Protein AF-0000000080691823 (afdb_homodimer)

Sequence (580 aa):
GSRQSGYSFFDASMNSNARNQLQMSQDLHRAIKHRQFCIYYQPKFDAVTGLPVGAEALLRWNHPEQGVLGPDLFISMAEKTGLIIQIGEWVLDEACRQMREWYTQGYSHWRIAVNLSALQFCHSGLVTAVADTLARHQLPANCLTLEITETTAMHDADASLAVLRRLSEMGVDLSIDDFGTGYSSLMYLKRLPANEIKIDRGFVRDLEHDTDDAAIVSAIVAVGQALNLRIVAEGVETAVQQRFLTHLGCHSLQGFLLGYPLPAQQFLEEIRAAEAKAAVDASDTGQAAFGSRQSGYSFFDASMNSNARNQLQMSQDLHRAIKHRQFCIYYQPKFDAVTGLPVGAEALLRWNHPEQGVLGPDLFISMAEKTGLIIQIGEWVLDEACRQMREWYTQGYSHWRIAVNLSALQFCHSGLVTAVADTLARHQLPANCLTLEITETTAMHDADASLAVLRRLSEMGVDLSIDDFGTGYSSLMYLKRLPANEIKIDRGFVRDLEHDTDDAAIVSAIVAVGQALNLRIVAEGVETAVQQRFLTHLGCHSLQGFLLGYPLPAQQFLEEIRAAEAKAAVDASDTGQAAF

Nearest PDB structures (foldseek):
  5m1t-assembly1_A  TM=9.867E-01  e=1.958E-35  Pseudomonas aeruginosa PAO1
  8arv-assembly1_B  TM=9.698E-01  e=2.337E-31  Pseudomonas aeruginosa PAO1
  4rnh-assembly1_A-2  TM=9.658E-01  e=1.082E-29  Pseudomonas aeruginosa PAO1
  5m3c-assembly1_A  TM=9.452E-01  e=6.025E-29  Pseudomonas aeruginosa
  4rnf-assembly1_A  TM=9.623E-01  e=6.298E-28  Pseudomonas aeruginosa PAO1

InterPro domains:
  IPR001633 EAL domain [PF00563] (26-259)
  IPR001633 EAL domain [PS50883] (21-275)
  IPR001633 EAL domain [SM00052] (20-266)
  IPR001633 EAL domain [cd01948] (26-266)
  IPR035919 EAL domain superfamily [G3DSA:3.20.20.450] (20-284)
  IPR035919 EAL domain superfamily [SSF141868] (26-271)

Foldseek 3Di:
DVVVVVVVVVVVVVVVVVVVLVVLLVQLVVCLVVVQKDWWWFWKAFLPPRATAATETFIWGQRPPPGIHGCVVRVVSCVVVVVNQVVQLVSLLVQLLLLLVVCVVPNVRHAYEYEDDLSLLLDPCNLVSNVVSCVVSVRQQCSYEYEYEQCSCQPPLVSSQVSQVSSVVSVHAYEHECPPPDDDDLVSVLSGPHAAYEHDLVLLVCCPPDPVSVVSLLVVLVSCVVSVHAYEYEADDDPVSSVSNSVSPHGMYTHVNSHDTGHSVVVVVVSVVVVVVVVVVVVVVVVVVD/DVVVVVVVVVCVVVVVVVVVLVVLLVQVVVCLVVVQKDWWWFWKAFLPPRATAATETFIWGQRPPPGIHGCVVRVVSCVVVVVNQVVQLVSLLVQLLLLLVVCVVPNVRHAYEYEDDLSLLLDPCNLVSNVVSCVVSVRQQCSYEYEYEQCSCQPPLVSSQVSQVSSVVSVHAYEHECPPPDDDDLVSVLSGPHQAYEHDLVLLVCCPPDPVSVVSLLVVLVSCVVSVHAYEYEADDDPVSSVSNSVSPHGMYTHVNSHDTGHSVVVVVVSVVVVVVVVVVVVVVVVVVD

Organism: NCBI:txid629263

Secondary structure (DSSP, 8-state):
--SHHHHHHHHHHHHHHHHHHHHHHHHHHHHHHTT-EEEEEEEEEETTT--EEEEEEEEEEEETTTEEE-GGGTHHHHHHHTTHHHHHHHHHHHHHHHHHHHHHTT-TT-EEEEE--HHHHT-TTHHHHHHHHHHHTT--GGGEEEEEEHHHHHTTHHHHHHHHHHHHHTT-EEEEEEETSS-B-HHHHHHS---EEEE-HHHHTTTTT-HHHHHHHHHHHHHHHHTT-EEEE----SHHHHHHHHHHT-SEE-STTT---B-HHHHHHHHHHHHHHHHHHHHHHHHTT-/--SHHHHHHHHHHHHHHHHHHHHHHHHHHHHHHTT-EEEEEEEEEETTT--EEEEEEEEEEEETTTEEE-GGGTHHHHHHHTTHHHHHHHHHHHHHHHHHHHHHTT-TT-EEEEE--HHHHH-TTHHHHHHHHHHHTT--GGGEEEEEEHHHHHTTHHHHHHHHHHHHHTT-EEEEEEETSS-B-HHHHHHS---EEEE-HHHHTTTTT-HHHHHHHHHHHHHHHHTT-EEEE----SHHHHHHHHHHT-SEE-STTT---B-HHHHHHHHHHHHHHHHHHHHHHHHTT-

Radius of gyration: 30.07 Å; Cα contacts (8 Å, |Δi|>4): 956; chains: 2; bounding box: 79×88×89 Å

Solvent-accessible surface area (backbone atoms only — not comparable to full-atom values): 29657 Å² total; per-residue (Å²): 129,73,73,65,60,59,60,52,51,55,49,47,53,54,44,48,52,49,51,52,48,53,50,49,53,54,49,51,56,48,31,65,74,64,62,29,62,47,59,26,33,26,48,28,25,31,40,84,82,62,44,76,44,31,30,37,50,37,64,31,36,53,38,93,86,78,39,78,37,58,47,90,76,45,50,66,57,26,53,74,70,51,49,39,47,62,52,48,50,49,50,52,43,53,50,46,49,51,47,38,53,42,33,77,71,71,44,66,83,32,31,41,30,41,76,48,52,63,69,43,68,71,35,87,57,43,65,58,51,52,52,50,44,33,58,74,47,70,40,67,38,62,35,37,28,43,31,34,40,34,54,50,56,53,43,59,51,67,64,36,47,56,54,45,44,57,41,34,73,64,39,32,35,29,29,33,26,47,43,57,76,40,56,43,32,57,61,54,57,69,68,44,72,56,47,27,39,25,38,34,36,84,45,40,67,43,40,90,80,29,69,66,31,40,26,50,51,47,19,52,48,34,33,29,56,40,67,71,31,44,32,32,39,32,46,33,64,46,69,65,52,48,51,50,44,35,72,71,60,36,49,26,38,27,22,66,62,80,34,61,67,24,46,67,68,61,38,53,52,51,52,51,52,53,52,51,51,50,52,52,55,55,53,52,58,58,52,66,73,99,130,73,73,65,60,58,60,52,51,56,50,45,54,52,45,50,51,49,52,51,49,53,48,48,53,53,49,51,56,47,31,65,75,65,62,28,61,47,60,28,33,26,48,28,24,30,41,84,82,60,45,76,45,31,29,37,52,38,63,32,36,53,38,92,86,79,40,78,37,58,46,91,77,44,48,67,58,27,52,74,71,52,51,40,47,62,52,48,51,50,51,53,43,53,48,45,47,51,46,37,54,42,33,76,72,72,45,66,82,33,31,41,29,39,75,49,54,63,69,42,67,70,36,87,57,42,66,58,52,51,52,50,42,34,58,75,47,71,40,68,38,62,35,35,28,44,31,32,40,34,53,52,55,52,42,61,52,69,64,36,46,56,55,45,44,57,43,33,73,64,40,34,34,30,28,32,26,47,42,57,76,40,54,44,33,57,59,54,57,69,68,44,69,57,47,28,39,25,36,34,35,82,44,42,68,43,38,89,80,29,68,66,30,41,26,50,51,46,19,51,49,34,32,29,56,40,66,71,30,44,32,32,40,33,47,32,65,45,71,66,52,48,53,50,43,35,71,72,61,36,49,26,38,27,22,66,62,80,34,60,68,25,47,67,68,60,38,53,51,52,51,52,53,51,53,51,52,51,53,52,53,55,53,52,57,58,52,65,73,98

pLDDT: mean 90.68, std 12.91, range [31.2, 98.88]

Structure (mmCIF, N/CA/C/O backbone):
data_AF-0000000080691823-model_v1
#
loop_
_entity.id
_entity.type
_entity.pdbx_description
1 polymer 'cyclic-guanylate-specific phosphodiesterase'
#
loop_
_atom_site.group_PDB
_atom_site.id
_atom_site.type_symbol
_atom_site.label_atom_id
_atom_site.label_alt_id
_atom_site.label_comp_id
_atom_site.label_asym_id
_atom_site.label_entity_id
_atom_site.label_seq_id
_atom_site.pdbx_PDB_ins_code
_atom_site.Cartn_x
_atom_site.Cartn_y
_atom_site.Cartn_z
_atom_site.occupancy
_atom_site.B_iso_or_equiv
_atom_site.auth_seq_id
_atom_site.auth_comp_id
_atom_site.auth_asym_id
_atom_site.auth_atom_id
_atom_site.pdbx_PDB_model_num
ATOM 1 N N . GLY A 1 1 ? 39.625 12.914 -37.938 1 33.09 1 GLY A N 1
ATOM 2 C CA . GLY A 1 1 ? 39.5 11.578 -38.5 1 33.09 1 GLY A CA 1
ATOM 3 C C . GLY A 1 1 ? 38.875 10.578 -37.531 1 33.09 1 GLY A C 1
ATOM 4 O O . GLY A 1 1 ? 38.625 9.43 -37.906 1 33.09 1 GLY A O 1
ATOM 5 N N . SER A 1 2 ? 39.062 10.719 -36.25 1 41 2 SER A N 1
ATOM 6 C CA . SER A 1 2 ? 38.688 9.82 -35.156 1 41 2 SER A CA 1
ATOM 7 C C . SER A 1 2 ? 37.188 9.891 -34.875 1 41 2 SER A C 1
ATOM 9 O O . SER A 1 2 ? 36.688 9.188 -34 1 41 2 SER A O 1
ATOM 11 N N . ARG A 1 3 ? 36.469 10.977 -35.312 1 45.66 3 ARG A N 1
ATOM 12 C CA . ARG A 1 3 ? 35.062 11.102 -34.969 1 45.66 3 ARG A CA 1
ATOM 13 C C . ARG A 1 3 ? 34.219 10.062 -35.719 1 45.66 3 ARG A C 1
ATOM 15 O O . ARG A 1 3 ? 33 9.945 -35.469 1 45.66 3 ARG A O 1
ATOM 22 N N . GLN A 1 4 ? 34.719 9.57 -36.906 1 44.53 4 GLN A N 1
ATOM 23 C CA . GLN A 1 4 ? 33.875 8.641 -37.688 1 44.53 4 GLN A CA 1
ATOM 24 C C . GLN A 1 4 ? 33.75 7.293 -36.969 1 44.53 4 GLN A C 1
ATOM 26 O O . GLN A 1 4 ? 32.875 6.504 -37.281 1 44.53 4 GLN A O 1
ATOM 31 N N . SER A 1 5 ? 34.75 6.973 -36.062 1 49.12 5 SER A N 1
ATOM 32 C CA . SER A 1 5 ? 34.75 5.617 -35.5 1 49.12 5 SER A CA 1
ATOM 33 C C . SER A 1 5 ? 33.656 5.445 -34.469 1 49.12 5 SER A C 1
ATOM 35 O O . SER A 1 5 ? 33.281 4.32 -34.125 1 49.12 5 SER A O 1
ATOM 37 N N . GLY A 1 6 ? 33.219 6.555 -33.875 1 51.84 6 GLY A N 1
ATOM 38 C CA . GLY A 1 6 ? 32.219 6.434 -32.812 1 51.84 6 GLY A CA 1
ATOM 39 C C . GLY A 1 6 ? 30.828 6.09 -33.344 1 51.84 6 GLY A C 1
ATOM 40 O O . GLY A 1 6 ? 30.031 5.461 -32.625 1 51.84 6 GLY A O 1
ATOM 41 N N . TYR A 1 7 ? 30.531 6.645 -34.5 1 51.62 7 TYR A N 1
ATOM 42 C CA . TYR A 1 7 ? 29.203 6.402 -35.062 1 51.62 7 TYR A CA 1
ATOM 43 C C . TYR A 1 7 ? 29.062 4.957 -35.531 1 51.62 7 TYR A C 1
ATOM 45 O O . TYR A 1 7 ? 27.969 4.383 -35.469 1 51.62 7 TYR A O 1
ATOM 53 N N . SER A 1 8 ? 30.172 4.324 -35.844 1 51.72 8 SER A N 1
ATOM 54 C CA . SER A 1 8 ? 30.094 2.969 -36.375 1 51.72 8 SER A CA 1
ATOM 55 C C . SER A 1 8 ? 29.844 1.952 -35.25 1 51.72 8 SER A C 1
ATOM 57 O O . SER A 1 8 ? 29.172 0.947 -35.469 1 51.72 8 SER A O 1
ATOM 59 N N . PHE A 1 9 ? 30.344 2.26 -34.031 1 50.22 9 PHE A N 1
ATOM 60 C CA . PHE A 1 9 ? 30.172 1.303 -32.938 1 50.22 9 PHE A CA 1
ATOM 61 C C . PHE A 1 9 ? 28.734 1.324 -32.438 1 50.22 9 PHE A C 1
ATOM 63 O O . PHE A 1 9 ? 28.188 0.282 -32.062 1 50.22 9 PHE A O 1
ATOM 70 N N . PHE A 1 10 ? 28.203 2.508 -32.344 1 51.81 10 PHE A N 1
ATOM 71 C CA . PHE A 1 10 ? 26.812 2.582 -31.922 1 51.81 10 PHE A CA 1
ATOM 72 C C . PHE A 1 10 ? 25.891 1.885 -32.938 1 51.81 10 PHE A C 1
ATOM 74 O O . PHE A 1 10 ? 24.953 1.189 -32.531 1 51.81 10 PHE A O 1
ATOM 81 N N . ASP A 1 11 ? 26.203 1.972 -34.125 1 51.59 11 ASP A N 1
ATOM 82 C CA . ASP A 1 11 ? 25.406 1.329 -35.188 1 51.59 11 ASP A CA 1
ATOM 83 C C . ASP A 1 11 ? 25.547 -0.189 -35.125 1 51.59 11 ASP A C 1
ATOM 85 O O . ASP A 1 11 ? 24.578 -0.921 -35.312 1 51.59 11 ASP A O 1
ATOM 89 N N . ALA A 1 12 ? 26.719 -0.631 -34.75 1 52.66 12 ALA A N 1
ATOM 90 C CA . ALA A 1 12 ? 26.969 -2.07 -34.719 1 52.66 12 ALA A CA 1
ATOM 91 C C . ALA A 1 12 ? 26.281 -2.727 -33.531 1 52.66 12 ALA A C 1
ATOM 93 O O . ALA A 1 12 ? 25.719 -3.816 -33.656 1 52.66 12 ALA A O 1
ATOM 94 N N . SER A 1 13 ? 26.375 -2.027 -32.344 1 54.84 13 SER A N 1
ATOM 95 C CA . SER A 1 13 ? 25.719 -2.549 -31.156 1 54.84 13 SER A CA 1
ATOM 96 C C . SER A 1 13 ? 24.188 -2.531 -31.312 1 54.84 13 SER A C 1
ATOM 98 O O . SER A 1 13 ? 23.516 -3.482 -30.938 1 54.84 13 SER A O 1
ATOM 100 N N . MET A 1 14 ? 23.766 -1.46 -31.859 1 55.88 14 MET A N 1
ATOM 101 C CA . MET A 1 14 ? 22.344 -1.407 -32.156 1 55.88 14 MET A CA 1
ATOM 102 C C . MET A 1 14 ? 21.969 -2.453 -33.219 1 55.88 14 MET A C 1
ATOM 104 O O . MET A 1 14 ? 20.922 -3.086 -33.125 1 55.88 14 MET A O 1
ATOM 108 N N . ASN A 1 15 ? 22.938 -2.633 -34.156 1 58.72 15 ASN A N 1
ATOM 109 C CA . ASN A 1 15 ? 22.703 -3.619 -35.219 1 58.72 15 ASN A CA 1
ATOM 110 C C . ASN A 1 15 ? 22.766 -5.043 -34.688 1 58.72 15 ASN A C 1
ATOM 112 O O . ASN A 1 15 ? 21.969 -5.898 -35.062 1 58.72 15 ASN A O 1
ATOM 116 N N . SER A 1 16 ? 23.656 -5.199 -33.75 1 65.06 16 SER A N 1
ATOM 117 C CA . SER A 1 16 ? 23.781 -6.516 -33.125 1 65.06 16 SER A CA 1
ATOM 118 C C . SER A 1 16 ? 22.562 -6.836 -32.25 1 65.06 16 SER A C 1
ATOM 120 O O . SER A 1 16 ? 22.062 -7.957 -32.281 1 65.06 16 SER A O 1
ATOM 122 N N . ASN A 1 17 ? 22.109 -5.824 -31.625 1 72.19 17 ASN A N 1
ATOM 123 C CA . ASN A 1 17 ? 20.922 -6.02 -30.812 1 72.19 17 ASN A CA 1
ATOM 124 C C . ASN A 1 17 ? 19.688 -6.301 -31.656 1 72.19 17 ASN A C 1
ATOM 126 O O . ASN A 1 17 ? 18.891 -7.176 -31.328 1 72.19 17 ASN A O 1
ATOM 130 N N . ALA A 1 18 ? 19.688 -5.609 -32.781 1 71.06 18 ALA A N 1
ATOM 131 C CA . ALA A 1 18 ? 18.547 -5.809 -33.688 1 71.06 18 ALA A CA 1
ATOM 132 C C . ALA A 1 18 ? 18.594 -7.195 -34.312 1 71.06 18 ALA A C 1
ATOM 134 O O . ALA A 1 18 ? 17.562 -7.859 -34.438 1 71.06 18 ALA A O 1
ATOM 135 N N . ARG A 1 19 ? 19.703 -7.645 -34.75 1 72.81 19 ARG A N 1
ATOM 136 C CA . ARG A 1 19 ? 19.859 -8.977 -35.312 1 72.81 19 ARG A CA 1
ATOM 137 C C . ARG A 1 19 ? 19.547 -10.062 -34.312 1 72.81 19 ARG A C 1
ATOM 139 O O . ARG A 1 19 ? 18.906 -11.062 -34.625 1 72.81 19 ARG A O 1
ATOM 146 N N . ASN A 1 20 ? 19.984 -9.836 -33.125 1 78.38 20 ASN A N 1
ATOM 147 C CA . ASN A 1 20 ? 19.719 -10.789 -32.062 1 78.38 20 ASN A CA 1
ATOM 148 C C . ASN A 1 20 ? 18.219 -10.883 -31.75 1 78.38 20 ASN A C 1
ATOM 150 O O . ASN A 1 20 ? 17.703 -11.977 -31.531 1 78.38 20 ASN A O 1
ATOM 154 N N . GLN A 1 21 ? 17.625 -9.812 -31.891 1 80.62 21 GLN A N 1
ATOM 155 C CA . GLN A 1 21 ? 16.188 -9.797 -31.641 1 80.62 21 GLN A CA 1
ATOM 156 C C . GLN A 1 21 ? 15.43 -10.508 -32.75 1 80.62 21 GLN A C 1
ATOM 158 O O . GLN A 1 21 ? 14.477 -11.242 -32.469 1 80.62 21 GLN A O 1
ATOM 163 N N . LEU A 1 22 ? 15.859 -10.25 -33.969 1 81 22 LEU A N 1
ATOM 164 C CA . LEU A 1 22 ? 15.219 -10.914 -35.094 1 81 22 LEU A CA 1
ATOM 165 C C . LEU A 1 22 ? 15.422 -12.422 -35.031 1 81 22 LEU A C 1
ATOM 167 O O . LEU A 1 22 ? 14.492 -13.188 -35.281 1 81 22 LEU A O 1
ATOM 171 N N . GLN A 1 23 ? 16.578 -12.812 -34.719 1 84.56 23 GLN A N 1
ATOM 172 C CA . GLN A 1 23 ? 16.875 -14.234 -34.594 1 84.56 23 GLN A CA 1
ATOM 173 C C . GLN A 1 23 ? 16.047 -14.875 -33.5 1 84.56 23 GLN A C 1
ATOM 175 O O . GLN A 1 23 ? 15.516 -15.969 -33.656 1 84.56 23 GLN A O 1
ATOM 180 N N . MET A 1 24 ? 15.969 -14.227 -32.438 1 85.38 24 MET A N 1
ATOM 181 C CA . MET A 1 24 ? 15.188 -14.742 -31.328 1 85.38 24 MET A CA 1
ATOM 182 C C . MET A 1 24 ? 13.719 -14.891 -31.703 1 85.38 24 MET A C 1
ATOM 184 O O . MET A 1 24 ? 13.07 -15.867 -31.344 1 85.38 24 MET A O 1
ATOM 188 N N . SER A 1 25 ? 13.273 -13.945 -32.406 1 86.69 25 SER A N 1
ATOM 189 C CA . SER A 1 25 ? 11.883 -14 -32.844 1 86.69 25 SER A CA 1
ATOM 190 C C . SER A 1 25 ? 11.633 -15.211 -33.719 1 86.69 25 SER A C 1
ATOM 192 O O . SER A 1 25 ? 10.633 -15.914 -33.562 1 86.69 25 SER A O 1
ATOM 194 N N . GLN A 1 26 ? 12.477 -15.461 -34.594 1 87.25 26 GLN A N 1
ATOM 195 C CA . GLN A 1 26 ? 12.359 -16.609 -35.469 1 87.25 26 GLN A CA 1
ATOM 196 C C . GLN A 1 26 ? 12.5 -17.922 -34.688 1 87.25 26 GLN A C 1
ATOM 198 O O . GLN A 1 26 ? 11.742 -18.875 -34.938 1 87.25 26 GLN A O 1
ATOM 203 N N . ASP A 1 27 ? 13.383 -17.875 -33.844 1 89.06 27 ASP A N 1
ATOM 204 C CA . ASP A 1 27 ? 13.609 -19.078 -33.031 1 89.06 27 ASP A CA 1
ATOM 205 C C . ASP A 1 27 ? 12.391 -19.391 -32.188 1 89.06 27 ASP A C 1
ATOM 207 O O . ASP A 1 27 ? 12.055 -20.562 -31.969 1 89.06 27 ASP A O 1
ATOM 211 N N . LEU A 1 28 ? 11.773 -18.438 -31.734 1 89.88 28 LEU A N 1
ATOM 212 C CA . LEU A 1 28 ? 10.602 -18.625 -30.891 1 89.88 28 LEU A CA 1
ATOM 213 C C . LEU A 1 28 ? 9.453 -19.234 -31.672 1 89.88 28 LEU A C 1
ATOM 215 O O . LEU A 1 28 ? 8.734 -20.094 -31.172 1 89.88 28 LEU A O 1
ATOM 219 N N . HIS A 1 29 ? 9.336 -18.797 -32.875 1 89.88 29 HIS A N 1
ATOM 220 C CA . HIS A 1 29 ? 8.328 -19.391 -33.75 1 89.88 29 HIS A CA 1
ATOM 221 C C . HIS A 1 29 ? 8.594 -20.891 -33.969 1 89.88 29 HIS A C 1
ATOM 223 O O . HIS A 1 29 ? 7.672 -21.703 -33.906 1 89.88 29 HIS A O 1
ATOM 229 N N . ARG A 1 30 ? 9.758 -21.156 -34.156 1 90.38 30 ARG A N 1
ATOM 230 C CA . ARG A 1 30 ? 10.156 -22.531 -34.344 1 90.38 30 ARG A CA 1
ATOM 231 C C . ARG A 1 30 ? 9.969 -23.359 -33.062 1 90.38 30 ARG A C 1
ATOM 233 O O . ARG A 1 30 ? 9.617 -24.531 -33.125 1 90.38 30 ARG A O 1
ATOM 240 N N . ALA A 1 31 ? 10.25 -22.734 -32 1 92.12 31 ALA A N 1
ATOM 241 C CA . ALA A 1 31 ? 10.148 -23.406 -30.719 1 92.12 31 ALA A CA 1
ATOM 242 C C . ALA A 1 31 ? 8.719 -23.906 -30.469 1 92.12 31 ALA A C 1
ATOM 244 O O . ALA A 1 31 ? 8.516 -25 -29.938 1 92.12 31 ALA A O 1
ATOM 245 N N . ILE A 1 32 ? 7.766 -23.156 -30.844 1 89.19 32 ILE A N 1
ATOM 246 C CA . ILE A 1 32 ? 6.367 -23.531 -30.688 1 89.19 32 ILE A CA 1
ATOM 247 C C . ILE A 1 32 ? 6.047 -24.719 -31.594 1 89.19 32 ILE A C 1
ATOM 249 O O . ILE A 1 32 ? 5.465 -25.703 -31.156 1 89.19 32 ILE A O 1
ATOM 253 N N . LYS A 1 33 ? 6.531 -24.594 -32.812 1 89.25 33 LYS A N 1
ATOM 254 C CA . LYS A 1 33 ? 6.27 -25.625 -33.812 1 89.25 33 LYS A CA 1
ATOM 255 C C . LYS A 1 33 ? 6.949 -26.938 -33.438 1 89.25 33 LYS A C 1
ATOM 257 O O . LYS A 1 33 ? 6.395 -28.016 -33.656 1 89.25 33 LYS A O 1
ATOM 262 N N . HIS A 1 34 ? 8.047 -26.844 -32.875 1 92.5 34 HIS A N 1
ATOM 263 C CA . HIS A 1 34 ? 8.859 -28.031 -32.625 1 92.5 34 HIS A CA 1
ATOM 264 C C . HIS A 1 34 ? 8.75 -28.453 -31.156 1 92.5 34 HIS A C 1
ATOM 266 O O . HIS A 1 34 ? 9.57 -29.234 -30.672 1 92.5 34 HIS A O 1
ATOM 272 N N . ARG A 1 35 ? 7.91 -27.891 -30.422 1 92.44 35 ARG A N 1
ATOM 273 C CA . ARG A 1 35 ? 7.609 -28.266 -29.047 1 92.44 35 ARG A CA 1
ATOM 274 C C . ARG A 1 35 ? 8.867 -28.25 -28.188 1 92.44 35 ARG A C 1
ATOM 276 O O . ARG A 1 35 ? 9.164 -29.219 -27.484 1 92.44 35 ARG A O 1
ATOM 283 N N . GLN A 1 36 ? 9.539 -27.172 -28.188 1 94.25 36 GLN A N 1
ATOM 284 C CA . GLN A 1 36 ? 10.82 -27.047 -27.516 1 94.25 36 GLN A CA 1
ATOM 285 C C . GLN A 1 36 ? 10.648 -26.484 -26.109 1 94.25 36 GLN A C 1
ATOM 287 O O . GLN A 1 36 ? 11.625 -26.297 -25.375 1 94.25 36 GLN A O 1
ATOM 292 N N . PHE A 1 37 ? 9.438 -26.234 -25.75 1 95.94 37 PHE A N 1
ATOM 293 C CA . PHE A 1 37 ? 9.195 -25.672 -24.422 1 95.94 37 PHE A CA 1
ATOM 294 C C . PHE A 1 37 ? 8.969 -26.781 -23.406 1 95.94 37 PHE A C 1
ATOM 296 O O . PHE A 1 37 ? 8.5 -27.859 -23.75 1 95.94 37 PHE A O 1
ATOM 303 N N . CYS A 1 38 ? 9.391 -26.516 -22.172 1 96.62 38 CYS A N 1
ATOM 304 C CA . CYS A 1 38 ? 9.109 -27.406 -21.047 1 96.62 38 CYS A CA 1
ATOM 305 C C . CYS A 1 38 ? 8.844 -26.609 -19.781 1 96.62 38 CYS A C 1
ATOM 307 O O . CYS A 1 38 ? 8.969 -25.391 -19.766 1 96.62 38 CYS A O 1
ATOM 309 N N . ILE A 1 39 ? 8.32 -27.297 -18.781 1 98.12 39 ILE A N 1
ATOM 310 C CA . ILE A 1 39 ? 7.996 -26.641 -17.516 1 98.12 39 ILE A CA 1
ATOM 311 C C . ILE A 1 39 ? 8.836 -27.234 -16.391 1 98.12 39 ILE A C 1
ATOM 313 O O . ILE A 1 39 ? 8.984 -28.453 -16.297 1 98.12 39 ILE A O 1
ATOM 317 N N . TYR A 1 40 ? 9.5 -26.406 -15.656 1 98.25 40 TYR A N 1
ATOM 318 C CA . TYR A 1 40 ? 10.078 -26.75 -14.359 1 98.25 40 TYR A CA 1
ATOM 319 C C . TYR A 1 40 ? 9.148 -26.344 -13.227 1 98.25 40 TYR A C 1
ATOM 321 O O . TYR A 1 40 ? 8.359 -25.422 -13.367 1 98.25 40 TYR A O 1
ATOM 329 N N . TYR A 1 41 ? 9.219 -27.109 -12.156 1 98.62 41 TYR A N 1
ATOM 330 C CA . TYR A 1 41 ? 8.328 -26.875 -11.016 1 98.62 41 TYR A CA 1
ATOM 331 C C . TYR A 1 41 ? 9.133 -26.516 -9.773 1 98.62 41 TYR A C 1
ATOM 333 O O . TYR A 1 41 ? 10.039 -27.25 -9.375 1 98.62 41 TYR A O 1
ATOM 341 N N . GLN A 1 42 ? 8.797 -25.375 -9.211 1 98.25 42 GLN A N 1
ATOM 342 C CA . GLN A 1 42 ? 9.406 -24.969 -7.945 1 98.25 42 GLN A CA 1
ATOM 343 C C . GLN A 1 42 ? 8.445 -25.188 -6.781 1 98.25 42 GLN A C 1
ATOM 345 O O . GLN A 1 42 ? 7.32 -24.672 -6.801 1 98.25 42 GLN A O 1
ATOM 350 N N . PRO A 1 43 ? 8.891 -25.922 -5.793 1 98.19 43 PRO A N 1
ATOM 351 C CA . PRO A 1 43 ? 7.98 -26.234 -4.691 1 98.19 43 PRO A CA 1
ATOM 352 C C . PRO A 1 43 ? 7.723 -25.047 -3.775 1 98.19 43 PRO A C 1
ATOM 354 O O . PRO A 1 43 ? 8.594 -24.188 -3.613 1 98.19 43 PRO A O 1
ATOM 357 N N . LYS A 1 44 ? 6.57 -24.938 -3.264 1 97.94 44 LYS A N 1
ATOM 358 C CA . LYS A 1 44 ? 6.164 -24.031 -2.191 1 97.94 44 LYS A CA 1
ATOM 359 C C . LYS A 1 44 ? 5.91 -24.797 -0.896 1 97.94 44 LYS A C 1
ATOM 361 O O . LYS A 1 44 ? 5.332 -25.891 -0.914 1 97.94 44 LYS A O 1
ATOM 366 N N . PHE A 1 45 ? 6.301 -24.234 0.198 1 97.81 45 PHE A N 1
ATOM 367 C CA . PHE A 1 45 ? 6.176 -24.938 1.472 1 97.81 45 PHE A CA 1
ATOM 368 C C . PHE A 1 45 ? 5.395 -24.094 2.475 1 97.81 45 PHE A C 1
ATOM 370 O O . PHE A 1 45 ? 5.539 -22.875 2.518 1 97.81 45 PHE A O 1
ATOM 377 N N . ASP A 1 46 ? 4.633 -24.75 3.242 1 98.06 46 ASP A N 1
ATOM 378 C CA . ASP A 1 46 ? 3.994 -24.109 4.383 1 98.06 46 ASP A CA 1
ATOM 379 C C . ASP A 1 46 ? 5.035 -23.578 5.367 1 98.06 46 ASP A C 1
ATOM 381 O O . ASP A 1 46 ? 5.973 -24.297 5.73 1 98.06 46 ASP A O 1
ATOM 385 N N . ALA A 1 47 ? 4.824 -22.359 5.758 1 97.94 47 ALA A N 1
ATOM 386 C CA . ALA A 1 47 ? 5.848 -21.719 6.574 1 97.94 47 ALA A CA 1
ATOM 387 C C . ALA A 1 47 ? 5.93 -22.359 7.961 1 97.94 47 ALA A C 1
ATOM 389 O O . ALA A 1 47 ? 7.008 -22.453 8.547 1 97.94 47 ALA A O 1
ATOM 390 N N . VAL A 1 48 ? 4.898 -22.859 8.492 1 95.94 48 VAL A N 1
ATOM 391 C CA . VAL A 1 48 ? 4.832 -23.344 9.867 1 95.94 48 VAL A CA 1
ATOM 392 C C . VAL A 1 48 ? 5.164 -24.828 9.914 1 95.94 48 VAL A C 1
ATOM 394 O O . VAL A 1 48 ? 6.078 -25.25 10.633 1 95.94 48 VAL A O 1
ATOM 397 N N . THR A 1 49 ? 4.5 -25.641 9.031 1 94.38 49 THR A N 1
ATOM 398 C CA . THR A 1 49 ? 4.648 -27.078 9.094 1 94.38 49 THR A CA 1
ATOM 399 C C . THR A 1 49 ? 5.879 -27.531 8.305 1 94.38 49 THR A C 1
ATOM 401 O O . THR A 1 49 ? 6.406 -28.625 8.539 1 94.38 49 THR A O 1
ATOM 404 N N . GLY A 1 50 ? 6.219 -26.75 7.312 1 93.88 50 GLY A N 1
ATOM 405 C CA . GLY A 1 50 ? 7.332 -27.125 6.457 1 93.88 50 GLY A CA 1
ATOM 406 C C . GLY A 1 50 ? 6.945 -28.125 5.387 1 93.88 50 GLY A C 1
ATOM 407 O O . GLY A 1 50 ? 7.805 -28.625 4.66 1 93.88 50 GLY A O 1
ATOM 408 N N . LEU A 1 51 ? 5.727 -28.406 5.27 1 94.5 51 LEU A N 1
ATOM 409 C CA . LEU A 1 51 ? 5.254 -29.375 4.281 1 94.5 51 LEU A CA 1
ATOM 410 C C . LEU A 1 51 ? 5.016 -28.688 2.936 1 94.5 51 LEU A C 1
ATOM 412 O O . LEU A 1 51 ? 4.648 -27.516 2.885 1 94.5 51 LEU A O 1
ATOM 416 N N . PRO A 1 52 ? 5.199 -29.438 1.893 1 96 52 PRO A N 1
ATOM 417 C CA . PRO A 1 52 ? 4.91 -28.859 0.575 1 96 52 PRO A CA 1
ATOM 418 C C . PRO A 1 52 ? 3.42 -28.594 0.363 1 96 52 PRO A C 1
ATOM 420 O O . PRO A 1 52 ? 2.58 -29.391 0.807 1 96 52 PRO A O 1
ATOM 423 N N . VAL A 1 53 ? 3.113 -27.469 -0.263 1 97.06 53 VAL A N 1
ATOM 424 C CA . VAL A 1 53 ? 1.707 -27.125 -0.453 1 97.06 53 VAL A CA 1
ATOM 425 C C . VAL A 1 53 ? 1.406 -26.984 -1.943 1 97.06 53 VAL A C 1
ATOM 427 O O . VAL A 1 53 ? 0.262 -26.734 -2.33 1 97.06 53 VAL A O 1
ATOM 430 N N . GLY A 1 54 ? 2.379 -27.141 -2.762 1 97.44 54 GLY A N 1
ATOM 431 C CA . GLY A 1 54 ? 2.201 -27.016 -4.199 1 97.44 54 GLY A CA 1
ATOM 432 C C . GLY A 1 54 ? 3.469 -26.594 -4.922 1 97.44 54 GLY A C 1
ATOM 433 O O . GLY A 1 54 ? 4.574 -26.844 -4.441 1 97.44 54 GLY A O 1
ATOM 434 N N . ALA A 1 55 ? 3.258 -26.094 -6.156 1 98.5 55 ALA A N 1
ATOM 435 C CA . ALA A 1 55 ? 4.406 -25.719 -6.98 1 98.5 55 ALA A CA 1
ATOM 436 C C . ALA A 1 55 ? 4.051 -24.578 -7.934 1 98.5 55 ALA A C 1
ATOM 438 O O . ALA A 1 55 ? 2.873 -24.359 -8.234 1 98.5 55 ALA A O 1
ATOM 439 N N . GLU A 1 56 ? 5 -23.875 -8.266 1 98.75 56 GLU A N 1
ATOM 440 C CA . GLU A 1 56 ? 4.895 -22.922 -9.359 1 98.75 56 GLU A CA 1
ATOM 441 C C . GLU A 1 56 ? 5.453 -23.5 -10.656 1 98.75 56 GLU A C 1
ATOM 443 O O . GLU A 1 56 ? 6.566 -24.031 -10.672 1 98.75 56 GLU A O 1
ATOM 448 N N . ALA A 1 57 ? 4.633 -23.422 -11.711 1 98.69 57 ALA A N 1
ATOM 449 C CA . ALA A 1 57 ? 5.082 -23.828 -13.039 1 98.69 57 ALA A CA 1
ATOM 450 C C . ALA A 1 57 ? 5.93 -22.734 -13.688 1 98.69 57 ALA A C 1
ATOM 452 O O . ALA A 1 57 ? 5.465 -21.609 -13.883 1 98.69 57 ALA A O 1
ATOM 453 N N . LEU A 1 58 ? 7.145 -23.109 -14.023 1 98.19 58 LEU A N 1
ATOM 454 C CA . LEU A 1 58 ? 8.078 -22.156 -14.609 1 98.19 58 LEU A CA 1
ATOM 455 C C . LEU A 1 58 ? 8.484 -22.578 -16.016 1 98.19 58 LEU A C 1
ATOM 457 O O . LEU A 1 58 ? 9.102 -23.625 -16.188 1 98.19 58 LEU A O 1
ATOM 461 N N . LEU A 1 59 ? 8.203 -21.688 -16.969 1 97.5 59 LEU A N 1
ATOM 462 C CA . LEU A 1 59 ? 8.477 -21.969 -18.375 1 97.5 59 LEU A CA 1
ATOM 463 C C . LEU A 1 59 ? 9.984 -22 -18.625 1 97.5 59 LEU A C 1
ATOM 465 O O . LEU A 1 59 ? 10.727 -21.156 -18.109 1 97.5 59 LEU A O 1
ATOM 469 N N . ARG A 1 60 ? 10.375 -23 -19.391 1 97.06 60 ARG A N 1
ATOM 470 C CA . ARG A 1 60 ? 11.734 -23.109 -19.906 1 97.06 60 ARG A CA 1
ATOM 471 C C . ARG A 1 60 ? 11.719 -23.391 -21.406 1 97.06 60 ARG A C 1
ATOM 473 O O . ARG A 1 60 ? 10.734 -23.922 -21.938 1 97.06 60 ARG A O 1
ATOM 480 N N . TRP A 1 61 ? 12.781 -22.984 -22.062 1 95.25 61 TRP A N 1
ATOM 481 C CA . TRP A 1 61 ? 12.961 -23.25 -23.5 1 95.25 61 TRP A CA 1
ATOM 482 C C . TRP A 1 61 ? 14.195 -24.109 -23.734 1 95.25 61 TRP A C 1
ATOM 484 O O . TRP A 1 61 ? 15.328 -23.656 -23.562 1 95.25 61 TRP A O 1
ATOM 494 N N . ASN A 1 62 ? 13.938 -25.328 -24.094 1 94.38 62 ASN A N 1
ATOM 495 C CA . ASN A 1 62 ? 15.039 -26.188 -24.516 1 94.38 62 ASN A CA 1
ATOM 496 C C . ASN A 1 62 ? 15.562 -25.812 -25.906 1 94.38 62 ASN A C 1
ATOM 498 O O . ASN A 1 62 ? 15.266 -26.484 -26.891 1 94.38 62 ASN A O 1
ATOM 502 N N . HIS A 1 63 ? 16.453 -24.891 -25.891 1 90.88 63 HIS A N 1
ATOM 503 C CA . HIS A 1 63 ? 16.984 -24.406 -27.156 1 90.88 63 HIS A CA 1
ATOM 504 C C . HIS A 1 63 ? 18 -25.391 -27.734 1 90.88 63 HIS A C 1
ATOM 506 O O . HIS A 1 63 ? 18.891 -25.859 -27.016 1 90.88 63 HIS A O 1
ATOM 512 N N . PRO A 1 64 ? 17.875 -25.688 -28.969 1 89.25 64 PRO A N 1
ATOM 513 C CA . PRO A 1 64 ? 18.734 -26.719 -29.547 1 89.25 64 PRO A CA 1
ATOM 514 C C . PRO A 1 64 ? 20.219 -26.344 -29.484 1 89.25 64 PRO A C 1
ATOM 516 O O . PRO A 1 64 ? 21.062 -27.234 -29.328 1 89.25 64 PRO A O 1
ATOM 519 N N . GLU A 1 65 ? 20.578 -25.078 -29.516 1 89.25 65 GLU A N 1
ATOM 520 C CA . GLU A 1 65 ? 21.984 -24.672 -29.562 1 89.25 65 GLU A CA 1
ATOM 521 C C . GLU A 1 65 ? 22.438 -24.078 -28.219 1 89.25 65 GLU A C 1
ATOM 523 O O . GLU A 1 65 ? 23.594 -24.203 -27.844 1 89.25 65 GLU A O 1
ATOM 528 N N . GLN A 1 66 ? 21.547 -23.453 -27.516 1 89.25 66 GLN A N 1
ATOM 529 C CA . GLN A 1 66 ? 21.938 -22.672 -26.359 1 89.25 66 GLN A CA 1
ATOM 530 C C . GLN A 1 66 ? 21.578 -23.406 -25.062 1 89.25 66 GLN A C 1
ATOM 532 O O . GLN A 1 66 ? 21.828 -22.891 -23.969 1 89.25 66 GLN A O 1
ATOM 537 N N . GLY A 1 67 ? 20.938 -24.625 -25.172 1 91.5 67 GLY A N 1
ATOM 538 C CA . GLY A 1 67 ? 20.547 -25.344 -23.969 1 91.5 67 GLY A CA 1
ATOM 539 C C . GLY A 1 67 ? 19.234 -24.844 -23.375 1 91.5 67 GLY A C 1
ATOM 540 O O . GLY A 1 67 ? 18.391 -24.312 -24.094 1 91.5 67 GLY A O 1
ATOM 541 N N . VAL A 1 68 ? 19.125 -25.047 -22.047 1 92.5 68 VAL A N 1
ATOM 542 C CA . VAL A 1 68 ? 17.875 -24.672 -21.375 1 92.5 68 VAL A CA 1
ATOM 543 C C . VAL A 1 68 ? 17.891 -23.188 -21.016 1 92.5 68 VAL A C 1
ATOM 545 O O . VAL A 1 68 ? 18.734 -22.75 -20.234 1 92.5 68 VAL A O 1
ATOM 548 N N . LEU A 1 69 ? 16.938 -22.484 -21.578 1 92.5 69 LEU A N 1
ATOM 549 C CA . LEU A 1 69 ? 16.844 -21.047 -21.359 1 92.5 69 LEU A CA 1
ATOM 550 C C . LEU A 1 69 ? 15.703 -20.703 -20.422 1 92.5 69 LEU A C 1
ATOM 552 O O . LEU A 1 69 ? 14.625 -21.297 -20.5 1 92.5 69 LEU A O 1
ATOM 556 N N . GLY A 1 70 ? 15.961 -19.75 -19.547 1 93 70 GLY A N 1
ATOM 557 C CA . GLY A 1 70 ? 14.93 -19.234 -18.656 1 93 70 GLY A CA 1
ATOM 558 C C . GLY A 1 70 ? 14.031 -18.203 -19.312 1 93 70 GLY A C 1
ATOM 559 O O . GLY A 1 70 ? 14.383 -17.641 -20.359 1 93 70 GLY A O 1
ATOM 560 N N . PRO A 1 71 ? 12.891 -17.938 -18.688 1 91.56 71 PRO A N 1
ATOM 561 C CA . PRO A 1 71 ? 11.906 -17.047 -19.312 1 91.56 71 PRO A CA 1
ATOM 562 C C . PRO A 1 71 ? 12.438 -15.617 -19.484 1 91.56 71 PRO A C 1
ATOM 564 O O . PRO A 1 71 ? 12.07 -14.938 -20.438 1 91.56 71 PRO A O 1
ATOM 567 N N . ASP A 1 72 ? 13.281 -15.156 -18.641 1 88.81 72 ASP A N 1
ATOM 568 C CA . ASP A 1 72 ? 13.797 -13.789 -18.688 1 88.81 72 ASP A CA 1
ATOM 569 C C . ASP A 1 72 ? 14.461 -13.508 -20.031 1 88.81 72 ASP A C 1
ATOM 571 O O . ASP A 1 72 ? 14.594 -12.352 -20.438 1 88.81 72 ASP A O 1
ATOM 575 N N . LEU A 1 73 ? 14.766 -14.484 -20.688 1 87.81 73 LEU A N 1
ATOM 576 C CA . LEU A 1 73 ? 15.547 -14.328 -21.906 1 87.81 73 LEU A CA 1
ATOM 577 C C . LEU A 1 73 ? 14.633 -14.211 -23.125 1 87.81 73 LEU A C 1
ATOM 579 O O . LEU A 1 73 ? 15.055 -13.711 -24.172 1 87.81 73 LEU A O 1
ATOM 583 N N . PHE A 1 74 ? 13.445 -14.688 -22.984 1 91.19 74 PHE A N 1
ATOM 584 C CA . PHE A 1 74 ? 12.695 -14.727 -24.234 1 91.19 74 PHE A CA 1
ATOM 585 C C . PHE A 1 74 ? 11.258 -14.273 -24.016 1 91.19 74 PHE A C 1
ATOM 587 O O . PHE A 1 74 ? 10.516 -14.047 -24.969 1 91.19 74 PHE A O 1
ATOM 594 N N . ILE A 1 75 ? 10.758 -14.062 -22.828 1 92.06 75 ILE A N 1
ATOM 595 C CA . ILE A 1 75 ? 9.367 -13.734 -22.562 1 92.06 75 ILE A CA 1
ATOM 596 C C . ILE A 1 75 ? 9.023 -12.383 -23.188 1 92.06 75 ILE A C 1
ATOM 598 O O . ILE A 1 75 ? 7.922 -12.203 -23.719 1 92.06 75 ILE A O 1
ATOM 602 N N . SER A 1 76 ? 9.922 -11.414 -23.047 1 91.38 76 SER A N 1
ATOM 603 C CA . SER A 1 76 ? 9.695 -10.094 -23.625 1 91.38 76 SER A CA 1
ATOM 604 C C . SER A 1 76 ? 9.43 -10.188 -25.125 1 91.38 76 SER A C 1
ATOM 606 O O . SER A 1 76 ? 8.531 -9.523 -25.641 1 91.38 76 SER A O 1
ATOM 608 N N . MET A 1 77 ? 10.219 -10.984 -25.766 1 90.62 77 MET A N 1
ATOM 609 C CA . MET A 1 77 ? 10.039 -11.18 -27.203 1 90.62 77 MET A CA 1
ATOM 610 C C . MET A 1 77 ? 8.719 -11.883 -27.5 1 90.62 77 MET A C 1
ATOM 612 O O . MET A 1 77 ? 8.039 -11.539 -28.469 1 90.62 77 MET A O 1
ATOM 616 N N . ALA A 1 78 ? 8.414 -12.828 -26.719 1 93.12 78 ALA A N 1
ATOM 617 C CA . ALA A 1 78 ? 7.137 -13.523 -26.875 1 93.12 78 ALA A CA 1
ATOM 618 C C . ALA A 1 78 ? 5.965 -12.562 -26.75 1 93.12 78 ALA A C 1
ATOM 620 O O . ALA A 1 78 ? 4.98 -12.672 -27.5 1 93.12 78 ALA A O 1
ATOM 621 N N . GLU A 1 79 ? 6.074 -11.586 -25.859 1 92.19 79 GLU A N 1
ATOM 622 C CA . GLU A 1 79 ? 5.031 -10.578 -25.672 1 92.19 79 GLU A CA 1
ATOM 623 C C . GLU A 1 79 ? 4.965 -9.617 -26.844 1 92.19 79 GLU A C 1
ATOM 625 O O . GLU A 1 79 ? 3.879 -9.344 -27.375 1 92.19 79 GLU A O 1
ATOM 630 N N . LYS A 1 80 ? 6.07 -9.195 -27.266 1 90.5 80 LYS A N 1
ATOM 631 C CA . LYS A 1 80 ? 6.137 -8.234 -28.359 1 90.5 80 LYS A CA 1
ATOM 632 C C . LYS A 1 80 ? 5.547 -8.82 -29.641 1 90.5 80 LYS A C 1
ATOM 634 O O . LYS A 1 80 ? 4.926 -8.102 -30.422 1 90.5 80 LYS A O 1
ATOM 639 N N . THR A 1 81 ? 5.73 -10.094 -29.828 1 91 81 THR A N 1
ATOM 640 C CA . THR A 1 81 ? 5.309 -10.742 -31.062 1 91 81 THR A CA 1
ATOM 641 C C . THR A 1 81 ? 3.902 -11.312 -30.922 1 91 81 THR A C 1
ATOM 643 O O . THR A 1 81 ? 3.328 -11.812 -31.891 1 91 81 THR A O 1
ATOM 646 N N . GLY A 1 82 ? 3.461 -11.328 -29.719 1 92 82 GLY A N 1
ATOM 647 C CA . GLY A 1 82 ? 2.145 -11.883 -29.453 1 92 82 GLY A CA 1
ATOM 648 C C . GLY A 1 82 ? 2.162 -13.391 -29.25 1 92 82 GLY A C 1
ATOM 649 O O . GLY A 1 82 ? 1.145 -13.984 -28.891 1 92 82 GLY A O 1
ATOM 650 N N . LEU A 1 83 ? 3.287 -14.031 -29.438 1 93.62 83 LEU A N 1
ATOM 651 C CA . LEU A 1 83 ? 3.428 -15.477 -29.312 1 93.62 83 LEU A CA 1
ATOM 652 C C . LEU A 1 83 ? 3.184 -15.93 -27.875 1 93.62 83 LEU A C 1
ATOM 654 O O . LEU A 1 83 ? 2.963 -17.109 -27.609 1 93.62 83 LEU A O 1
ATOM 658 N N . ILE A 1 84 ? 3.193 -14.961 -26.938 1 94.94 84 ILE A N 1
ATOM 659 C CA . ILE A 1 84 ? 3.016 -15.25 -25.516 1 94.94 84 ILE A CA 1
ATOM 660 C C . ILE A 1 84 ? 1.635 -15.859 -25.281 1 94.94 84 ILE A C 1
ATOM 662 O O . ILE A 1 84 ? 1.431 -16.609 -24.312 1 94.94 84 ILE A O 1
ATOM 666 N N . ILE A 1 85 ? 0.67 -15.57 -26.109 1 95 85 ILE A N 1
ATOM 667 C CA . ILE A 1 85 ? -0.686 -16.078 -25.953 1 95 85 ILE A CA 1
ATOM 668 C C . ILE A 1 85 ? -0.686 -17.594 -26.156 1 95 85 ILE A C 1
ATOM 670 O O . ILE A 1 85 ? -1.164 -18.344 -25.297 1 95 85 ILE A O 1
ATOM 674 N N . GLN A 1 86 ? -0.084 -18.062 -27.25 1 94.44 86 GLN A N 1
ATOM 675 C CA . GLN A 1 86 ? -0.007 -19.484 -27.547 1 94.44 86 GLN A CA 1
ATOM 676 C C . GLN A 1 86 ? 0.852 -20.219 -26.531 1 94.44 86 GLN A C 1
ATOM 678 O O . GLN A 1 86 ? 0.501 -21.312 -26.078 1 94.44 86 GLN A O 1
ATOM 683 N N . ILE A 1 87 ? 1.949 -19.609 -26.188 1 95.31 87 ILE A N 1
ATOM 684 C CA . ILE A 1 87 ? 2.852 -20.203 -25.203 1 95.31 87 ILE A CA 1
ATOM 685 C C . ILE A 1 87 ? 2.137 -20.328 -23.859 1 95.31 87 ILE A C 1
ATOM 687 O O . ILE A 1 87 ? 2.213 -21.375 -23.219 1 95.31 87 ILE A O 1
ATOM 691 N N . GLY A 1 88 ? 1.416 -19.266 -23.516 1 96.38 88 GLY A N 1
ATOM 692 C CA . GLY A 1 88 ? 0.685 -19.266 -22.25 1 96.38 88 GLY A CA 1
ATOM 693 C C . GLY A 1 88 ? -0.396 -20.328 -22.188 1 96.38 88 GLY A C 1
ATOM 694 O O . GLY A 1 88 ? -0.61 -20.938 -21.141 1 96.38 88 GLY A O 1
ATOM 695 N N . GLU A 1 89 ? -1.052 -20.516 -23.234 1 96 89 GLU A N 1
ATOM 696 C CA . GLU A 1 89 ? -2.059 -21.578 -23.312 1 96 89 GLU A CA 1
ATOM 697 C C . GLU A 1 89 ? -1.43 -22.953 -23.109 1 96 89 GLU A C 1
ATOM 699 O O . GLU A 1 89 ? -1.994 -23.812 -22.438 1 96 89 GLU A O 1
ATOM 704 N N . TRP A 1 90 ? -0.302 -23.141 -23.75 1 96.62 90 TRP A N 1
ATOM 705 C CA . TRP A 1 90 ? 0.408 -24.406 -23.594 1 96.62 90 TRP A CA 1
ATOM 706 C C . TRP A 1 90 ? 0.843 -24.609 -22.156 1 96.62 90 TRP A C 1
ATOM 708 O O . TRP A 1 90 ? 0.698 -25.703 -21.609 1 96.62 90 TRP A O 1
ATOM 718 N N . VAL A 1 91 ? 1.396 -23.578 -21.531 1 98.06 91 VAL A N 1
ATOM 719 C CA . VAL A 1 91 ? 1.849 -23.656 -20.156 1 98.06 91 VAL A CA 1
ATOM 720 C C . VAL A 1 91 ? 0.676 -24.031 -19.25 1 98.06 91 VAL A C 1
ATOM 722 O O . VAL A 1 91 ? 0.8 -24.906 -18.391 1 98.06 91 VAL A O 1
ATOM 725 N N . LEU A 1 92 ? -0.448 -23.359 -19.453 1 98.5 92 LEU A N 1
ATOM 726 C CA . LEU A 1 92 ? -1.653 -23.609 -18.672 1 98.5 92 LEU A CA 1
ATOM 727 C C . LEU A 1 92 ? -2.084 -25.078 -18.812 1 98.5 92 LEU A C 1
ATOM 729 O O . LEU A 1 92 ? -2.34 -25.75 -17.812 1 98.5 92 LEU A O 1
ATOM 733 N N . ASP A 1 93 ? -2.1 -25.5 -20 1 98.38 93 ASP A N 1
ATOM 734 C CA . ASP A 1 93 ? -2.527 -26.875 -20.297 1 98.38 93 ASP A CA 1
ATOM 735 C C . ASP A 1 93 ? -1.59 -27.891 -19.656 1 98.38 93 ASP A C 1
ATOM 737 O O . ASP A 1 93 ? -2.039 -28.797 -18.953 1 98.38 93 ASP A O 1
ATOM 741 N N . GLU A 1 94 ? -0.284 -27.719 -19.875 1 98.12 94 GLU A N 1
ATOM 742 C CA . GLU A 1 94 ? 0.72 -28.656 -19.359 1 98.12 94 GLU A CA 1
ATOM 743 C C . GLU A 1 94 ? 0.763 -28.641 -17.828 1 98.12 94 GLU A C 1
ATOM 745 O O . GLU A 1 94 ? 0.912 -29.688 -17.203 1 98.12 94 GLU A O 1
ATOM 750 N N . ALA A 1 95 ? 0.639 -27.516 -17.234 1 98.75 95 ALA A N 1
ATOM 751 C CA . ALA A 1 95 ? 0.643 -27.406 -15.773 1 98.75 95 ALA A CA 1
ATOM 752 C C . ALA A 1 95 ? -0.557 -28.125 -15.172 1 98.75 95 ALA A C 1
ATOM 754 O O . ALA A 1 95 ? -0.418 -28.844 -14.18 1 98.75 95 ALA A O 1
ATOM 755 N N . CYS A 1 96 ? -1.721 -27.938 -15.766 1 98.81 96 CYS A N 1
ATOM 756 C CA . CYS A 1 96 ? -2.926 -28.594 -15.266 1 98.81 96 CYS A CA 1
ATOM 757 C C . CYS A 1 96 ? -2.855 -30.109 -15.469 1 98.81 96 CYS A C 1
ATOM 759 O O . CYS A 1 96 ? -3.295 -30.875 -14.609 1 98.81 96 CYS A O 1
ATOM 761 N N . ARG A 1 97 ? -2.342 -30.469 -16.641 1 98.56 97 ARG A N 1
ATOM 762 C CA . ARG A 1 97 ? -2.133 -31.906 -16.859 1 98.56 97 ARG A CA 1
ATOM 763 C C . ARG A 1 97 ? -1.273 -32.5 -15.758 1 98.56 97 ARG A C 1
ATOM 765 O O . ARG A 1 97 ? -1.626 -33.531 -15.195 1 98.56 97 ARG A O 1
ATOM 772 N N . GLN A 1 98 ? -0.167 -31.875 -15.484 1 98.56 98 GLN A N 1
ATOM 773 C CA . GLN A 1 98 ? 0.748 -32.375 -14.453 1 98.56 98 GLN A CA 1
ATOM 774 C C . GLN A 1 98 ? 0.084 -32.344 -13.078 1 98.56 98 GLN A C 1
ATOM 776 O O . GLN A 1 98 ? 0.249 -33.281 -12.297 1 98.56 98 GLN A O 1
ATOM 781 N N . MET A 1 99 ? -0.687 -31.312 -12.734 1 98.62 99 MET A N 1
ATOM 782 C CA . MET A 1 99 ? -1.378 -31.234 -11.445 1 98.62 99 MET A CA 1
ATOM 783 C C . MET A 1 99 ? -2.371 -32.375 -11.289 1 98.62 99 MET A C 1
ATOM 785 O O . MET A 1 99 ? -2.539 -32.906 -10.188 1 98.62 99 MET A O 1
ATOM 789 N N . ARG A 1 100 ? -3.035 -32.719 -12.406 1 98.5 100 ARG A N 1
ATOM 790 C CA . ARG A 1 100 ? -3.959 -33.844 -12.359 1 98.5 100 ARG A CA 1
ATOM 791 C C . ARG A 1 100 ? -3.232 -35.125 -12 1 98.5 100 ARG A C 1
ATOM 793 O O . ARG A 1 100 ? -3.75 -35.938 -11.234 1 98.5 100 ARG A O 1
ATOM 800 N N . GLU A 1 101 ? -2.068 -35.281 -12.578 1 98.06 101 GLU A N 1
ATOM 801 C CA . GLU A 1 101 ? -1.262 -36.438 -12.242 1 98.06 101 GLU A CA 1
ATOM 802 C C . GLU A 1 101 ? -0.933 -36.469 -10.75 1 98.06 101 GLU A C 1
ATOM 804 O O . GLU A 1 101 ? -1.095 -37.5 -10.094 1 98.06 101 GLU A O 1
ATOM 809 N N . TRP A 1 102 ? -0.472 -35.375 -10.172 1 98 102 TRP A N 1
ATOM 810 C CA . TRP A 1 102 ? -0.162 -35.281 -8.75 1 98 102 TRP A CA 1
ATOM 811 C C . TRP A 1 102 ? -1.421 -35.469 -7.906 1 98 102 TRP A C 1
ATOM 813 O O . TRP A 1 102 ? -1.392 -36.156 -6.871 1 98 102 TRP A O 1
ATOM 823 N N . TYR A 1 103 ? -2.508 -34.906 -8.414 1 97.56 103 TYR A N 1
ATOM 824 C CA . TYR A 1 103 ? -3.801 -35 -7.746 1 97.56 103 TYR A CA 1
ATOM 825 C C . TYR A 1 103 ? -4.191 -36.469 -7.543 1 97.56 103 TYR A C 1
ATOM 827 O O . TYR A 1 103 ? -4.598 -36.875 -6.449 1 97.56 103 TYR A O 1
ATOM 835 N N . THR A 1 104 ? -4.031 -37.312 -8.5 1 97.12 104 THR A N 1
ATOM 836 C CA . THR A 1 104 ? -4.426 -38.719 -8.461 1 97.12 104 THR A CA 1
ATOM 837 C C . THR A 1 104 ? -3.414 -39.531 -7.664 1 97.12 104 THR A C 1
ATOM 839 O O . THR A 1 104 ? -3.711 -40.656 -7.242 1 97.12 104 THR A O 1
ATOM 842 N N . GLN A 1 105 ? -2.238 -38.969 -7.441 1 96.19 105 GLN A N 1
ATOM 843 C CA . GLN A 1 105 ? -1.193 -39.688 -6.699 1 96.19 105 GLN A CA 1
ATOM 844 C C . GLN A 1 105 ? -1.262 -39.344 -5.211 1 96.19 105 GLN A C 1
ATOM 846 O O . GLN A 1 105 ? -0.343 -39.656 -4.453 1 96.19 105 GLN A O 1
ATOM 851 N N . GLY A 1 106 ? -2.273 -38.531 -4.766 1 95.56 106 GLY A N 1
ATOM 852 C CA . GLY A 1 106 ? -2.51 -38.312 -3.348 1 95.56 106 GLY A CA 1
ATOM 853 C C . GLY A 1 106 ? -2.203 -36.906 -2.904 1 95.56 106 GLY A C 1
ATOM 854 O O . GLY A 1 106 ? -2.311 -36.594 -1.719 1 95.56 106 GLY A O 1
ATOM 855 N N . TYR A 1 107 ? -1.842 -36.031 -3.797 1 97 107 TYR A N 1
ATOM 856 C CA . TYR A 1 107 ? -1.544 -34.625 -3.461 1 97 107 TYR A CA 1
ATOM 857 C C . TYR A 1 107 ? -2.693 -33.719 -3.861 1 97 107 TYR A C 1
ATOM 859 O O . TYR A 1 107 ? -2.482 -32.688 -4.52 1 97 107 TYR A O 1
ATOM 867 N N . SER A 1 108 ? -3.885 -34.062 -3.422 1 96.69 108 SER A N 1
ATOM 868 C CA . SER A 1 108 ? -5.105 -33.375 -3.828 1 96.69 108 SER A CA 1
ATOM 869 C C . SER A 1 108 ? -5.203 -31.984 -3.178 1 96.69 108 SER A C 1
ATOM 871 O O . SER A 1 108 ? -5.965 -31.141 -3.633 1 96.69 108 SER A O 1
ATOM 873 N N . HIS A 1 109 ? -4.418 -31.734 -2.162 1 96.19 109 HIS A N 1
ATOM 874 C CA . HIS A 1 109 ? -4.457 -30.453 -1.457 1 96.19 109 HIS A CA 1
ATOM 875 C C . HIS A 1 109 ? -3.48 -29.453 -2.07 1 96.19 109 HIS A C 1
ATOM 877 O O . HIS A 1 109 ? -3.459 -28.281 -1.686 1 96.19 109 HIS A O 1
ATOM 883 N N . TRP A 1 110 ? -2.633 -29.922 -3.062 1 97.75 110 TRP A N 1
ATOM 884 C CA . TRP A 1 110 ? -1.645 -29.062 -3.705 1 97.75 110 TRP A CA 1
ATOM 885 C C . TRP A 1 110 ? -2.316 -28.078 -4.66 1 97.75 110 TRP A C 1
ATOM 887 O O . TRP A 1 110 ? -3.422 -28.328 -5.145 1 97.75 110 TRP A O 1
ATOM 897 N N . ARG A 1 111 ? -1.649 -27 -4.848 1 97.81 111 ARG A N 1
ATOM 898 C CA . ARG A 1 111 ? -2.018 -26.031 -5.871 1 97.81 111 ARG A CA 1
ATOM 899 C C . ARG A 1 111 ? -0.869 -25.797 -6.848 1 97.81 111 ARG A C 1
ATOM 901 O O . ARG A 1 111 ? 0.295 -25.75 -6.449 1 97.81 111 ARG A O 1
ATOM 908 N N . ILE A 1 112 ? -1.211 -25.703 -8.094 1 98.81 112 ILE A N 1
ATOM 909 C CA . ILE A 1 112 ? -0.206 -25.375 -9.094 1 98.81 112 ILE A CA 1
ATOM 910 C C . ILE A 1 112 ? -0.383 -23.922 -9.547 1 98.81 112 ILE A C 1
ATOM 912 O O . ILE A 1 112 ? -1.498 -23.484 -9.844 1 98.81 112 ILE A O 1
ATOM 916 N N . ALA A 1 113 ? 0.67 -23.156 -9.469 1 98.88 113 ALA A N 1
ATOM 917 C CA . ALA A 1 113 ? 0.64 -21.734 -9.844 1 98.88 113 ALA A CA 1
ATOM 918 C C . ALA A 1 113 ? 1.18 -21.547 -11.258 1 98.88 113 ALA A C 1
ATOM 920 O O . ALA A 1 113 ? 2.191 -22.141 -11.633 1 98.88 113 ALA A O 1
ATOM 921 N N . VAL A 1 114 ? 0.488 -20.719 -12 1 98.75 114 VAL A N 1
ATOM 922 C CA . VAL A 1 114 ? 0.885 -20.391 -13.367 1 98.75 114 VAL A CA 1
ATOM 923 C C . VAL A 1 114 ? 0.96 -18.875 -13.523 1 98.75 114 VAL A C 1
ATOM 925 O O . VAL A 1 114 ? 0.03 -18.156 -13.141 1 98.75 114 VAL A O 1
ATOM 928 N N . ASN A 1 115 ? 2.098 -18.391 -14.062 1 97.75 115 ASN A N 1
ATOM 929 C CA . ASN A 1 115 ? 2.262 -16.969 -14.328 1 97.75 115 ASN A CA 1
ATOM 930 C C . ASN A 1 115 ? 1.439 -16.516 -15.531 1 97.75 115 ASN A C 1
ATOM 932 O O . ASN A 1 115 ? 1.41 -17.203 -16.562 1 97.75 115 ASN A O 1
ATOM 936 N N . LEU A 1 116 ? 0.792 -15.445 -15.391 1 96.62 116 LEU A N 1
ATOM 937 C CA . LEU A 1 116 ? 0.033 -14.836 -16.484 1 96.62 116 LEU A CA 1
ATOM 938 C C . LEU A 1 116 ? 0.646 -13.5 -16.891 1 96.62 116 LEU A C 1
ATOM 940 O O . LEU A 1 116 ? 0.783 -12.594 -16.062 1 96.62 116 LEU A O 1
ATOM 944 N N . SER A 1 117 ? 1.011 -13.328 -18.188 1 94.44 117 SER A N 1
ATOM 945 C CA . SER A 1 117 ? 1.518 -12.047 -18.672 1 94.44 117 SER A CA 1
ATOM 946 C C . SER A 1 117 ? 0.394 -11.023 -18.812 1 94.44 117 SER A C 1
ATOM 948 O O . SER A 1 117 ? -0.784 -11.391 -18.828 1 94.44 117 SER A O 1
ATOM 950 N N . ALA A 1 118 ? 0.778 -9.758 -18.891 1 93.31 118 ALA A N 1
ATOM 951 C CA . ALA A 1 118 ? -0.205 -8.688 -19.062 1 93.31 118 ALA A CA 1
ATOM 952 C C . ALA A 1 118 ? -1.005 -8.891 -20.359 1 93.31 118 ALA A C 1
ATOM 954 O O . ALA A 1 118 ? -2.221 -8.688 -20.375 1 93.31 118 ALA A O 1
ATOM 955 N N . LEU A 1 119 ? -0.331 -9.305 -21.406 1 93.81 119 LEU A N 1
ATOM 956 C CA . LEU A 1 119 ? -0.989 -9.516 -22.688 1 93.81 119 LEU A CA 1
ATOM 957 C C . LEU A 1 119 ? -2.01 -10.648 -22.594 1 93.81 119 LEU A C 1
ATOM 959 O O . LEU A 1 119 ? -3.123 -10.523 -23.109 1 93.81 119 LEU A O 1
ATOM 963 N N . GLN A 1 120 ? -1.657 -11.695 -21.953 1 95.12 120 GLN A N 1
ATOM 964 C CA . GLN A 1 120 ? -2.582 -12.805 -21.75 1 95.12 120 GLN A CA 1
ATOM 965 C C . GLN A 1 120 ? -3.777 -12.375 -20.906 1 95.12 120 GLN A C 1
ATOM 967 O O . GLN A 1 120 ? -4.918 -12.719 -21.219 1 95.12 120 GLN A O 1
ATOM 972 N N . PHE A 1 121 ? -3.463 -11.633 -19.953 1 95.38 121 PHE A N 1
ATOM 973 C CA . PHE A 1 121 ? -4.48 -11.18 -19 1 95.38 121 PHE A CA 1
ATOM 974 C C . PHE A 1 121 ? -5.551 -10.367 -19.719 1 95.38 121 PHE A C 1
ATOM 976 O O . PHE A 1 121 ? -6.738 -10.477 -19.406 1 95.38 121 PHE A O 1
ATOM 983 N N . CYS A 1 122 ? -5.148 -9.609 -20.641 1 93.06 122 CYS A N 1
ATOM 984 C CA . CYS A 1 122 ? -6.055 -8.719 -21.359 1 93.06 122 CYS A CA 1
ATOM 985 C C . CYS A 1 122 ? -6.695 -9.43 -22.547 1 93.06 122 CYS A C 1
ATOM 987 O O . CYS A 1 122 ? -7.551 -8.859 -23.219 1 93.06 122 CYS A O 1
ATOM 989 N N . HIS A 1 123 ? -6.297 -10.602 -22.797 1 92.94 123 HIS A N 1
ATOM 990 C CA . HIS A 1 123 ? -6.828 -11.352 -23.938 1 92.94 123 HIS A CA 1
ATOM 991 C C . HIS A 1 123 ? -8.258 -11.812 -23.672 1 92.94 123 HIS A C 1
ATOM 993 O O . HIS A 1 123 ? -8.531 -12.414 -22.625 1 92.94 123 HIS A O 1
ATOM 999 N N . SER A 1 124 ? -9.117 -11.602 -24.594 1 92.88 124 SER A N 1
ATOM 1000 C CA . SER A 1 124 ? -10.539 -11.867 -24.422 1 92.88 124 SER A CA 1
ATOM 1001 C C . SER A 1 124 ? -10.805 -13.359 -24.219 1 92.88 124 SER A C 1
ATOM 1003 O O . SER A 1 124 ? -11.812 -13.75 -23.641 1 92.88 124 SER A O 1
ATOM 1005 N N . GLY A 1 125 ? -9.914 -14.211 -24.672 1 95.88 125 GLY A N 1
ATOM 1006 C CA . GLY A 1 125 ? -10.109 -15.648 -24.609 1 95.88 125 GLY A CA 1
ATOM 1007 C C . GLY A 1 125 ? -9.57 -16.266 -23.328 1 95.88 125 GLY A C 1
ATOM 1008 O O . GLY A 1 125 ? -9.68 -17.484 -23.125 1 95.88 125 GLY A O 1
ATOM 1009 N N . LEU A 1 126 ? -9.078 -15.492 -22.422 1 97.19 126 LEU A N 1
ATOM 1010 C CA . LEU A 1 126 ? -8.383 -16.016 -21.25 1 97.19 126 LEU A CA 1
ATOM 1011 C C . LEU A 1 126 ? -9.32 -16.844 -20.391 1 97.19 126 LEU A C 1
ATOM 1013 O O . LEU A 1 126 ? -9.016 -18 -20.062 1 97.19 126 LEU A O 1
ATOM 1017 N N . VAL A 1 127 ? -10.477 -16.328 -20.047 1 98.06 127 VAL A N 1
ATOM 1018 C CA . VAL A 1 127 ? -11.414 -16.969 -19.125 1 98.06 127 VAL A CA 1
ATOM 1019 C C . VAL A 1 127 ? -11.875 -18.297 -19.719 1 98.06 127 VAL A C 1
ATOM 1021 O O . VAL A 1 127 ? -11.891 -19.328 -19.031 1 98.06 127 VAL A O 1
ATOM 1024 N N . THR A 1 128 ? -12.172 -18.234 -20.969 1 98 128 THR A N 1
ATOM 1025 C CA . THR A 1 128 ? -12.602 -19.438 -21.672 1 98 128 THR A CA 1
ATOM 1026 C C . THR A 1 128 ? -11.469 -20.469 -21.703 1 98 128 THR A C 1
ATOM 1028 O O . THR A 1 128 ? -11.703 -21.656 -21.484 1 98 128 THR A O 1
ATOM 1031 N N . ALA A 1 129 ? -10.289 -20.016 -22 1 98 129 ALA A N 1
ATOM 1032 C CA . ALA A 1 129 ? -9.141 -20.906 -22.062 1 98 129 ALA A CA 1
ATOM 1033 C C . ALA A 1 129 ? -8.922 -21.609 -20.734 1 98 129 ALA A C 1
ATOM 1035 O O . ALA A 1 129 ? -8.641 -22.812 -20.688 1 98 129 ALA A O 1
ATOM 1036 N N . VAL A 1 130 ? -9.078 -20.891 -19.625 1 98.69 130 VAL A N 1
ATOM 1037 C CA . VAL A 1 130 ? -8.891 -21.453 -18.281 1 98.69 130 VAL A CA 1
ATOM 1038 C C . VAL A 1 130 ? -9.984 -22.469 -18 1 98.69 130 VAL A C 1
ATOM 1040 O O . VAL A 1 130 ? -9.703 -23.594 -17.562 1 98.69 130 VAL A O 1
ATOM 1043 N N . ALA A 1 131 ? -11.195 -22.109 -18.281 1 98.56 131 ALA A N 1
ATOM 1044 C CA . ALA A 1 131 ? -12.328 -23 -18.031 1 98.56 131 ALA A CA 1
ATOM 1045 C C . ALA A 1 131 ? -12.18 -24.297 -18.828 1 98.56 131 ALA A C 1
ATOM 1047 O O . ALA A 1 131 ? -12.359 -25.391 -18.281 1 98.56 131 ALA A O 1
ATOM 1048 N N . ASP A 1 132 ? -11.875 -24.125 -20.078 1 98.56 132 ASP A N 1
ATOM 1049 C CA . ASP A 1 132 ? -11.734 -25.281 -20.953 1 98.56 132 ASP A CA 1
ATOM 1050 C C . ASP A 1 132 ? -10.609 -26.203 -20.484 1 98.56 132 ASP A C 1
ATOM 1052 O O . ASP A 1 132 ? -10.742 -27.422 -20.531 1 98.56 132 ASP A O 1
ATOM 1056 N N . THR A 1 133 ? -9.508 -25.609 -20.094 1 98.69 133 THR A N 1
ATOM 1057 C CA . THR A 1 133 ? -8.359 -26.391 -19.641 1 98.69 133 THR A CA 1
ATOM 1058 C C . THR A 1 133 ? -8.703 -27.172 -18.375 1 98.69 133 THR A C 1
ATOM 1060 O O . THR A 1 133 ? -8.398 -28.375 -18.281 1 98.69 133 THR A O 1
ATOM 1063 N N . LEU A 1 134 ? -9.344 -26.547 -17.422 1 98.62 134 LEU A N 1
ATOM 1064 C CA . LEU A 1 134 ? -9.742 -27.219 -16.172 1 98.62 134 LEU A CA 1
ATOM 1065 C C . LEU A 1 134 ? -10.695 -28.359 -16.469 1 98.62 134 LEU A C 1
ATOM 1067 O O . LEU A 1 134 ? -10.57 -29.438 -15.875 1 98.62 134 LEU A O 1
ATOM 1071 N N . ALA A 1 135 ? -11.602 -28.141 -17.359 1 98.5 135 ALA A N 1
ATOM 1072 C CA . ALA A 1 135 ? -12.555 -29.172 -17.75 1 98.5 135 ALA A CA 1
ATOM 1073 C C . ALA A 1 135 ? -11.852 -30.344 -18.438 1 98.5 135 ALA A C 1
ATOM 1075 O O . ALA A 1 135 ? -12.117 -31.5 -18.125 1 98.5 135 ALA A O 1
ATOM 1076 N N . ARG A 1 136 ? -10.961 -30.031 -19.328 1 98.38 136 ARG A N 1
ATOM 1077 C CA . ARG A 1 136 ? -10.227 -31.031 -20.094 1 98.38 136 ARG A CA 1
ATOM 1078 C C . ARG A 1 136 ? -9.469 -31.984 -19.188 1 98.38 136 ARG A C 1
ATOM 1080 O O . ARG A 1 136 ? -9.445 -33.188 -19.406 1 98.38 136 ARG A O 1
ATOM 1087 N N . HIS A 1 137 ? -8.906 -31.438 -18.125 1 98.44 137 HIS A N 1
ATOM 1088 C CA . HIS A 1 137 ? -8.07 -32.25 -17.25 1 98.44 137 HIS A CA 1
ATOM 1089 C C . HIS A 1 137 ? -8.82 -32.656 -15.984 1 98.44 137 HIS A C 1
ATOM 1091 O O . HIS A 1 137 ? -8.234 -33.25 -15.078 1 98.44 137 HIS A O 1
ATOM 1097 N N . GLN A 1 138 ? -10.117 -32.281 -15.875 1 98.06 138 GLN A N 1
ATOM 1098 C CA . GLN A 1 138 ? -10.953 -32.625 -14.734 1 98.06 138 GLN A CA 1
ATOM 1099 C C . GLN A 1 138 ? -10.281 -32.219 -13.422 1 98.06 138 GLN A C 1
ATOM 1101 O O . GLN A 1 138 ? -10.18 -33.031 -12.492 1 98.06 138 GLN A O 1
ATOM 1106 N N . LEU A 1 139 ? -9.844 -31.109 -13.406 1 98.12 139 LEU A N 1
ATOM 1107 C CA . LEU A 1 139 ? -9.148 -30.562 -12.242 1 98.12 139 LEU A CA 1
ATOM 1108 C C . LEU A 1 139 ? -10.031 -29.562 -11.508 1 98.12 139 LEU A C 1
ATOM 1110 O O . LEU A 1 139 ? -10.602 -28.656 -12.125 1 98.12 139 LEU A O 1
ATOM 1114 N N . PRO A 1 140 ? -10.25 -29.781 -10.148 1 98 140 PRO A N 1
ATOM 1115 C CA . PRO A 1 140 ? -10.938 -28.719 -9.406 1 98 140 PRO A CA 1
ATOM 1116 C C . PRO A 1 140 ? -10.266 -27.359 -9.586 1 98 140 PRO A C 1
ATOM 1118 O O . PRO A 1 140 ? -9.039 -27.266 -9.602 1 98 140 PRO A O 1
ATOM 1121 N N . ALA A 1 141 ? -11.031 -26.312 -9.703 1 98.19 141 ALA A N 1
ATOM 1122 C CA . ALA A 1 141 ? -10.523 -24.984 -10.055 1 98.19 141 ALA A CA 1
ATOM 1123 C C . ALA A 1 141 ? -9.555 -24.469 -9 1 98.19 141 ALA A C 1
ATOM 1125 O O . ALA A 1 141 ? -8.578 -23.781 -9.32 1 98.19 141 ALA A O 1
ATOM 1126 N N . ASN A 1 142 ? -9.773 -24.828 -7.758 1 96.88 142 ASN A N 1
ATOM 1127 C CA . ASN A 1 142 ? -8.961 -24.297 -6.672 1 96.88 142 ASN A CA 1
ATOM 1128 C C . ASN A 1 142 ? -7.57 -24.906 -6.652 1 96.88 142 ASN A C 1
ATOM 1130 O O . ASN A 1 142 ? -6.707 -24.5 -5.875 1 96.88 142 ASN A O 1
ATOM 1134 N N . CYS A 1 143 ? -7.312 -25.922 -7.516 1 98.12 143 CYS A N 1
ATOM 1135 C CA . CYS A 1 143 ? -5.98 -26.5 -7.672 1 98.12 143 CYS A CA 1
ATOM 1136 C C . CYS A 1 143 ? -5.094 -25.594 -8.516 1 98.12 143 CYS A C 1
ATOM 1138 O O . CYS A 1 143 ? -3.873 -25.766 -8.547 1 98.12 143 CYS A O 1
ATOM 1140 N N . LEU A 1 144 ? -5.742 -24.688 -9.172 1 98.69 144 LEU A N 1
ATOM 1141 C CA . LEU A 1 144 ? -5.02 -23.781 -10.047 1 98.69 144 LEU A CA 1
ATOM 1142 C C . LEU A 1 144 ? -4.93 -22.375 -9.43 1 98.69 144 LEU A C 1
ATOM 1144 O O . LEU A 1 144 ? -5.941 -21.828 -9 1 98.69 144 LEU A O 1
ATOM 1148 N N . THR A 1 145 ? -3.748 -21.859 -9.336 1 98.81 145 THR A N 1
ATOM 1149 C CA . THR A 1 145 ? -3.51 -20.469 -8.945 1 98.81 145 THR A CA 1
ATOM 1150 C C . THR A 1 145 ? -2.936 -19.672 -10.117 1 98.81 145 THR A C 1
ATOM 1152 O O . THR A 1 145 ? -1.922 -20.062 -10.695 1 98.81 145 THR A O 1
ATOM 1155 N N . LEU A 1 146 ? -3.596 -18.625 -10.5 1 98.69 146 LEU A N 1
ATOM 1156 C CA . LEU A 1 146 ? -3.059 -17.719 -11.508 1 98.69 146 LEU A CA 1
ATOM 1157 C C . LEU A 1 146 ? -2.334 -16.547 -10.852 1 98.69 146 LEU A C 1
ATOM 1159 O O . LEU A 1 146 ? -2.896 -15.867 -9.984 1 98.69 146 LEU A O 1
ATOM 1163 N N . GLU A 1 147 ? -1.081 -16.391 -11.203 1 98.56 147 GLU A N 1
ATOM 1164 C CA . GLU A 1 147 ? -0.268 -15.305 -10.656 1 98.56 147 GLU A CA 1
ATOM 1165 C C . GLU A 1 147 ? -0.208 -14.117 -11.609 1 98.56 147 GLU A C 1
ATOM 1167 O O . GLU A 1 147 ? 0.258 -14.258 -12.742 1 98.56 147 GLU A O 1
ATOM 1172 N N . ILE A 1 148 ? -0.657 -13.062 -11.141 1 96.81 148 ILE A N 1
ATOM 1173 C CA . ILE A 1 148 ? -0.669 -11.812 -11.891 1 96.81 148 ILE A CA 1
ATOM 1174 C C . ILE A 1 148 ? 0.154 -10.758 -11.148 1 96.81 148 ILE A C 1
ATOM 1176 O O . ILE A 1 148 ? 0.026 -10.602 -9.938 1 96.81 148 ILE A O 1
ATOM 1180 N N . THR A 1 149 ? 1.004 -10 -11.898 1 95.69 149 THR A N 1
ATOM 1181 C CA . THR A 1 149 ? 1.841 -9.016 -11.227 1 95.69 149 THR A CA 1
ATOM 1182 C C . THR A 1 149 ? 0.99 -7.879 -10.664 1 95.69 149 THR A C 1
ATOM 1184 O O . THR A 1 149 ? -0.099 -7.602 -11.172 1 95.69 149 THR A O 1
ATOM 1187 N N . GLU A 1 150 ? 1.538 -7.23 -9.719 1 94.38 150 GLU A N 1
ATOM 1188 C CA . GLU A 1 150 ? 0.91 -6.059 -9.117 1 94.38 150 GLU A CA 1
ATOM 1189 C C . GLU A 1 150 ? 0.605 -4.996 -10.172 1 94.38 150 GLU A C 1
ATOM 1191 O O . GLU A 1 150 ? -0.508 -4.469 -10.219 1 94.38 150 GLU A O 1
ATOM 1196 N N . THR A 1 151 ? 1.473 -4.75 -11.008 1 92.81 151 THR A N 1
ATOM 1197 C CA . THR A 1 151 ? 1.338 -3.732 -12.047 1 92.81 151 THR A CA 1
ATOM 1198 C C . THR A 1 151 ? 0.21 -4.086 -13.008 1 92.81 151 THR A C 1
ATOM 1200 O O . THR A 1 151 ? -0.6 -3.23 -13.367 1 92.81 151 THR A O 1
ATOM 1203 N N . THR A 1 152 ? 0.119 -5.324 -13.367 1 92.75 152 THR A N 1
ATOM 1204 C CA . THR A 1 152 ? -0.926 -5.77 -14.281 1 92.75 152 THR A CA 1
ATOM 1205 C C . THR A 1 152 ? -2.299 -5.68 -13.617 1 92.75 152 THR A C 1
ATOM 1207 O O . THR A 1 152 ? -3.246 -5.164 -14.211 1 92.75 152 THR A O 1
ATOM 1210 N N . ALA A 1 153 ? -2.361 -6.109 -12.406 1 92.56 153 ALA A N 1
ATOM 1211 C CA . ALA A 1 153 ? -3.631 -6.129 -11.68 1 92.56 153 ALA A CA 1
ATOM 1212 C C . ALA A 1 153 ? -4.152 -4.715 -11.453 1 92.56 153 ALA A C 1
ATOM 1214 O O . ALA A 1 153 ? -5.363 -4.48 -11.477 1 92.56 153 ALA A O 1
ATOM 1215 N N . MET A 1 154 ? -3.191 -3.838 -11.289 1 89.38 154 MET A N 1
ATOM 1216 C CA . MET A 1 154 ? -3.58 -2.48 -10.93 1 89.38 154 MET A CA 1
ATOM 1217 C C . MET A 1 154 ? -3.785 -1.62 -12.172 1 89.38 154 MET A C 1
ATOM 1219 O O . MET A 1 154 ? -4.324 -0.515 -12.086 1 89.38 154 MET A O 1
ATOM 1223 N N . HIS A 1 155 ? -3.365 -2.295 -13.242 1 85.12 155 HIS A N 1
ATOM 1224 C CA . HIS A 1 155 ? -3.521 -1.557 -14.492 1 85.12 155 HIS A CA 1
ATOM 1225 C C . HIS A 1 155 ? -4.977 -1.542 -14.945 1 85.12 155 HIS A C 1
ATOM 1227 O O . HIS A 1 155 ? -5.594 -2.6 -15.102 1 85.12 155 HIS A O 1
ATOM 1233 N N . ASP A 1 156 ? -5.59 -0.434 -15.188 1 84.88 156 ASP A N 1
ATOM 1234 C CA . ASP A 1 156 ? -6.996 -0.313 -15.555 1 84.88 156 ASP A CA 1
ATOM 1235 C C . ASP A 1 156 ? -7.887 -1.078 -14.578 1 84.88 156 ASP A C 1
ATOM 1237 O O . ASP A 1 156 ? -8.406 -2.145 -14.914 1 84.88 156 ASP A O 1
ATOM 1241 N N . ALA A 1 157 ? -8.133 -0.546 -13.57 1 82.31 157 ALA A N 1
ATOM 1242 C CA . ALA A 1 157 ? -8.727 -1.185 -12.406 1 82.31 157 ALA A CA 1
ATOM 1243 C C . ALA A 1 157 ? -10.078 -1.814 -12.75 1 82.31 157 ALA A C 1
ATOM 1245 O O . ALA A 1 157 ? -10.32 -2.98 -12.438 1 82.31 157 ALA A O 1
ATOM 1246 N N . ASP A 1 158 ? -10.867 -1.184 -13.5 1 87.44 158 ASP A N 1
ATOM 1247 C CA . ASP A 1 158 ? -12.211 -1.687 -13.789 1 87.44 158 ASP A CA 1
ATOM 1248 C C . ASP A 1 158 ? -12.156 -2.898 -14.711 1 87.44 158 ASP A C 1
ATOM 1250 O O . ASP A 1 158 ? -12.82 -3.906 -14.469 1 87.44 158 ASP A O 1
ATOM 1254 N N . ALA A 1 159 ? -11.391 -2.801 -15.711 1 90.62 159 ALA A N 1
ATOM 1255 C CA . ALA A 1 159 ? -11.273 -3.914 -16.641 1 90.62 159 ALA A CA 1
ATOM 1256 C C . ALA A 1 159 ? -10.641 -5.129 -15.977 1 90.62 159 ALA A C 1
ATOM 1258 O O . ALA A 1 159 ? -11.094 -6.262 -16.172 1 90.62 159 ALA A O 1
ATOM 1259 N N . SER A 1 160 ? -9.648 -4.922 -15.219 1 92.94 160 SER A N 1
ATOM 1260 C CA . SER A 1 160 ? -8.977 -6.004 -14.516 1 92.94 160 SER A CA 1
ATOM 1261 C C . SER A 1 160 ? -9.914 -6.691 -13.523 1 92.94 160 SER A C 1
ATOM 1263 O O . SER A 1 160 ? -9.938 -7.922 -13.438 1 92.94 160 SER A O 1
ATOM 1265 N N . LEU A 1 161 ? -10.719 -5.898 -12.891 1 94.44 161 LEU A N 1
ATOM 1266 C CA . LEU A 1 161 ? -11.648 -6.434 -11.906 1 94.44 161 LEU A CA 1
ATOM 1267 C C . LEU A 1 161 ? -12.648 -7.379 -12.562 1 94.44 161 LEU A C 1
ATOM 1269 O O . LEU A 1 161 ? -12.984 -8.422 -12 1 94.44 161 LEU A O 1
ATOM 1273 N N . ALA A 1 162 ? -13.117 -7.023 -13.68 1 95.12 162 ALA A N 1
ATOM 1274 C CA . ALA A 1 162 ? -14.102 -7.844 -14.383 1 95.12 162 ALA A CA 1
ATOM 1275 C C . ALA A 1 162 ? -13.523 -9.211 -14.727 1 95.12 162 ALA A C 1
ATOM 1277 O O . ALA A 1 162 ? -14.18 -10.234 -14.516 1 95.12 162 ALA A O 1
ATOM 1278 N N . VAL A 1 163 ? -12.344 -9.25 -15.211 1 95.94 163 VAL A N 1
ATOM 1279 C CA . VAL A 1 163 ? -11.688 -10.492 -15.586 1 95.94 163 VAL A CA 1
ATOM 1280 C C . VAL A 1 163 ? -11.414 -11.328 -14.336 1 95.94 163 VAL A C 1
ATOM 1282 O O . VAL A 1 163 ? -11.703 -12.531 -14.312 1 95.94 163 VAL A O 1
ATOM 1285 N N . LEU A 1 164 ? -10.906 -10.727 -13.328 1 97.25 164 LEU A N 1
ATOM 1286 C CA . LEU A 1 164 ? -10.547 -11.422 -12.102 1 97.25 164 LEU A CA 1
ATOM 1287 C C . LEU A 1 164 ? -11.781 -11.992 -11.414 1 97.25 164 LEU A C 1
ATOM 1289 O O . LEU A 1 164 ? -11.734 -13.086 -10.844 1 97.25 164 LEU A O 1
ATOM 1293 N N . ARG A 1 165 ? -12.852 -11.289 -11.492 1 97.44 165 ARG A N 1
ATOM 1294 C CA . ARG A 1 165 ? -14.094 -11.773 -10.891 1 97.44 165 ARG A CA 1
ATOM 1295 C C . ARG A 1 165 ? -14.586 -13.031 -11.594 1 97.44 165 ARG A C 1
ATOM 1297 O O . ARG A 1 165 ? -15.023 -13.984 -10.945 1 97.44 165 ARG A O 1
ATOM 1304 N N . ARG A 1 166 ? -14.523 -13.008 -12.875 1 97.38 166 ARG A N 1
ATOM 1305 C CA . ARG A 1 166 ? -14.938 -14.188 -13.641 1 97.38 166 ARG A CA 1
ATOM 1306 C C . ARG A 1 166 ? -14.07 -15.391 -13.297 1 97.38 166 ARG A C 1
ATOM 1308 O O . ARG A 1 166 ? -14.578 -16.5 -13.141 1 97.38 166 ARG A O 1
ATOM 1315 N N . LEU A 1 167 ? -12.812 -15.156 -13.188 1 98.06 167 LEU A N 1
ATOM 1316 C CA . LEU A 1 167 ? -11.898 -16.234 -12.828 1 98.06 167 LEU A CA 1
ATOM 1317 C C . LEU A 1 167 ? -12.164 -16.719 -11.406 1 98.06 167 LEU A C 1
ATOM 1319 O O . LEU A 1 167 ? -12.18 -17.922 -11.156 1 98.06 167 LEU A O 1
ATOM 1323 N N . SER A 1 168 ? -12.391 -15.781 -10.539 1 98.19 168 SER A N 1
ATOM 1324 C CA . SER A 1 168 ? -12.672 -16.109 -9.148 1 98.19 168 SER A CA 1
ATOM 1325 C C . SER A 1 168 ? -13.969 -16.906 -9.023 1 98.19 168 SER A C 1
ATOM 1327 O O . SER A 1 168 ? -14.055 -17.859 -8.234 1 98.19 168 SER A O 1
ATOM 1329 N N . GLU A 1 169 ? -14.938 -16.516 -9.727 1 97.38 169 GLU A N 1
ATOM 1330 C CA . GLU A 1 169 ? -16.25 -17.172 -9.688 1 97.38 169 GLU A CA 1
ATOM 1331 C C . GLU A 1 169 ? -16.141 -18.625 -10.141 1 97.38 169 GLU A C 1
ATOM 1333 O O . GLU A 1 169 ? -16.906 -19.469 -9.688 1 97.38 169 GLU A O 1
ATOM 1338 N N . MET A 1 170 ? -15.156 -18.875 -10.953 1 96.5 170 MET A N 1
ATOM 1339 C CA . MET A 1 170 ? -14.891 -20.234 -11.422 1 96.5 170 MET A CA 1
ATOM 1340 C C . MET A 1 170 ? -14.242 -21.062 -10.32 1 96.5 170 MET A C 1
ATOM 1342 O O . MET A 1 170 ? -14.219 -22.297 -10.398 1 96.5 170 MET A O 1
ATOM 1346 N N . GLY A 1 171 ? -13.727 -20.375 -9.352 1 97.88 171 GLY A N 1
ATOM 1347 C CA . GLY A 1 171 ? -13.102 -21.047 -8.227 1 97.88 171 GLY A CA 1
ATOM 1348 C C . GLY A 1 171 ? -11.586 -21.078 -8.305 1 97.88 171 GLY A C 1
ATOM 1349 O O . GLY A 1 171 ? -10.93 -21.688 -7.473 1 97.88 171 GLY A O 1
ATOM 1350 N N . VAL A 1 172 ? -11.008 -20.406 -9.297 1 98.25 172 VAL A N 1
ATOM 1351 C CA . VAL A 1 172 ? -9.555 -20.344 -9.469 1 98.25 172 VAL A CA 1
ATOM 1352 C C . VAL A 1 172 ? -8.961 -19.406 -8.422 1 98.25 172 VAL A C 1
ATOM 1354 O O . VAL A 1 172 ? -9.539 -18.375 -8.094 1 98.25 172 VAL A O 1
ATOM 1357 N N . ASP A 1 173 ? -7.867 -19.812 -7.895 1 98.19 173 ASP A N 1
ATOM 1358 C CA . ASP A 1 173 ? -7.141 -18.938 -6.965 1 98.19 173 ASP A CA 1
ATOM 1359 C C . ASP A 1 173 ? -6.355 -17.875 -7.711 1 98.19 173 ASP A C 1
ATOM 1361 O O . ASP A 1 173 ? -5.75 -18.141 -8.75 1 98.19 173 ASP A O 1
ATOM 1365 N N . LEU A 1 174 ? -6.434 -16.703 -7.199 1 98.38 174 LEU A N 1
ATOM 1366 C CA . LEU A 1 174 ? -5.738 -15.586 -7.809 1 98.38 174 LEU A CA 1
ATOM 1367 C C . LEU A 1 174 ? -4.664 -15.039 -6.875 1 98.38 174 LEU A C 1
ATOM 1369 O O . LEU A 1 174 ? -4.938 -14.766 -5.703 1 98.38 174 LEU A O 1
ATOM 1373 N N . SER A 1 175 ? -3.457 -14.891 -7.402 1 98.5 175 SER A N 1
ATOM 1374 C CA . SER A 1 175 ? -2.305 -14.43 -6.633 1 98.5 175 SER A CA 1
ATOM 1375 C C . SER A 1 175 ? -1.709 -13.164 -7.238 1 98.5 175 SER A C 1
ATOM 1377 O O . SER A 1 175 ? -1.46 -13.102 -8.445 1 98.5 175 SER A O 1
ATOM 1379 N N . ILE A 1 176 ? -1.548 -12.148 -6.398 1 97.31 176 ILE A N 1
ATOM 1380 C CA . ILE A 1 176 ? -0.854 -10.945 -6.832 1 97.31 176 ILE A CA 1
ATOM 1381 C C . ILE A 1 176 ? 0.649 -11.102 -6.613 1 97.31 176 ILE A C 1
ATOM 1383 O O . ILE A 1 176 ? 1.122 -11.102 -5.477 1 97.31 176 ILE A O 1
ATOM 1387 N N . ASP A 1 177 ? 1.327 -11.117 -7.703 1 97.06 177 ASP A N 1
ATOM 1388 C CA . ASP A 1 177 ? 2.76 -11.398 -7.695 1 97.06 177 ASP A CA 1
ATOM 1389 C C . ASP A 1 177 ? 3.572 -10.109 -7.648 1 97.06 177 ASP A C 1
ATOM 1391 O O . ASP A 1 177 ? 3.076 -9.047 -8.023 1 97.06 177 ASP A O 1
ATOM 1395 N N . ASP A 1 178 ? 4.809 -10.195 -7.141 1 95.69 178 ASP A N 1
ATOM 1396 C CA . ASP A 1 178 ? 5.734 -9.078 -7.023 1 95.69 178 ASP A CA 1
ATOM 1397 C C . ASP A 1 178 ? 5.109 -7.93 -6.23 1 95.69 178 ASP A C 1
ATOM 1399 O O . ASP A 1 178 ? 5.289 -6.762 -6.582 1 95.69 178 ASP A O 1
ATOM 1403 N N . PHE A 1 179 ? 4.375 -8.242 -5.246 1 96.31 179 PHE A N 1
ATOM 1404 C CA . PHE A 1 179 ? 3.684 -7.199 -4.5 1 96.31 179 PHE A CA 1
ATOM 1405 C C . PHE A 1 179 ? 4.68 -6.309 -3.766 1 96.31 179 PHE A C 1
ATOM 1407 O O . PHE A 1 179 ? 5.629 -6.805 -3.154 1 96.31 179 PHE A O 1
ATOM 1414 N N . GLY A 1 180 ? 4.492 -5.055 -3.877 1 91.56 180 GLY A N 1
ATOM 1415 C CA . GLY A 1 180 ? 5.352 -4.074 -3.232 1 91.56 180 GLY A CA 1
ATOM 1416 C C . GLY A 1 180 ? 6.293 -3.381 -4.199 1 91.56 180 GLY A C 1
ATOM 1417 O O . GLY A 1 180 ? 6.91 -2.371 -3.854 1 91.56 180 GLY A O 1
ATOM 1418 N N . THR A 1 181 ? 6.402 -3.854 -5.395 1 91.69 181 THR A N 1
ATOM 1419 C CA . THR A 1 181 ? 7.367 -3.309 -6.34 1 91.69 181 THR A CA 1
ATOM 1420 C C . THR A 1 181 ? 6.711 -2.264 -7.238 1 91.69 181 THR A C 1
ATOM 1422 O O . THR A 1 181 ? 7.402 -1.509 -7.93 1 91.69 181 THR A O 1
ATOM 1425 N N . GLY A 1 182 ? 5.473 -2.24 -7.281 1 90 182 GLY A N 1
ATOM 1426 C CA . GLY A 1 182 ? 4.742 -1.309 -8.125 1 90 182 GLY A CA 1
ATOM 1427 C C . GLY A 1 182 ? 3.891 -0.332 -7.34 1 90 182 GLY A C 1
ATOM 1428 O O . GLY A 1 182 ? 4.168 -0.057 -6.172 1 90 182 GLY A O 1
ATOM 1429 N N . TYR A 1 183 ? 2.953 0.263 -8.094 1 87.19 183 TYR A N 1
ATOM 1430 C CA . TYR A 1 183 ? 1.996 1.184 -7.484 1 87.19 183 TYR A CA 1
ATOM 1431 C C . TYR A 1 183 ? 0.659 0.495 -7.238 1 87.19 183 TYR A C 1
ATOM 1433 O O . TYR A 1 183 ? 0.107 -0.143 -8.141 1 87.19 183 TYR A O 1
ATOM 1441 N N . SER A 1 184 ? 0.258 0.644 -5.992 1 87.56 184 SER A N 1
ATOM 1442 C CA . SER A 1 184 ? -0.989 -0.02 -5.625 1 87.56 184 SER A CA 1
ATOM 1443 C C . SER A 1 184 ? -1.965 0.957 -4.977 1 87.56 184 SER A C 1
ATOM 1445 O O . SER A 1 184 ? -1.562 2.018 -4.496 1 87.56 184 SER A O 1
ATOM 1447 N N . SER A 1 185 ? -3.195 0.554 -5.121 1 89.38 185 SER A N 1
ATOM 1448 C CA . SER A 1 185 ? -4.285 1.19 -4.387 1 89.38 185 SER A CA 1
ATOM 1449 C C . SER A 1 185 ? -4.887 0.239 -3.359 1 89.38 185 SER A C 1
ATOM 1451 O O . SER A 1 185 ? -5.359 -0.844 -3.709 1 89.38 185 SER A O 1
ATOM 1453 N N . LEU A 1 186 ? -4.863 0.716 -2.109 1 89.5 186 LEU A N 1
ATOM 1454 C CA . LEU A 1 186 ? -5.414 -0.136 -1.061 1 89.5 186 LEU A CA 1
ATOM 1455 C C . LEU A 1 186 ? -6.902 -0.37 -1.276 1 89.5 186 LEU A C 1
ATOM 1457 O O . LEU A 1 186 ? -7.406 -1.468 -1.023 1 89.5 186 LEU A O 1
ATOM 1461 N N . MET A 1 187 ? -7.586 0.633 -1.732 1 88.75 187 MET A N 1
ATOM 1462 C CA . MET A 1 187 ? -9.016 0.514 -2.002 1 88.75 187 MET A CA 1
ATOM 1463 C C . MET A 1 187 ? -9.281 -0.509 -3.102 1 88.75 187 MET A C 1
ATOM 1465 O O . MET A 1 187 ? -10.195 -1.327 -2.988 1 88.75 187 MET A O 1
ATOM 1469 N N . TYR A 1 188 ? -8.477 -0.438 -4.016 1 89.44 188 TYR A N 1
ATOM 1470 C CA . TYR A 1 188 ? -8.641 -1.379 -5.121 1 89.44 188 TYR A CA 1
ATOM 1471 C C . TYR A 1 188 ? -8.25 -2.789 -4.695 1 89.44 188 TYR A C 1
ATOM 1473 O O . TYR A 1 188 ? -8.938 -3.758 -5.023 1 89.44 188 TYR A O 1
ATOM 1481 N N . LEU A 1 189 ? -7.133 -2.848 -4.02 1 91.44 189 LEU A N 1
ATOM 1482 C CA . LEU A 1 189 ? -6.684 -4.156 -3.551 1 91.44 189 LEU A CA 1
ATOM 1483 C C . LEU A 1 189 ? -7.773 -4.848 -2.74 1 91.44 189 LEU A C 1
ATOM 1485 O O . LEU A 1 189 ? -7.988 -6.055 -2.885 1 91.44 189 LEU A O 1
ATOM 1489 N N . LYS A 1 190 ? -8.461 -4.082 -1.952 1 91.12 190 LYS A N 1
ATOM 1490 C CA . LYS A 1 190 ? -9.531 -4.633 -1.123 1 91.12 190 LYS A CA 1
ATOM 1491 C C . LYS A 1 190 ? -10.672 -5.168 -1.981 1 91.12 190 LYS A C 1
ATOM 1493 O O . LYS A 1 190 ? -11.336 -6.145 -1.609 1 91.12 190 LYS A O 1
ATOM 1498 N N . ARG A 1 191 ? -10.898 -4.652 -3.078 1 91.31 191 ARG A N 1
ATOM 1499 C CA . ARG A 1 191 ? -12.008 -5.035 -3.949 1 91.31 191 ARG A CA 1
ATOM 1500 C C . ARG A 1 191 ? -11.633 -6.23 -4.816 1 91.31 191 ARG A C 1
ATOM 1502 O O . ARG A 1 191 ? -12.508 -6.895 -5.379 1 91.31 191 ARG A O 1
ATOM 1509 N N . LEU A 1 192 ? -10.367 -6.43 -5.004 1 93.56 192 LEU A N 1
ATOM 1510 C CA . LEU A 1 192 ? -9.906 -7.531 -5.844 1 93.56 192 LEU A CA 1
ATOM 1511 C C . LEU A 1 192 ? -10.258 -8.875 -5.211 1 93.56 192 LEU A C 1
ATOM 1513 O O . LEU A 1 192 ? -10.078 -9.07 -4.008 1 93.56 192 LEU A O 1
ATOM 1517 N N . PRO A 1 193 ? -10.789 -9.766 -6.02 1 96.56 193 PRO A N 1
ATOM 1518 C CA . PRO A 1 193 ? -11.031 -11.117 -5.5 1 96.56 193 PRO A CA 1
ATOM 1519 C C . PRO A 1 193 ? -9.758 -11.961 -5.441 1 96.56 193 PRO A C 1
ATOM 1521 O O . PRO A 1 193 ? -9.742 -13.094 -5.922 1 96.56 193 PRO A O 1
ATOM 1524 N N . ALA A 1 194 ? -8.68 -11.43 -4.875 1 96.31 194 ALA A N 1
ATOM 1525 C CA . ALA A 1 194 ? -7.406 -12.125 -4.742 1 96.31 194 ALA A CA 1
ATOM 1526 C C . ALA A 1 194 ? -7.398 -13.016 -3.504 1 96.31 194 ALA A C 1
ATOM 1528 O O . ALA A 1 194 ? -8.016 -12.688 -2.49 1 96.31 194 ALA A O 1
ATOM 1529 N N . ASN A 1 195 ? -6.617 -14.094 -3.607 1 97.56 195 ASN A N 1
ATOM 1530 C CA . ASN A 1 195 ? -6.484 -15.031 -2.5 1 97.56 195 ASN A CA 1
ATOM 1531 C C . ASN A 1 195 ? -5.117 -14.922 -1.829 1 97.56 195 ASN A C 1
ATOM 1533 O O . ASN A 1 195 ? -4.957 -15.305 -0.669 1 97.56 195 ASN A O 1
ATOM 1537 N N . GLU A 1 196 ? -4.238 -14.336 -2.641 1 97.81 196 GLU A N 1
ATOM 1538 C CA . GLU A 1 196 ? -2.844 -14.422 -2.221 1 97.81 196 GLU A CA 1
ATOM 1539 C C . GLU A 1 196 ? -2.037 -13.234 -2.736 1 97.81 196 GLU A C 1
ATOM 1541 O O . GLU A 1 196 ? -2.322 -12.703 -3.809 1 97.81 196 GLU A O 1
ATOM 1546 N N . ILE A 1 197 ? -1.069 -12.805 -1.896 1 97.81 197 ILE A N 1
ATOM 1547 C CA . ILE A 1 197 ? -0.037 -11.883 -2.359 1 97.81 197 ILE A CA 1
ATOM 1548 C C . ILE A 1 197 ? 1.338 -12.531 -2.203 1 97.81 197 ILE A C 1
ATOM 1550 O O . ILE A 1 197 ? 1.583 -13.258 -1.237 1 97.81 197 ILE A O 1
ATOM 1554 N N . LYS A 1 198 ? 2.199 -12.289 -3.162 1 98.5 198 LYS A N 1
ATOM 1555 C CA . LYS A 1 198 ? 3.564 -12.805 -3.107 1 98.5 198 LYS A CA 1
ATOM 1556 C C . LYS A 1 198 ? 4.57 -11.68 -2.902 1 98.5 198 LYS A C 1
ATOM 1558 O O . LYS A 1 198 ? 4.57 -10.695 -3.65 1 98.5 198 LYS A O 1
ATOM 1563 N N . ILE A 1 199 ? 5.398 -11.859 -1.912 1 97.62 199 ILE A N 1
ATOM 1564 C CA . ILE A 1 199 ? 6.461 -10.891 -1.649 1 97.62 199 ILE A CA 1
ATOM 1565 C C . ILE A 1 199 ? 7.633 -11.148 -2.596 1 97.62 199 ILE A C 1
ATOM 1567 O O . ILE A 1 199 ? 8.156 -12.258 -2.656 1 97.62 199 ILE A O 1
ATOM 1571 N N . ASP A 1 200 ? 8 -10.117 -3.242 1 95.31 200 ASP A N 1
ATOM 1572 C CA . ASP A 1 200 ? 9.07 -10.211 -4.234 1 95.31 200 ASP A CA 1
ATOM 1573 C C . ASP A 1 200 ? 10.391 -10.586 -3.578 1 95.31 200 ASP A C 1
ATOM 1575 O O . ASP A 1 200 ? 10.711 -10.102 -2.49 1 95.31 200 ASP A O 1
ATOM 1579 N N . ARG A 1 201 ? 11.172 -11.312 -4.312 1 95.25 201 ARG A N 1
ATOM 1580 C CA . ARG A 1 201 ? 12.461 -11.781 -3.809 1 95.25 201 ARG A CA 1
ATOM 1581 C C . ARG A 1 201 ? 13.398 -10.609 -3.535 1 95.25 201 ARG A C 1
ATOM 1583 O O . ARG A 1 201 ? 14.273 -10.695 -2.67 1 95.25 201 ARG A O 1
ATOM 1590 N N . GLY A 1 202 ? 13.258 -9.555 -4.227 1 92.69 202 GLY A N 1
ATOM 1591 C CA . GLY A 1 202 ? 14.094 -8.383 -4.023 1 92.69 202 GLY A CA 1
ATOM 1592 C C . GLY A 1 202 ? 14.016 -7.832 -2.611 1 92.69 202 GLY A C 1
ATOM 1593 O O . GLY A 1 202 ? 14.977 -7.238 -2.115 1 92.69 202 GLY A O 1
ATOM 1594 N N . PHE A 1 203 ? 12.914 -8.039 -1.936 1 93.56 203 PHE A N 1
ATOM 1595 C CA . PHE A 1 203 ? 12.75 -7.562 -0.567 1 93.56 203 PHE A CA 1
ATOM 1596 C C . PHE A 1 203 ? 13.258 -8.594 0.43 1 93.56 203 PHE A C 1
ATOM 1598 O O . PHE A 1 203 ? 13.43 -8.289 1.612 1 93.56 203 PHE A O 1
ATOM 1605 N N . VAL A 1 204 ? 13.477 -9.812 -0.01 1 94.75 204 VAL A N 1
ATOM 1606 C CA . VAL A 1 204 ? 13.82 -10.914 0.876 1 94.75 204 VAL A CA 1
ATOM 1607 C C . VAL A 1 204 ? 15.336 -11.094 0.914 1 94.75 204 VAL A C 1
ATOM 1609 O O . VAL A 1 204 ? 15.898 -11.453 1.95 1 94.75 204 VAL A O 1
ATOM 1612 N N . ARG A 1 205 ? 15.945 -10.789 -0.125 1 91.12 205 ARG A N 1
ATOM 1613 C CA . ARG A 1 205 ? 17.375 -11.047 -0.326 1 91.12 205 ARG A CA 1
ATOM 1614 C C . ARG A 1 205 ? 18.203 -10.391 0.772 1 91.12 205 ARG A C 1
ATOM 1616 O O . ARG A 1 205 ? 19.109 -11.023 1.327 1 91.12 205 ARG A O 1
ATOM 1623 N N . ASP A 1 206 ? 17.875 -9.172 1.142 1 86.56 206 ASP A N 1
ATOM 1624 C CA . ASP A 1 206 ? 18.719 -8.453 2.096 1 86.56 206 ASP A CA 1
ATOM 1625 C C . ASP A 1 206 ? 17.984 -8.219 3.41 1 86.56 206 ASP A C 1
ATOM 1627 O O . ASP A 1 206 ? 18.234 -7.238 4.109 1 86.56 206 ASP A O 1
ATOM 1631 N N . LEU A 1 207 ? 17.094 -9.062 3.705 1 89.25 207 LEU A N 1
ATOM 1632 C CA . LEU A 1 207 ? 16.281 -8.938 4.902 1 89.25 207 LEU A CA 1
ATOM 1633 C C . LEU A 1 207 ? 17.141 -8.883 6.156 1 89.25 207 LEU A C 1
ATOM 1635 O O . LEU A 1 207 ? 16.797 -8.203 7.125 1 89.25 207 LEU A O 1
ATOM 1639 N N . GLU A 1 208 ? 18.234 -9.625 6.148 1 83.31 208 GLU A N 1
ATOM 1640 C CA . GLU A 1 208 ? 19.094 -9.75 7.324 1 83.31 208 GLU A CA 1
ATOM 1641 C C . GLU A 1 208 ? 19.922 -8.484 7.535 1 83.31 208 GLU A C 1
ATOM 1643 O O . GLU A 1 208 ? 20.312 -8.172 8.664 1 83.31 208 GLU A O 1
ATOM 1648 N N . HIS A 1 209 ? 20.188 -7.789 6.516 1 83.94 209 HIS A N 1
ATOM 1649 C CA . HIS A 1 209 ? 21.156 -6.707 6.629 1 83.94 209 HIS A CA 1
ATOM 1650 C C . HIS A 1 209 ? 20.5 -5.352 6.359 1 83.94 209 HIS A C 1
ATOM 1652 O O . HIS A 1 209 ? 21.094 -4.309 6.66 1 83.94 209 HIS A O 1
ATOM 1658 N N . ASP A 1 210 ? 19.312 -5.434 5.809 1 82.12 210 ASP A N 1
ATOM 1659 C CA . ASP A 1 210 ? 18.688 -4.18 5.398 1 82.12 210 ASP A CA 1
ATOM 1660 C C . ASP A 1 210 ? 17.406 -3.926 6.184 1 82.12 210 ASP A C 1
ATOM 1662 O O . ASP A 1 210 ? 16.359 -4.543 5.91 1 82.12 210 ASP A O 1
ATOM 1666 N N . THR A 1 211 ? 17.453 -2.973 6.938 1 83.31 211 THR A N 1
ATOM 1667 C CA . THR A 1 211 ? 16.312 -2.646 7.789 1 83.31 211 THR A CA 1
ATOM 1668 C C . THR A 1 211 ? 15.148 -2.111 6.957 1 83.31 211 THR A C 1
ATOM 1670 O O . THR A 1 211 ? 13.984 -2.295 7.312 1 83.31 211 THR A O 1
ATOM 1673 N N . ASP A 1 212 ? 15.516 -1.556 5.859 1 87.44 212 ASP A N 1
ATOM 1674 C CA . ASP A 1 212 ? 14.469 -1.011 5.004 1 87.44 212 ASP A CA 1
ATOM 1675 C C . ASP A 1 212 ? 13.641 -2.127 4.371 1 87.44 212 ASP A C 1
ATOM 1677 O O . ASP A 1 212 ? 12.406 -2.057 4.348 1 87.44 212 ASP A O 1
ATOM 1681 N N . ASP A 1 213 ? 14.289 -3.133 3.973 1 90.81 213 ASP A N 1
ATOM 1682 C CA . ASP A 1 213 ? 13.594 -4.27 3.381 1 90.81 213 ASP A CA 1
ATOM 1683 C C . ASP A 1 213 ? 12.727 -4.98 4.414 1 90.81 213 ASP A C 1
ATOM 1685 O O . ASP A 1 213 ? 11.602 -5.398 4.113 1 90.81 213 ASP A O 1
ATOM 1689 N N . ALA A 1 214 ? 13.273 -5.078 5.57 1 93.06 214 ALA A N 1
ATOM 1690 C CA . ALA A 1 214 ? 12.5 -5.703 6.645 1 93.06 214 ALA A CA 1
ATOM 1691 C C . ALA A 1 214 ? 11.227 -4.922 6.93 1 93.06 214 ALA A C 1
ATOM 1693 O O . ALA A 1 214 ? 10.164 -5.516 7.145 1 93.06 214 ALA A O 1
ATOM 1694 N N . ALA A 1 215 ? 11.336 -3.656 6.887 1 93.25 215 ALA A N 1
ATOM 1695 C CA . ALA A 1 215 ? 10.18 -2.803 7.129 1 93.25 215 ALA A CA 1
ATOM 1696 C C . ALA A 1 215 ? 9.141 -2.961 6.016 1 93.25 215 ALA A C 1
ATOM 1698 O O . ALA A 1 215 ? 7.941 -3.02 6.285 1 93.25 215 ALA A O 1
ATOM 1699 N N . ILE A 1 216 ? 9.602 -3.002 4.812 1 93.88 216 ILE A N 1
ATOM 1700 C CA . ILE A 1 216 ? 8.711 -3.152 3.668 1 93.88 216 ILE A CA 1
ATOM 1701 C C . ILE A 1 216 ? 8.008 -4.504 3.736 1 93.88 216 ILE A C 1
ATOM 1703 O O . ILE A 1 216 ? 6.785 -4.582 3.582 1 93.88 216 ILE A O 1
ATOM 1707 N N . VAL A 1 217 ? 8.773 -5.551 4 1 96.62 217 VAL A N 1
ATOM 1708 C CA . VAL A 1 217 ? 8.195 -6.887 4.113 1 96.62 217 VAL A CA 1
ATOM 1709 C C . VAL A 1 217 ? 7.172 -6.918 5.25 1 96.62 217 VAL A C 1
ATOM 1711 O O . VAL A 1 217 ? 6.078 -7.465 5.098 1 96.62 217 VAL A O 1
ATOM 1714 N N . SER A 1 218 ? 7.492 -6.309 6.32 1 95.75 218 SER A N 1
ATOM 1715 C CA . SER A 1 218 ? 6.566 -6.23 7.445 1 95.75 218 SER A CA 1
ATOM 1716 C C . SER A 1 218 ? 5.273 -5.523 7.043 1 95.75 218 SER A C 1
ATOM 1718 O O . SER A 1 218 ? 4.18 -5.957 7.414 1 95.75 218 SER A O 1
ATOM 1720 N N . ALA A 1 219 ? 5.406 -4.488 6.309 1 94.81 219 ALA A N 1
ATOM 1721 C CA . ALA A 1 219 ? 4.242 -3.742 5.836 1 94.81 219 ALA A CA 1
ATOM 1722 C C . ALA A 1 219 ? 3.381 -4.598 4.914 1 94.81 219 ALA A C 1
ATOM 1724 O O . ALA A 1 219 ? 2.152 -4.598 5.023 1 94.81 219 ALA A O 1
ATOM 1725 N N . ILE A 1 220 ? 3.998 -5.316 4.055 1 96.5 220 ILE A N 1
ATOM 1726 C CA . ILE A 1 220 ? 3.285 -6.172 3.113 1 96.5 220 ILE A CA 1
ATOM 1727 C C . ILE A 1 220 ? 2.518 -7.25 3.871 1 96.5 220 ILE A C 1
ATOM 1729 O O . ILE A 1 220 ? 1.34 -7.492 3.596 1 96.5 220 ILE A O 1
ATOM 1733 N N . VAL A 1 221 ? 3.174 -7.867 4.809 1 97.31 221 VAL A N 1
ATOM 1734 C CA . VAL A 1 221 ? 2.549 -8.922 5.602 1 97.31 221 VAL A CA 1
ATOM 1735 C C . VAL A 1 221 ? 1.357 -8.352 6.371 1 97.31 221 VAL A C 1
ATOM 1737 O O . VAL A 1 221 ? 0.286 -8.961 6.406 1 97.31 221 VAL A O 1
ATOM 1740 N N . ALA A 1 222 ? 1.519 -7.191 6.875 1 94.69 222 ALA A N 1
ATOM 1741 C CA . ALA A 1 222 ? 0.446 -6.551 7.633 1 94.69 222 ALA A CA 1
ATOM 1742 C C . ALA A 1 222 ? -0.761 -6.27 6.746 1 94.69 222 ALA A C 1
ATOM 1744 O O . ALA A 1 222 ? -1.904 -6.484 7.152 1 94.69 222 ALA A O 1
ATOM 1745 N N . VAL A 1 223 ? -0.493 -5.797 5.605 1 95.31 223 VAL A N 1
ATOM 1746 C CA . VAL A 1 223 ? -1.562 -5.531 4.648 1 95.31 223 VAL A CA 1
ATOM 1747 C C . VAL A 1 223 ? -2.273 -6.832 4.289 1 95.31 223 VAL A C 1
ATOM 1749 O O . VAL A 1 223 ? -3.506 -6.895 4.293 1 95.31 223 VAL A O 1
ATOM 1752 N N . GLY A 1 224 ? -1.485 -7.836 3.977 1 96.94 224 GLY A N 1
ATOM 1753 C CA . GLY A 1 224 ? -2.072 -9.133 3.666 1 96.94 224 GLY A CA 1
ATOM 1754 C C . GLY A 1 224 ? -2.953 -9.672 4.777 1 96.94 224 GLY A C 1
ATOM 1755 O O . GLY A 1 224 ? -4.047 -10.172 4.523 1 96.94 224 GLY A O 1
ATOM 1756 N N . GLN A 1 225 ? -2.518 -9.547 5.977 1 96.19 225 GLN A N 1
ATOM 1757 C CA . GLN A 1 225 ? -3.279 -10.008 7.133 1 96.19 225 GLN A CA 1
ATOM 1758 C C . GLN A 1 225 ? -4.562 -9.203 7.305 1 96.19 225 GLN A C 1
ATOM 1760 O O . GLN A 1 225 ? -5.637 -9.766 7.516 1 96.19 225 GLN A O 1
ATOM 1765 N N . ALA A 1 226 ? -4.43 -7.902 7.18 1 94.06 226 ALA A N 1
ATOM 1766 C CA . ALA A 1 226 ? -5.578 -7.02 7.355 1 94.06 226 ALA A CA 1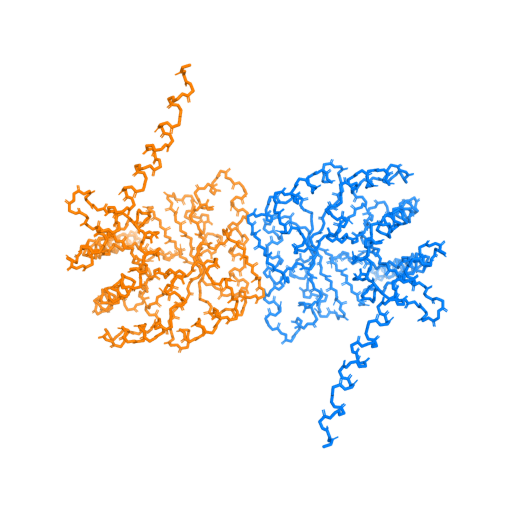
ATOM 1767 C C . ALA A 1 226 ? -6.652 -7.305 6.312 1 94.06 226 ALA A C 1
ATOM 1769 O O . ALA A 1 226 ? -7.848 -7.176 6.594 1 94.06 226 ALA A O 1
ATOM 1770 N N . LEU A 1 227 ? -6.254 -7.75 5.152 1 94.62 227 LEU A N 1
ATOM 1771 C CA . LEU A 1 227 ? -7.195 -7.977 4.059 1 94.62 227 LEU A CA 1
ATOM 1772 C C . LEU A 1 227 ? -7.504 -9.461 3.906 1 94.62 227 LEU A C 1
ATOM 1774 O O . LEU A 1 227 ? -8.141 -9.867 2.936 1 94.62 227 LEU A O 1
ATOM 1778 N N . ASN A 1 228 ? -6.98 -10.305 4.773 1 95.19 228 ASN A N 1
ATOM 1779 C CA . ASN A 1 228 ? -7.219 -11.742 4.832 1 95.19 228 ASN A CA 1
ATOM 1780 C C . ASN A 1 228 ? -6.723 -12.445 3.572 1 95.19 228 ASN A C 1
ATOM 1782 O O . ASN A 1 228 ? -7.453 -13.234 2.971 1 95.19 228 ASN A O 1
ATOM 1786 N N . LEU A 1 229 ? -5.566 -12.094 3.193 1 96.88 229 LEU A N 1
ATOM 1787 C CA . LEU A 1 229 ? -4.898 -12.727 2.062 1 96.88 229 LEU A CA 1
ATOM 1788 C C . LEU A 1 229 ? -3.818 -13.695 2.541 1 96.88 229 LEU A C 1
ATOM 1790 O O . LEU A 1 229 ? -3.16 -13.438 3.553 1 96.88 229 LEU A O 1
ATOM 1794 N N . ARG A 1 230 ? -3.645 -14.75 1.827 1 97.88 230 ARG A N 1
ATOM 1795 C CA . ARG A 1 230 ? -2.482 -15.594 2.076 1 97.88 230 ARG A CA 1
ATOM 1796 C C . ARG A 1 230 ? -1.201 -14.922 1.594 1 97.88 230 ARG A C 1
ATOM 1798 O O . ARG A 1 230 ? -1.186 -14.297 0.534 1 97.88 230 ARG A O 1
ATOM 1805 N N . ILE A 1 231 ? -0.124 -15.109 2.352 1 98.56 231 ILE A N 1
ATOM 1806 C CA . ILE A 1 231 ? 1.123 -14.414 2.049 1 98.56 231 ILE A CA 1
ATOM 1807 C C . ILE A 1 231 ? 2.213 -15.438 1.718 1 98.56 231 ILE A C 1
ATOM 1809 O O . ILE A 1 231 ? 2.504 -16.328 2.521 1 98.56 231 ILE A O 1
ATOM 1813 N N . VAL A 1 232 ? 2.777 -15.273 0.54 1 98.62 232 VAL A N 1
ATOM 1814 C CA . VAL A 1 232 ? 3.881 -16.125 0.104 1 98.62 232 VAL A CA 1
ATOM 1815 C C . VAL A 1 232 ? 5.148 -15.281 -0.053 1 98.62 232 VAL A C 1
ATOM 1817 O O . VAL A 1 232 ? 5.125 -14.234 -0.694 1 98.62 232 VAL A O 1
ATOM 1820 N N . ALA A 1 233 ? 6.242 -15.695 0.551 1 98.5 233 ALA A N 1
ATOM 1821 C CA . ALA A 1 233 ? 7.52 -15.016 0.347 1 98.5 233 ALA A CA 1
ATOM 1822 C C . ALA A 1 233 ? 8.398 -15.789 -0.627 1 98.5 233 ALA A C 1
ATOM 1824 O O . ALA A 1 233 ? 8.586 -17 -0.477 1 98.5 233 ALA A O 1
ATOM 1825 N N . GLU A 1 234 ? 8.883 -15.102 -1.553 1 97.88 234 GLU A N 1
ATOM 1826 C CA . GLU A 1 234 ? 9.75 -15.711 -2.561 1 97.88 234 GLU A CA 1
ATOM 1827 C C . GLU A 1 234 ? 11.219 -15.438 -2.268 1 97.88 234 GLU A C 1
ATOM 1829 O O . GLU A 1 234 ? 11.547 -14.492 -1.548 1 97.88 234 GLU A O 1
ATOM 1834 N N . GLY A 1 235 ? 12.086 -16.266 -2.775 1 97.12 235 GLY A N 1
ATOM 1835 C CA . GLY A 1 235 ? 13.516 -16.016 -2.74 1 97.12 235 GLY A CA 1
ATOM 1836 C C . GLY A 1 235 ? 14.141 -16.312 -1.391 1 97.12 235 GLY A C 1
ATOM 1837 O O . GLY A 1 235 ? 15.125 -15.68 -1.005 1 97.12 235 GLY A O 1
ATOM 1838 N N . VAL A 1 236 ? 13.594 -17.203 -0.691 1 97.88 236 VAL A N 1
ATOM 1839 C CA . VAL A 1 236 ? 14.164 -17.578 0.597 1 97.88 236 VAL A CA 1
ATOM 1840 C C . VAL A 1 236 ? 15.414 -18.438 0.378 1 97.88 236 VAL A C 1
ATOM 1842 O O . VAL A 1 236 ? 15.328 -19.531 -0.187 1 97.88 236 VAL A O 1
ATOM 1845 N N . GLU A 1 237 ? 16.547 -17.984 0.831 1 97.12 237 GLU A N 1
ATOM 1846 C CA . GLU A 1 237 ? 17.797 -18.672 0.515 1 97.12 237 GLU A CA 1
ATOM 1847 C C . GLU A 1 237 ? 18.562 -19.031 1.784 1 97.12 237 GLU A C 1
ATOM 1849 O O . GLU A 1 237 ? 19.516 -19.812 1.738 1 97.12 237 GLU A O 1
ATOM 1854 N N . THR A 1 238 ? 18.141 -18.453 2.951 1 96.44 238 THR A N 1
ATOM 1855 C CA . THR A 1 238 ? 18.844 -18.75 4.195 1 96.44 238 THR A CA 1
ATOM 1856 C C . THR A 1 238 ? 17.859 -19.141 5.293 1 96.44 238 THR A C 1
ATOM 1858 O O . THR A 1 238 ? 16.688 -18.797 5.227 1 96.44 238 THR A O 1
ATOM 1861 N N . ALA A 1 239 ? 18.375 -19.797 6.273 1 96.12 239 ALA A N 1
ATOM 1862 C CA . ALA A 1 239 ? 17.547 -20.219 7.41 1 96.12 239 ALA A CA 1
ATOM 1863 C C . ALA A 1 239 ? 17.062 -19.016 8.211 1 96.12 239 ALA A C 1
ATOM 1865 O O . ALA A 1 239 ? 15.961 -19.016 8.75 1 96.12 239 ALA A O 1
ATOM 1866 N N . VAL A 1 240 ? 17.875 -18.031 8.219 1 95.56 240 VAL A N 1
ATOM 1867 C CA . VAL A 1 240 ? 17.516 -16.812 8.945 1 95.56 240 VAL A CA 1
ATOM 1868 C C . VAL A 1 240 ? 16.328 -16.156 8.281 1 95.56 240 VAL A C 1
ATOM 1870 O O . VAL A 1 240 ? 15.375 -15.742 8.953 1 95.56 240 VAL A O 1
ATOM 1873 N N . GLN A 1 241 ? 16.328 -16.031 7.004 1 96.56 241 GLN A N 1
ATOM 1874 C CA . GLN A 1 241 ? 15.203 -15.484 6.258 1 96.56 241 GLN A CA 1
ATOM 1875 C C . GLN A 1 241 ? 13.938 -16.297 6.496 1 96.56 241 GLN A C 1
ATOM 1877 O O . GLN A 1 241 ? 12.867 -15.742 6.746 1 96.56 241 GLN A O 1
ATOM 1882 N N . GLN A 1 242 ? 14.141 -17.609 6.449 1 97.38 242 GLN A N 1
ATOM 1883 C CA . GLN A 1 242 ? 13.016 -18.516 6.656 1 97.38 242 GLN A CA 1
ATOM 1884 C C . GLN A 1 242 ? 12.359 -18.281 8.016 1 97.38 242 GLN A C 1
ATOM 1886 O O . GLN A 1 242 ? 11.141 -18.156 8.109 1 97.38 242 GLN A O 1
ATOM 1891 N N . ARG A 1 243 ? 13.156 -18.219 9.039 1 96.44 243 ARG A N 1
ATOM 1892 C CA . ARG A 1 243 ? 12.664 -18.031 10.398 1 96.44 243 ARG A CA 1
ATOM 1893 C C . ARG A 1 243 ? 11.977 -16.688 10.555 1 96.44 243 ARG A C 1
ATOM 1895 O O . ARG A 1 243 ? 10.898 -16.594 11.141 1 96.44 243 ARG A O 1
ATOM 1902 N N . PHE A 1 244 ? 12.656 -15.719 10.008 1 95.5 244 PHE A N 1
ATOM 1903 C CA . PHE A 1 244 ? 12.133 -14.359 10.102 1 95.5 244 PHE A CA 1
ATOM 1904 C C . PHE A 1 244 ? 10.758 -14.273 9.438 1 95.5 244 PHE A C 1
ATOM 1906 O O . PHE A 1 244 ? 9.812 -13.75 10.039 1 95.5 244 PHE A O 1
ATOM 1913 N N . LEU A 1 245 ? 10.617 -14.75 8.234 1 97.94 245 LEU A N 1
ATOM 1914 C CA . LEU A 1 245 ? 9.398 -14.672 7.449 1 97.94 245 LEU A CA 1
ATOM 1915 C C . LEU A 1 245 ? 8.289 -15.5 8.086 1 97.94 245 LEU A C 1
ATOM 1917 O O . LEU A 1 245 ? 7.121 -15.102 8.078 1 97.94 245 LEU A O 1
ATOM 1921 N N . THR A 1 246 ? 8.664 -16.641 8.664 1 98 246 TH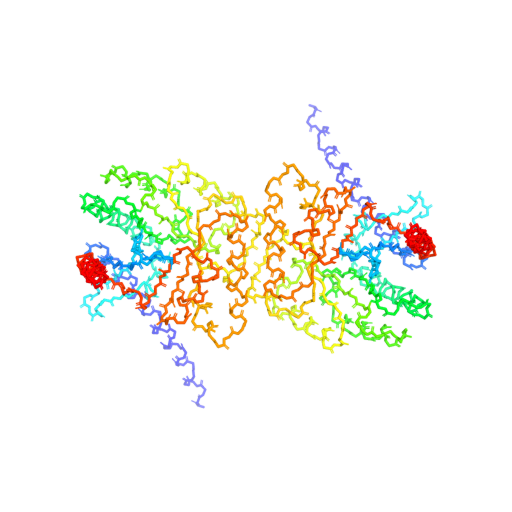R A N 1
ATOM 1922 C CA . THR A 1 246 ? 7.699 -17.484 9.367 1 98 246 THR A CA 1
ATOM 1923 C C . THR A 1 246 ? 7.152 -16.75 10.594 1 98 246 THR A C 1
ATOM 1925 O O . THR A 1 246 ? 5.938 -16.719 10.805 1 98 246 THR A O 1
ATOM 1928 N N . HIS A 1 247 ? 8.039 -16.156 11.297 1 96.62 247 HIS A N 1
ATOM 1929 C CA . HIS A 1 247 ? 7.652 -15.445 12.508 1 96.62 247 HIS A CA 1
ATOM 1930 C C . HIS A 1 247 ? 6.801 -14.227 12.188 1 96.62 247 HIS A C 1
ATOM 1932 O O . HIS A 1 247 ? 5.91 -13.867 12.953 1 96.62 247 HIS A O 1
ATOM 1938 N N . LEU A 1 248 ? 7.137 -13.656 11.094 1 95.56 248 LEU A N 1
ATOM 1939 C CA . LEU A 1 248 ? 6.426 -12.445 10.703 1 95.56 248 LEU A CA 1
ATOM 1940 C C . LEU A 1 248 ? 4.988 -12.766 10.312 1 95.56 248 LEU A C 1
ATOM 1942 O O . LEU A 1 248 ? 4.121 -11.883 10.359 1 95.56 248 LEU A O 1
ATOM 1946 N N . GLY A 1 249 ? 4.738 -14.023 9.82 1 97.19 249 GLY A N 1
ATOM 1947 C CA . GLY A 1 249 ? 3.363 -14.43 9.57 1 97.19 249 GLY A CA 1
ATOM 1948 C C . GLY A 1 249 ? 3.113 -14.836 8.133 1 97.19 249 GLY A C 1
ATOM 1949 O O . GLY A 1 249 ? 1.966 -14.891 7.688 1 97.19 249 GLY A O 1
ATOM 1950 N N . CYS A 1 250 ? 4.168 -15.094 7.367 1 98.38 250 CYS A N 1
ATOM 1951 C CA . CYS A 1 250 ? 3.973 -15.641 6.031 1 98.38 250 CYS A CA 1
ATOM 1952 C C . CYS A 1 250 ? 3.346 -17.031 6.09 1 98.38 250 CYS A C 1
ATOM 1954 O O . CYS A 1 250 ? 3.682 -17.828 6.965 1 98.38 250 CYS A O 1
ATOM 1956 N N . HIS A 1 251 ? 2.486 -17.25 5.176 1 98.44 251 HIS A N 1
ATOM 1957 C CA . HIS A 1 251 ? 1.799 -18.547 5.148 1 98.44 251 HIS A CA 1
ATOM 1958 C C . HIS A 1 251 ? 2.635 -19.594 4.43 1 98.44 251 HIS A C 1
ATOM 1960 O O . HIS A 1 251 ? 2.65 -20.766 4.832 1 98.44 251 HIS A O 1
ATOM 1966 N N . SER A 1 252 ? 3.32 -19.203 3.363 1 98.38 252 SER A N 1
ATOM 1967 C CA . SER A 1 252 ? 4.145 -20.125 2.586 1 98.38 252 SER A CA 1
ATOM 1968 C C . SER A 1 252 ? 5.43 -19.453 2.115 1 98.38 252 SER A C 1
ATOM 1970 O O . SER A 1 252 ? 5.52 -18.219 2.086 1 98.38 252 SER A O 1
ATOM 1972 N N . LEU A 1 253 ? 6.379 -20.281 1.819 1 98.56 253 LEU A N 1
ATOM 1973 C CA . LEU A 1 253 ? 7.703 -19.828 1.416 1 98.56 253 LEU A CA 1
ATOM 1974 C C . LEU A 1 253 ? 8.164 -20.547 0.152 1 98.56 253 LEU A C 1
ATOM 1976 O O . LEU A 1 253 ? 7.855 -21.734 -0.045 1 98.56 253 LEU A O 1
ATOM 1980 N N . GLN A 1 254 ? 8.812 -19.828 -0.59 1 98 254 GLN A N 1
ATOM 1981 C CA . GLN A 1 254 ? 9.422 -20.344 -1.812 1 98 254 GLN A CA 1
ATOM 1982 C C . GLN A 1 254 ? 10.836 -19.781 -2 1 98 254 GLN A C 1
ATOM 1984 O O . GLN A 1 254 ? 11.078 -18.609 -1.758 1 98 254 GLN A O 1
ATOM 1989 N N . GLY A 1 255 ? 11.812 -20.641 -2.406 1 97.31 255 GLY A N 1
ATOM 1990 C CA . GLY A 1 255 ? 13.195 -20.219 -2.6 1 97.31 255 GLY A CA 1
ATOM 1991 C C . GLY A 1 255 ? 14.156 -21.391 -2.689 1 97.31 255 GLY A C 1
ATOM 1992 O O . GLY A 1 255 ? 13.781 -22.531 -2.447 1 97.31 255 GLY A O 1
ATOM 1993 N N . PHE A 1 256 ? 15.414 -21.109 -2.957 1 96.06 256 PHE A N 1
ATOM 1994 C CA . PHE A 1 256 ? 16.406 -22.141 -3.248 1 96.06 256 PHE A CA 1
ATOM 1995 C C . PHE A 1 256 ? 16.797 -22.891 -1.981 1 96.06 256 PHE A C 1
ATOM 1997 O O . PHE A 1 256 ? 17.281 -24.031 -2.051 1 96.06 256 PHE A O 1
ATOM 2004 N N . LEU A 1 257 ? 16.594 -22.297 -0.833 1 95.62 257 LEU A N 1
ATOM 2005 C CA . LEU A 1 257 ? 16.797 -23.016 0.419 1 95.62 257 LEU A CA 1
ATOM 2006 C C . LEU A 1 257 ? 15.867 -24.234 0.517 1 95.62 257 LEU A C 1
ATOM 2008 O O . LEU A 1 257 ? 16.25 -25.281 1.043 1 95.62 257 LEU A O 1
ATOM 2012 N N . LEU A 1 258 ? 14.719 -24.078 -0.065 1 94.94 258 LEU A N 1
ATOM 2013 C CA . LEU A 1 258 ? 13.664 -25.062 0.135 1 94.94 258 LEU A CA 1
ATOM 2014 C C . LEU A 1 258 ? 13.586 -26.031 -1.044 1 94.94 258 LEU A C 1
ATOM 2016 O O . LEU A 1 258 ? 13.258 -27.203 -0.869 1 94.94 258 LEU A O 1
ATOM 2020 N N . GLY A 1 259 ? 13.867 -25.516 -2.211 1 95.94 259 GLY A N 1
ATOM 2021 C CA . GLY A 1 259 ? 13.852 -26.375 -3.385 1 95.94 259 GLY A CA 1
ATOM 2022 C C . GLY A 1 259 ? 14.086 -25.609 -4.68 1 95.94 259 GLY A C 1
ATOM 2023 O O . GLY A 1 259 ? 13.586 -24.5 -4.855 1 95.94 259 GLY A O 1
ATOM 2024 N N . TYR A 1 260 ? 14.789 -26.234 -5.594 1 96.44 260 TYR A N 1
ATOM 2025 C CA . TYR A 1 260 ? 15.055 -25.672 -6.914 1 96.44 260 TYR A CA 1
ATOM 2026 C C . TYR A 1 260 ? 13.961 -26.078 -7.902 1 96.44 260 TYR A C 1
ATOM 2028 O O . TYR A 1 260 ? 13.273 -27.078 -7.703 1 96.44 260 TYR A O 1
ATOM 2036 N N . PRO A 1 261 ? 13.805 -25.25 -8.938 1 97.62 261 PRO A N 1
ATOM 2037 C CA . PRO A 1 261 ? 12.93 -25.719 -10.008 1 97.62 261 PRO A CA 1
ATOM 2038 C C . PRO A 1 261 ? 13.445 -27 -10.68 1 97.62 261 PRO A C 1
ATOM 2040 O O . PRO A 1 261 ? 14.633 -27.078 -11.031 1 97.62 261 PRO A O 1
ATOM 2043 N N . LEU A 1 262 ? 12.531 -27.953 -10.875 1 98 262 LEU A N 1
ATOM 2044 C CA . LEU A 1 262 ? 12.914 -29.234 -11.453 1 98 262 LEU A CA 1
ATOM 2045 C C . LEU A 1 262 ? 11.844 -29.734 -12.414 1 98 262 LEU A C 1
ATOM 2047 O O . LEU A 1 262 ? 10.68 -29.328 -12.328 1 98 262 LEU A O 1
ATOM 2051 N N . PRO A 1 263 ? 12.297 -30.641 -13.336 1 97.56 263 PRO A N 1
ATOM 2052 C CA . PRO A 1 263 ? 11.273 -31.344 -14.117 1 97.56 263 PRO A CA 1
ATOM 2053 C C . PRO A 1 263 ? 10.328 -32.156 -13.242 1 97.56 263 PRO A C 1
ATOM 2055 O O . PRO A 1 263 ? 10.688 -32.562 -12.133 1 97.56 263 PRO A O 1
ATOM 2058 N N . ALA A 1 264 ? 9.164 -32.438 -13.711 1 98.06 264 ALA A N 1
ATOM 2059 C CA . ALA A 1 264 ? 8.055 -33 -12.945 1 98.06 264 ALA A CA 1
ATOM 2060 C C . ALA A 1 264 ? 8.484 -34.25 -12.211 1 98.06 264 ALA A C 1
ATOM 2062 O O . ALA A 1 264 ? 8.211 -34.406 -11.016 1 98.06 264 ALA A O 1
ATOM 2063 N N . GLN A 1 265 ? 9.156 -35.125 -12.906 1 96.94 265 GLN A N 1
ATOM 2064 C CA . GLN A 1 265 ? 9.555 -36.406 -12.312 1 96.94 265 GLN A CA 1
ATOM 2065 C C . GLN A 1 265 ? 10.547 -36.188 -11.172 1 96.94 265 GLN A C 1
ATOM 2067 O O . GLN A 1 265 ? 10.375 -36.75 -10.078 1 96.94 265 GLN A O 1
ATOM 2072 N N . GLN A 1 266 ? 11.586 -35.438 -11.422 1 97.44 266 GLN A N 1
ATOM 2073 C CA . GLN A 1 266 ? 12.586 -35.156 -10.406 1 97.44 266 GLN A CA 1
ATOM 2074 C C . GLN A 1 266 ? 11.969 -34.375 -9.227 1 97.44 266 GLN A C 1
ATOM 2076 O O . GLN A 1 266 ? 12.336 -34.625 -8.078 1 97.44 266 GLN A O 1
ATOM 2081 N N . PHE A 1 267 ? 11.102 -33.531 -9.523 1 97.75 267 PHE A N 1
ATOM 2082 C CA . PHE A 1 267 ? 10.383 -32.75 -8.516 1 97.75 267 PHE A CA 1
ATOM 2083 C C . PHE A 1 267 ? 9.68 -33.688 -7.523 1 97.75 267 PHE A C 1
ATOM 2085 O O . PHE A 1 267 ? 9.883 -33.562 -6.312 1 97.75 267 PHE A O 1
ATOM 2092 N N . LEU A 1 268 ? 8.852 -34.594 -8.008 1 96.81 268 LEU A N 1
ATOM 2093 C CA . LEU A 1 268 ? 8.086 -35.469 -7.141 1 96.81 268 LEU A CA 1
ATOM 2094 C C . LEU A 1 268 ? 9 -36.406 -6.371 1 96.81 268 LEU A C 1
ATOM 2096 O O . LEU A 1 268 ? 8.742 -36.719 -5.207 1 96.81 268 LEU A O 1
ATOM 2100 N N . GLU A 1 269 ? 10.094 -36.844 -7.039 1 96.38 269 GLU A N 1
ATOM 2101 C CA . GLU A 1 269 ? 11.062 -37.719 -6.375 1 96.38 269 GLU A CA 1
ATOM 2102 C C . GLU A 1 269 ? 11.695 -37.031 -5.172 1 96.38 269 GLU A C 1
ATOM 2104 O O . GLU A 1 269 ? 11.859 -37.625 -4.113 1 96.38 269 GLU A O 1
ATOM 2109 N N . GLU A 1 270 ? 12.008 -35.781 -5.355 1 95.56 270 GLU A N 1
ATOM 2110 C CA . GLU A 1 270 ? 12.602 -35.031 -4.266 1 95.56 270 GLU A CA 1
ATOM 2111 C C . GLU A 1 270 ? 11.609 -34.812 -3.123 1 95.56 270 GLU A C 1
ATOM 2113 O O . GLU A 1 270 ? 11.984 -34.906 -1.95 1 95.56 270 GLU A O 1
ATOM 2118 N N . ILE A 1 271 ? 10.406 -34.562 -3.426 1 95.25 271 ILE A N 1
ATOM 2119 C CA . ILE A 1 271 ? 9.367 -34.375 -2.416 1 95.25 271 ILE A CA 1
ATOM 2120 C C . ILE A 1 271 ? 9.172 -35.656 -1.624 1 95.25 271 ILE A C 1
ATOM 2122 O O . ILE A 1 271 ? 9.133 -35.625 -0.391 1 95.25 271 ILE A O 1
ATOM 2126 N N . ARG A 1 272 ? 9.102 -36.75 -2.299 1 94.69 272 ARG A N 1
ATOM 2127 C CA . ARG A 1 272 ? 8.883 -38.062 -1.656 1 94.69 272 ARG A CA 1
ATOM 2128 C C . ARG A 1 272 ? 10.07 -38.438 -0.774 1 94.69 272 ARG A C 1
ATOM 2130 O O . ARG A 1 272 ? 9.891 -39 0.303 1 94.69 272 ARG A O 1
ATOM 2137 N N . ALA A 1 273 ? 11.219 -38.125 -1.257 1 93.12 273 ALA A N 1
ATOM 2138 C CA . ALA A 1 273 ? 12.422 -38.406 -0.475 1 93.12 273 ALA A CA 1
ATOM 2139 C C . ALA A 1 273 ? 12.422 -37.625 0.827 1 93.12 273 ALA A C 1
ATOM 2141 O O . ALA A 1 273 ? 12.789 -38.125 1.882 1 93.12 273 ALA A O 1
ATOM 2142 N N . ALA A 1 274 ? 12.031 -36.406 0.748 1 89.94 274 ALA A N 1
ATOM 2143 C CA . ALA A 1 274 ? 11.969 -35.562 1.931 1 89.94 274 ALA A CA 1
ATOM 2144 C C . ALA A 1 274 ? 10.898 -36.062 2.908 1 89.94 274 ALA A C 1
ATOM 2146 O O . ALA A 1 274 ? 11.102 -36 4.125 1 89.94 274 ALA A O 1
ATOM 2147 N N . GLU A 1 275 ? 9.773 -36.438 2.408 1 89.69 275 GLU A N 1
ATOM 2148 C CA . GLU A 1 275 ? 8.695 -36.969 3.236 1 89.69 275 GLU A CA 1
ATOM 2149 C C . GLU A 1 275 ? 9.125 -38.25 3.953 1 89.69 275 GLU A C 1
ATOM 2151 O O . GLU A 1 275 ? 8.805 -38.438 5.125 1 89.69 275 GLU A O 1
ATOM 2156 N N . ALA A 1 276 ? 9.82 -39.062 3.27 1 88.81 276 ALA A N 1
ATOM 2157 C CA . ALA A 1 276 ? 10.305 -40.312 3.846 1 88.81 276 ALA A CA 1
ATOM 2158 C C . ALA A 1 276 ? 11.312 -40.062 4.965 1 88.81 276 ALA A C 1
ATOM 2160 O O . ALA A 1 276 ? 11.281 -40.719 6.004 1 88.81 276 ALA A O 1
ATOM 2161 N N . LYS A 1 277 ? 12.117 -39.156 4.719 1 86.88 277 LYS A N 1
ATOM 2162 C CA . LYS A 1 277 ? 13.109 -38.812 5.73 1 86.88 277 LYS A CA 1
ATOM 2163 C C . LYS A 1 277 ? 12.438 -38.25 6.984 1 86.88 277 LYS A C 1
ATOM 2165 O O . LYS A 1 277 ? 12.844 -38.562 8.102 1 86.88 277 LYS A O 1
ATOM 2170 N N . ALA A 1 278 ? 11.461 -37.438 6.777 1 84.25 278 ALA A N 1
ATOM 2171 C CA . ALA A 1 278 ? 10.734 -36.875 7.902 1 84.25 278 ALA A CA 1
ATOM 2172 C C . ALA A 1 278 ? 10.008 -37.969 8.695 1 84.25 278 ALA A C 1
ATOM 2174 O O . ALA A 1 278 ? 9.914 -37.875 9.922 1 84.25 278 ALA A O 1
ATOM 2175 N N . ALA A 1 279 ? 9.516 -38.906 8.047 1 83.88 279 ALA A N 1
ATOM 2176 C CA . ALA A 1 279 ? 8.812 -40.031 8.68 1 83.88 279 ALA A CA 1
ATOM 2177 C C . ALA A 1 279 ? 9.773 -40.875 9.516 1 83.88 279 ALA A C 1
ATOM 2179 O O . ALA A 1 279 ? 9.43 -41.344 10.609 1 83.88 279 ALA A O 1
ATOM 2180 N N . VAL A 1 280 ? 10.906 -41.031 9.094 1 85.5 280 VAL A N 1
ATOM 2181 C CA . VAL A 1 280 ? 11.914 -41.812 9.797 1 85.5 280 VAL A CA 1
ATOM 2182 C C . VAL A 1 280 ? 12.391 -41.062 11.039 1 85.5 280 VAL A C 1
ATOM 2184 O O . VAL A 1 280 ? 12.562 -41.656 12.102 1 85.5 280 VAL A O 1
ATOM 2187 N N . ASP A 1 281 ? 12.57 -39.812 10.93 1 78.19 281 ASP A N 1
ATOM 2188 C CA . ASP A 1 281 ? 13.023 -38.969 12.055 1 78.19 281 ASP A CA 1
ATOM 2189 C C . ASP A 1 281 ? 11.961 -38.906 13.148 1 78.19 281 ASP A C 1
ATOM 2191 O O . ASP A 1 281 ? 12.289 -38.875 14.336 1 78.19 281 ASP A O 1
ATOM 2195 N N . ALA A 1 282 ? 10.695 -38.844 12.797 1 76.44 282 ALA A N 1
ATOM 2196 C CA . ALA A 1 282 ? 9.602 -38.812 13.766 1 76.44 282 ALA A CA 1
ATOM 2197 C C . ALA A 1 282 ? 9.469 -40.125 14.516 1 76.44 282 ALA A C 1
ATOM 2199 O O . ALA A 1 282 ? 9.102 -40.156 15.688 1 76.44 282 ALA A O 1
ATOM 2200 N N . SER A 1 283 ? 9.789 -41.188 13.789 1 74.69 283 SER A N 1
ATOM 2201 C CA . SER A 1 283 ? 9.719 -42.531 14.375 1 74.69 283 SER A CA 1
ATOM 2202 C C . SER A 1 283 ? 10.875 -42.75 15.352 1 74.69 283 SER A C 1
ATOM 2204 O O . SER A 1 283 ? 10.703 -43.438 16.375 1 74.69 283 SER A O 1
ATOM 2206 N N . ASP A 1 284 ? 11.859 -42.219 15.086 1 73.06 284 ASP A N 1
ATOM 2207 C CA . ASP A 1 284 ? 13.023 -42.375 15.953 1 73.06 284 ASP A CA 1
ATOM 2208 C C . ASP A 1 284 ? 12.867 -41.562 17.234 1 73.06 284 ASP A C 1
ATOM 2210 O O . ASP A 1 284 ? 13.32 -41.969 18.297 1 73.06 284 ASP A O 1
ATOM 2214 N N . THR A 1 285 ? 12.406 -40.406 17.125 1 65.06 285 THR A N 1
ATOM 2215 C CA . THR A 1 285 ? 12.219 -39.594 18.312 1 65.06 285 THR A CA 1
ATOM 2216 C C . THR A 1 285 ? 11.133 -40.156 19.203 1 65.06 285 THR A C 1
ATOM 2218 O O . THR A 1 285 ? 11.117 -39.938 20.422 1 65.06 285 THR A O 1
ATOM 2221 N N . GLY A 1 286 ? 10.133 -40.75 18.609 1 55.12 286 GLY A N 1
ATOM 2222 C CA . GLY A 1 286 ? 9.125 -41.438 19.422 1 55.12 286 GLY A CA 1
ATOM 2223 C C . GLY A 1 286 ? 9.656 -42.656 20.156 1 55.12 286 GLY A C 1
ATOM 2224 O O . GLY A 1 286 ? 9.109 -43.062 21.172 1 55.12 286 GLY A O 1
ATOM 2225 N N . GLN A 1 287 ? 10.562 -43.312 19.672 1 49.16 287 GLN A N 1
ATOM 2226 C CA . GLN A 1 287 ? 11.109 -44.469 20.375 1 49.16 287 GLN A CA 1
ATOM 2227 C C . GLN A 1 287 ? 12.086 -44.062 21.469 1 49.16 287 GLN A C 1
ATOM 2229 O O . GLN A 1 287 ? 12.422 -44.844 22.359 1 49.16 287 GLN A O 1
ATOM 2234 N N . ALA A 1 288 ? 12.641 -42.938 21.391 1 44 288 ALA A N 1
ATOM 2235 C CA . ALA A 1 288 ? 13.555 -42.625 22.484 1 44 288 ALA A CA 1
ATOM 2236 C C . ALA A 1 288 ? 12.789 -42.25 23.766 1 44 288 ALA A C 1
ATOM 2238 O O . ALA A 1 288 ? 13.391 -42.062 24.812 1 44 288 ALA A O 1
ATOM 2239 N N . ALA A 1 289 ? 11.656 -41.906 23.453 1 43.69 289 ALA A N 1
ATOM 2240 C CA . ALA A 1 289 ? 10.953 -41.562 24.688 1 43.69 289 ALA A CA 1
ATOM 2241 C C . ALA A 1 289 ? 10.406 -42.812 25.375 1 43.69 289 ALA A C 1
ATOM 2243 O O . ALA A 1 289 ? 9.688 -42.719 26.375 1 43.69 289 ALA A O 1
ATOM 2244 N N . PHE A 1 290 ? 10.555 -43.906 24.734 1 31.2 290 PHE A N 1
ATOM 2245 C CA . PHE A 1 290 ? 10.227 -45.062 25.578 1 31.2 290 PHE A CA 1
ATOM 2246 C C . PHE A 1 290 ? 11.484 -45.656 26.188 1 31.2 290 PHE A C 1
ATOM 2248 O O . PHE A 1 290 ? 12.516 -45.75 25.531 1 31.2 290 PHE A O 1
ATOM 2255 N N . GLY B 1 1 ? -39.812 20 -34.031 1 32.97 1 GLY B N 1
ATOM 2256 C CA . GLY B 1 1 ? -39.719 21.297 -33.406 1 32.97 1 GLY B CA 1
ATOM 2257 C C . GLY B 1 1 ? -39.062 21.25 -32.031 1 32.97 1 GLY B C 1
ATOM 2258 O O . GLY B 1 1 ? -38.812 22.297 -31.406 1 32.97 1 GLY B O 1
ATOM 2259 N N . SER B 1 2 ? -39.188 20.172 -31.297 1 41.62 2 SER B N 1
ATOM 2260 C CA . SER B 1 2 ? -38.781 19.938 -29.922 1 41.62 2 SER B CA 1
ATOM 2261 C C . SER B 1 2 ? -37.281 19.719 -29.812 1 41.62 2 SER B C 1
ATOM 2263 O O . SER B 1 2 ? -36.75 19.516 -28.719 1 41.62 2 SER B O 1
ATOM 2265 N N . ARG B 1 3 ? -36.562 19.438 -30.953 1 45.88 3 ARG B N 1
ATOM 2266 C CA . ARG B 1 3 ? -35.125 19.141 -30.844 1 45.88 3 ARG B CA 1
ATOM 2267 C C . ARG B 1 3 ? -34.344 20.406 -30.531 1 45.88 3 ARG B C 1
ATOM 2269 O O . ARG B 1 3 ? -33.125 20.344 -30.281 1 45.88 3 ARG B O 1
ATOM 2276 N N . GLN B 1 4 ? -34.875 21.594 -30.891 1 44.88 4 GLN B N 1
ATOM 2277 C CA . GLN B 1 4 ? -34.094 22.812 -30.719 1 44.88 4 GLN B CA 1
ATOM 2278 C C . GLN B 1 4 ? -33.969 23.172 -29.234 1 44.88 4 GLN B C 1
ATOM 2280 O O . GLN B 1 4 ? -33.062 23.938 -28.859 1 44.88 4 GLN B O 1
ATOM 2285 N N . SER B 1 5 ? -34.906 22.641 -28.391 1 49.62 5 SER B N 1
ATOM 2286 C CA . SER B 1 5 ? -34.875 23.109 -27 1 49.62 5 SER B CA 1
ATOM 2287 C C . SER B 1 5 ? -33.781 22.438 -26.203 1 49.62 5 SER B C 1
ATOM 2289 O O . SER B 1 5 ? -33.406 22.922 -25.125 1 49.62 5 SER B O 1
ATOM 2291 N N . GLY B 1 6 ? -33.344 21.297 -26.656 1 52.12 6 GLY B N 1
ATOM 2292 C CA . GLY B 1 6 ? -32.312 20.594 -25.906 1 52.12 6 GLY B CA 1
ATOM 2293 C C . GLY B 1 6 ? -30.938 21.219 -26 1 52.12 6 GLY B C 1
ATOM 2294 O O . GLY B 1 6 ? -30.141 21.109 -25.062 1 52.12 6 GLY B O 1
ATOM 2295 N N . TYR B 1 7 ? -30.672 21.766 -27.172 1 51.91 7 TYR B N 1
ATOM 2296 C CA . TYR B 1 7 ? -29.359 22.375 -27.359 1 51.91 7 TYR B CA 1
ATOM 2297 C C . TYR B 1 7 ? -29.219 23.656 -26.562 1 51.91 7 TYR B C 1
ATOM 2299 O O . TYR B 1 7 ? -28.125 23.984 -26.094 1 51.91 7 TYR B O 1
ATOM 2307 N N . SER B 1 8 ? -30.328 24.281 -26.266 1 52.12 8 SER B N 1
ATOM 2308 C CA . SER B 1 8 ? -30.266 25.562 -25.578 1 52.12 8 SER B CA 1
ATOM 2309 C C . SER B 1 8 ? -30 25.391 -24.094 1 52.12 8 SER B C 1
ATOM 2311 O O . SER B 1 8 ? -29.312 26.203 -23.469 1 52.12 8 SER B O 1
ATOM 2313 N N . PHE B 1 9 ? -30.453 24.25 -23.531 1 50.25 9 PHE B N 1
ATOM 2314 C CA . PHE B 1 9 ? -30.266 24.047 -22.094 1 50.25 9 PHE B CA 1
ATOM 2315 C C . PHE B 1 9 ? -28.828 23.656 -21.797 1 50.25 9 PHE B C 1
ATOM 2317 O O . PHE B 1 9 ? -28.266 24.062 -20.781 1 50.25 9 PHE B O 1
ATOM 2324 N N . PHE B 1 10 ? -28.281 22.859 -22.656 1 51.75 10 PHE B N 1
ATOM 2325 C CA . PHE B 1 10 ? -26.891 22.5 -22.438 1 51.75 10 PHE B CA 1
ATOM 2326 C C . PHE B 1 10 ? -25.984 23.719 -22.562 1 51.75 10 PHE B C 1
ATOM 2328 O O . PHE B 1 10 ? -25.047 23.875 -21.781 1 51.75 10 PHE B O 1
ATOM 2335 N N . ASP B 1 11 ? -26.328 24.594 -23.406 1 52.59 11 ASP B N 1
ATOM 2336 C CA . ASP B 1 11 ? -25.547 25.812 -23.594 1 52.59 11 ASP B CA 1
ATOM 2337 C C . ASP B 1 11 ? -25.703 26.75 -22.391 1 52.59 11 ASP B C 1
ATOM 2339 O O . ASP B 1 11 ? -24.719 27.375 -21.969 1 52.59 11 ASP B O 1
ATOM 2343 N N . ALA B 1 12 ? -26.844 26.703 -21.812 1 53.16 12 ALA B N 1
ATOM 2344 C CA . ALA B 1 12 ? -27.094 27.594 -20.688 1 53.16 12 ALA B CA 1
ATOM 2345 C C . ALA B 1 12 ? -26.391 27.109 -19.422 1 53.16 12 ALA B C 1
ATOM 2347 O O . ALA B 1 12 ? -25.812 27.906 -18.672 1 53.16 12 ALA B O 1
ATOM 2348 N N . SER B 1 13 ? -26.469 25.766 -19.203 1 55.47 13 SER B N 1
ATOM 2349 C CA . SER B 1 13 ? -25.797 25.203 -18.047 1 55.47 13 SER B CA 1
ATOM 2350 C C . SER B 1 13 ? -24.281 25.328 -18.172 1 55.47 13 SER B C 1
ATOM 2352 O O . SER B 1 13 ? -23.594 25.641 -17.203 1 55.47 13 SER B O 1
ATOM 2354 N N . MET B 1 14 ? -23.875 25.047 -19.312 1 56.12 14 MET B N 1
ATOM 2355 C CA . MET B 1 14 ? -22.453 25.25 -19.562 1 56.12 14 MET B CA 1
ATOM 2356 C C . MET B 1 14 ? -22.078 26.719 -19.438 1 56.12 14 MET B C 1
ATOM 2358 O O . MET B 1 14 ? -21.016 27.062 -18.906 1 56.12 14 MET B O 1
ATOM 2362 N N . ASN B 1 15 ? -23.047 27.562 -19.922 1 58.94 15 ASN B N 1
ATOM 2363 C CA . ASN B 1 15 ? -22.812 29.016 -19.859 1 58.94 15 ASN B CA 1
ATOM 2364 C C . ASN B 1 15 ? -22.875 29.516 -18.422 1 58.94 15 ASN B C 1
ATOM 2366 O O . ASN B 1 15 ? -22.078 30.359 -18.016 1 58.94 15 ASN B O 1
ATOM 2370 N N . SER B 1 16 ? -23.766 28.891 -17.688 1 65.31 16 SER B N 1
ATOM 2371 C CA . SER B 1 16 ? -23.875 29.281 -16.281 1 65.31 16 SER B CA 1
ATOM 2372 C C . SER B 1 16 ? -22.656 28.828 -15.484 1 65.31 16 SER B C 1
ATOM 2374 O O . SER B 1 16 ? -22.141 29.578 -14.648 1 65.31 16 SER B O 1
ATOM 2376 N N . ASN B 1 17 ? -22.203 27.688 -15.836 1 71.81 17 ASN B N 1
ATOM 2377 C CA . ASN B 1 17 ? -21.016 27.188 -15.164 1 71.81 17 ASN B CA 1
ATOM 2378 C C . ASN B 1 17 ? -19.781 28.031 -15.508 1 71.81 17 ASN B C 1
ATOM 2380 O O . ASN B 1 17 ? -18.969 28.344 -14.641 1 71.81 17 ASN B O 1
ATOM 2384 N N . ALA B 1 18 ? -19.781 28.422 -16.781 1 71.06 18 ALA B N 1
ATOM 2385 C CA . ALA B 1 18 ? -18.656 29.25 -17.219 1 71.06 18 ALA B CA 1
ATOM 2386 C C . ALA B 1 18 ? -18.703 30.625 -16.562 1 71.06 18 ALA B C 1
ATOM 2388 O O . ALA B 1 18 ? -17.672 31.172 -16.156 1 71.06 18 ALA B O 1
ATOM 2389 N N . ARG B 1 19 ? -19.828 31.25 -16.5 1 72.75 19 ARG B N 1
ATOM 2390 C CA . ARG B 1 19 ? -19.984 32.562 -15.867 1 72.75 19 ARG B CA 1
ATOM 2391 C C . ARG B 1 19 ? -19.656 32.5 -14.383 1 72.75 19 ARG B C 1
ATOM 2393 O O . ARG B 1 19 ? -19.016 33.375 -13.836 1 72.75 19 ARG B O 1
ATOM 2400 N N . ASN B 1 20 ? -20.094 31.438 -13.766 1 78.25 20 ASN B N 1
ATOM 2401 C CA . ASN B 1 20 ? -19.812 31.234 -12.344 1 78.25 20 ASN B CA 1
ATOM 2402 C C . ASN B 1 20 ? -18.312 31.078 -12.094 1 78.25 20 ASN B C 1
ATOM 2404 O O . ASN B 1 20 ? -17.781 31.625 -11.125 1 78.25 20 ASN B O 1
ATOM 2408 N N . GLN B 1 21 ? -17.734 30.484 -13 1 80.56 21 GLN B N 1
ATOM 2409 C CA . GLN B 1 21 ? -16.297 30.281 -12.859 1 80.56 21 GLN B CA 1
ATOM 2410 C C . GLN B 1 21 ? -15.539 31.594 -13.039 1 80.56 21 GLN B C 1
ATOM 2412 O O . GLN B 1 21 ? -14.578 31.875 -12.312 1 80.56 21 GLN B O 1
ATOM 2417 N N . LEU B 1 22 ? -15.977 32.375 -14.039 1 80.88 22 LEU B N 1
ATOM 2418 C CA . LEU B 1 22 ? -15.352 33.656 -14.273 1 80.88 22 LEU B CA 1
ATOM 2419 C C . LEU B 1 22 ? -15.547 34.594 -13.078 1 80.88 22 LEU B C 1
ATOM 2421 O O . LEU B 1 22 ? -14.617 35.281 -12.664 1 80.88 22 LEU B O 1
ATOM 2425 N N . GLN B 1 23 ? -16.688 34.594 -12.562 1 84.44 23 GLN B N 1
ATOM 2426 C CA . GLN B 1 23 ? -16.984 35.406 -11.398 1 84.44 23 GLN B CA 1
ATOM 2427 C C . GLN B 1 23 ? -16.156 35 -10.195 1 84.44 23 GLN B C 1
ATOM 2429 O O . GLN B 1 23 ? -15.617 35.844 -9.469 1 84.44 23 GLN B O 1
ATOM 2434 N N . MET B 1 24 ? -16.062 33.781 -10.016 1 85.38 24 MET B N 1
ATOM 2435 C CA . MET B 1 24 ? -15.273 33.25 -8.898 1 85.38 24 MET B CA 1
ATOM 2436 C C . MET B 1 24 ? -13.805 33.656 -9.047 1 85.38 24 MET B C 1
ATOM 2438 O O . MET B 1 24 ? -13.156 34.031 -8.062 1 85.38 24 MET B O 1
ATOM 2442 N N . SER B 1 25 ? -13.375 33.562 -10.219 1 86.69 25 SER B N 1
ATOM 2443 C CA . SER B 1 25 ? -11.992 33.938 -10.477 1 86.69 25 SER B CA 1
ATOM 2444 C C . SER B 1 25 ? -11.75 35.406 -10.125 1 86.69 25 SER B C 1
ATOM 2446 O O . SER B 1 25 ? -10.75 35.75 -9.492 1 86.69 25 SER B O 1
ATOM 2448 N N . GLN B 1 26 ? -12.602 36.219 -10.484 1 87.12 26 GLN B N 1
ATOM 2449 C CA . GLN B 1 26 ? -12.492 37.656 -10.188 1 87.12 26 GLN B CA 1
ATOM 2450 C C . GLN B 1 26 ? -12.617 37.906 -8.688 1 87.12 26 GLN B C 1
ATOM 2452 O O . GLN B 1 26 ? -11.867 38.719 -8.117 1 87.12 26 GLN B O 1
ATOM 2457 N N . ASP B 1 27 ? -13.5 37.219 -8.164 1 89 27 ASP B N 1
ATOM 2458 C CA . ASP B 1 27 ? -13.719 37.375 -6.73 1 89 27 ASP B CA 1
ATOM 2459 C C . ASP B 1 27 ? -12.484 36.938 -5.941 1 89 27 ASP B C 1
ATOM 2461 O O . ASP B 1 27 ? -12.148 37.531 -4.914 1 89 27 ASP B O 1
ATOM 2465 N N . LEU B 1 28 ? -11.875 35.969 -6.375 1 89.88 28 LEU B N 1
ATOM 2466 C CA . LEU B 1 28 ? -10.695 35.469 -5.691 1 89.88 28 LEU B CA 1
ATOM 2467 C C . LEU B 1 28 ? -9.555 36.469 -5.75 1 89.88 28 LEU B C 1
ATOM 2469 O O . LEU B 1 28 ? -8.82 36.625 -4.77 1 89.88 28 LEU B O 1
ATOM 2473 N N . HIS B 1 29 ? -9.438 37.094 -6.863 1 89.69 29 HIS B N 1
ATOM 2474 C CA . HIS B 1 29 ? -8.438 38.156 -6.984 1 89.69 29 HIS B CA 1
ATOM 2475 C C . HIS B 1 29 ? -8.703 39.281 -5.988 1 89.69 29 HIS B C 1
ATOM 2477 O O . HIS B 1 29 ? -7.773 39.781 -5.348 1 89.69 29 HIS B O 1
ATOM 2483 N N . ARG B 1 30 ? -9.867 39.594 -5.895 1 90.38 30 ARG B N 1
ATOM 2484 C CA . ARG B 1 30 ? -10.258 40.625 -4.969 1 90.38 30 ARG B CA 1
ATOM 2485 C C . ARG B 1 30 ? -10.062 40.188 -3.52 1 90.38 30 ARG B C 1
ATOM 2487 O O . ARG B 1 30 ? -9.711 41 -2.662 1 90.38 30 ARG B O 1
ATOM 2494 N N . ALA B 1 31 ? -10.344 38.969 -3.301 1 92.19 31 ALA B N 1
ATOM 2495 C CA . ALA B 1 31 ? -10.227 38.438 -1.948 1 92.19 31 ALA B CA 1
ATOM 2496 C C . ALA B 1 31 ? -8.805 38.562 -1.426 1 92.19 31 ALA B C 1
ATOM 2498 O O . ALA B 1 31 ? -8.594 38.875 -0.247 1 92.19 31 ALA B O 1
ATOM 2499 N N . ILE B 1 32 ? -7.852 38.375 -2.24 1 89.19 32 ILE B N 1
ATOM 2500 C CA . ILE B 1 32 ? -6.449 38.5 -1.863 1 89.19 32 ILE B CA 1
ATOM 2501 C C . ILE B 1 32 ? -6.137 39.969 -1.547 1 89.19 32 ILE B C 1
ATOM 2503 O O . ILE B 1 32 ? -5.547 40.281 -0.506 1 89.19 32 ILE B O 1
ATOM 2507 N N . LYS B 1 33 ? -6.617 40.812 -2.438 1 89.12 33 LYS B N 1
ATOM 2508 C CA . LYS B 1 33 ? -6.359 42.25 -2.303 1 89.12 33 LYS B CA 1
ATOM 2509 C C . LYS B 1 33 ? -7.039 42.812 -1.057 1 89.12 33 LYS B C 1
ATOM 2511 O O . LYS B 1 33 ? -6.484 43.656 -0.381 1 89.12 33 LYS B O 1
ATOM 2516 N N . HIS B 1 34 ? -8.125 42.312 -0.758 1 92.5 34 HIS B N 1
ATOM 2517 C CA . HIS B 1 34 ? -8.938 42.844 0.321 1 92.5 34 HIS B CA 1
ATOM 2518 C C . HIS B 1 34 ? -8.812 42.031 1.592 1 92.5 34 HIS B C 1
ATOM 2520 O O . HIS B 1 34 ? -9.617 42.156 2.512 1 92.5 34 HIS B O 1
ATOM 2526 N N . ARG B 1 35 ? -7.961 41.094 1.633 1 92.38 35 ARG B N 1
ATOM 2527 C CA . ARG B 1 35 ? -7.648 40.312 2.811 1 92.38 35 ARG B CA 1
ATOM 2528 C C . ARG B 1 35 ? -8.898 39.625 3.363 1 92.38 35 ARG B C 1
ATOM 2530 O O . ARG B 1 35 ? -9.195 39.719 4.559 1 92.38 35 ARG B O 1
ATOM 2537 N N . GLN B 1 36 ? -9.578 38.938 2.541 1 94.31 36 GLN B N 1
ATOM 2538 C CA . GLN B 1 36 ? -10.859 38.344 2.893 1 94.31 36 GLN B CA 1
ATOM 2539 C C . GLN B 1 36 ? -10.672 36.906 3.375 1 94.31 36 GLN B C 1
ATOM 2541 O O . GLN B 1 36 ? -11.641 36.219 3.721 1 94.31 36 GLN B O 1
ATOM 2546 N N . PHE B 1 37 ? -9.453 36.469 3.383 1 96 37 PHE B N 1
ATOM 2547 C CA . PHE B 1 37 ? -9.203 35.094 3.816 1 96 37 PHE B CA 1
ATOM 2548 C C . PHE B 1 37 ? -8.961 35.031 5.32 1 96 37 PHE B C 1
ATOM 2550 O O . PHE B 1 37 ? -8.492 36 5.918 1 96 37 PHE B O 1
ATOM 2557 N N . CYS B 1 38 ? -9.367 33.938 5.922 1 96.62 38 CYS B N 1
ATOM 2558 C CA . CYS B 1 38 ? -9.078 33.656 7.324 1 96.62 38 CYS B CA 1
ATOM 2559 C C . CYS B 1 38 ? -8.797 32.188 7.539 1 96.62 38 CYS B C 1
ATOM 2561 O O . CYS B 1 38 ? -8.93 31.375 6.613 1 96.62 38 CYS B O 1
ATOM 2563 N N . ILE B 1 39 ? -8.266 31.875 8.703 1 98.12 39 ILE B N 1
ATOM 2564 C CA . ILE B 1 39 ? -7.922 30.484 9.008 1 98.12 39 ILE B CA 1
ATOM 2565 C C . ILE B 1 39 ? -8.75 30 10.203 1 98.12 39 ILE B C 1
ATOM 2567 O O . ILE B 1 39 ? -8.891 30.719 11.195 1 98.12 39 ILE B O 1
ATOM 2571 N N . TYR B 1 40 ? -9.406 28.906 10.055 1 98.25 40 TYR B N 1
ATOM 2572 C CA . TYR B 1 40 ? -9.969 28.141 11.156 1 98.25 40 TYR B CA 1
ATOM 2573 C C . TYR B 1 40 ? -9.031 27.016 11.578 1 98.25 40 TYR B C 1
ATOM 2575 O O . TYR B 1 40 ? -8.242 26.531 10.766 1 98.25 40 TYR B O 1
ATOM 2583 N N . TYR B 1 41 ? -9.086 26.703 12.844 1 98.62 41 TYR B N 1
ATOM 2584 C CA . TYR B 1 41 ? -8.195 25.688 13.391 1 98.62 41 TYR B CA 1
ATOM 2585 C C . TYR B 1 41 ? -8.977 24.5 13.93 1 98.62 41 TYR B C 1
ATOM 2587 O O . TYR B 1 41 ? -9.883 24.672 14.75 1 98.62 41 TYR B O 1
ATOM 2595 N N . GLN B 1 42 ? -8.648 23.344 13.43 1 98.25 42 GLN B N 1
ATOM 2596 C CA . GLN B 1 42 ? -9.25 22.125 13.938 1 98.25 42 GLN B CA 1
ATOM 2597 C C . GLN B 1 42 ? -8.273 21.375 14.852 1 98.25 42 GLN B C 1
ATOM 2599 O O . GLN B 1 42 ? -7.148 21.062 14.445 1 98.25 42 GLN B O 1
ATOM 2604 N N . PRO B 1 43 ? -8.711 21.094 16.047 1 98.19 43 PRO B N 1
ATOM 2605 C CA . PRO B 1 43 ? -7.793 20.469 17 1 98.19 43 PRO B CA 1
ATOM 2606 C C . PRO B 1 43 ? -7.527 19 16.688 1 98.19 43 PRO B C 1
ATOM 2608 O O . PRO B 1 43 ? -8.398 18.312 16.141 1 98.19 43 PRO B O 1
ATOM 2611 N N . LYS B 1 44 ? -6.371 18.547 16.922 1 97.94 44 LYS B N 1
ATOM 2612 C CA . LYS B 1 44 ? -5.957 17.141 16.922 1 97.94 44 LYS B CA 1
ATOM 2613 C C . LYS B 1 44 ? -5.688 16.641 18.344 1 97.94 44 LYS B C 1
ATOM 2615 O O . LYS B 1 44 ? -5.105 17.375 19.156 1 97.94 44 LYS B O 1
ATOM 2620 N N . PHE B 1 45 ? -6.055 15.445 18.609 1 97.75 45 PHE B N 1
ATOM 2621 C CA . PHE B 1 45 ? -5.91 14.93 19.969 1 97.75 45 PHE B CA 1
ATOM 2622 C C . PHE B 1 45 ? -5.121 13.625 19.969 1 97.75 45 PHE B C 1
ATOM 2624 O O . PHE B 1 45 ? -5.273 12.797 19.062 1 97.75 45 PHE B O 1
ATOM 2631 N N . ASP B 1 46 ? -4.352 13.469 20.969 1 98 46 ASP B N 1
ATOM 2632 C CA . ASP B 1 46 ? -3.703 12.188 21.203 1 98 46 ASP B CA 1
ATOM 2633 C C . ASP B 1 46 ? -4.734 11.086 21.453 1 98 46 ASP B C 1
ATOM 2635 O O . ASP B 1 46 ? -5.664 11.266 22.234 1 98 46 ASP B O 1
ATOM 2639 N N . ALA B 1 47 ? -4.531 10.008 20.766 1 97.94 47 ALA B N 1
ATOM 2640 C CA . ALA B 1 47 ? -5.547 8.961 20.812 1 97.94 47 ALA B CA 1
ATOM 2641 C C . ALA B 1 47 ? -5.609 8.312 22.203 1 97.94 47 ALA B C 1
ATOM 2643 O O . ALA B 1 47 ? -6.684 7.922 22.656 1 97.94 47 ALA B O 1
ATOM 2644 N N . VAL B 1 48 ? -4.57 8.234 22.922 1 95.81 48 VAL B N 1
ATOM 2645 C CA . VAL B 1 48 ? -4.484 7.492 24.172 1 95.81 48 VAL B CA 1
ATOM 2646 C C . VAL B 1 48 ? -4.812 8.414 25.344 1 95.81 48 VAL B C 1
ATOM 2648 O O . VAL B 1 48 ? -5.711 8.133 26.125 1 95.81 48 VAL B O 1
ATOM 2651 N N . THR B 1 49 ? -4.156 9.617 25.375 1 94.25 49 THR B N 1
ATOM 2652 C CA . THR B 1 49 ? -4.301 10.5 26.516 1 94.25 49 THR B CA 1
ATOM 2653 C C . THR B 1 49 ? -5.535 11.383 26.375 1 94.25 49 THR B C 1
ATOM 2655 O O . THR B 1 49 ? -6.059 11.906 27.359 1 94.25 49 THR B O 1
ATOM 2658 N N . GLY B 1 50 ? -5.891 11.625 25.125 1 93.75 50 GLY B N 1
ATOM 2659 C CA . GLY B 1 50 ? -7.012 12.516 24.875 1 93.75 50 GLY B CA 1
ATOM 2660 C C . GLY B 1 50 ? -6.637 13.984 24.953 1 93.75 50 GLY B C 1
ATOM 2661 O O . GLY B 1 50 ? -7.504 14.859 24.875 1 93.75 50 GLY B O 1
ATOM 2662 N N . LEU B 1 51 ? -5.426 14.273 25.078 1 94.31 51 LEU B N 1
ATOM 2663 C CA . LEU B 1 51 ? -4.957 15.656 25.172 1 94.31 51 LEU B CA 1
ATOM 2664 C C . LEU B 1 51 ? -4.734 16.25 23.781 1 94.31 51 LEU B C 1
ATOM 2666 O O . LEU B 1 51 ? -4.367 15.523 22.844 1 94.31 51 LEU B O 1
ATOM 2670 N N . PRO B 1 52 ? -4.949 17.516 23.672 1 95.88 52 PRO B N 1
ATOM 2671 C CA . PRO B 1 52 ? -4.668 18.156 22.375 1 95.88 52 PRO B CA 1
ATOM 2672 C C . PRO B 1 52 ? -3.184 18.156 22.031 1 95.88 52 PRO B C 1
ATOM 2674 O O . PRO B 1 52 ? -2.338 18.328 22.906 1 95.88 52 PRO B O 1
ATOM 2677 N N . VAL B 1 53 ? -2.885 17.906 20.766 1 96.94 53 VAL B N 1
ATOM 2678 C CA . VAL B 1 53 ? -1.48 17.844 20.359 1 96.94 53 VAL B CA 1
ATOM 2679 C C . VAL B 1 53 ? -1.196 18.875 19.297 1 96.94 53 VAL B C 1
ATOM 2681 O O . VAL B 1 53 ? -0.057 19.031 18.844 1 96.94 53 VAL B O 1
ATOM 2684 N N . GLY B 1 54 ? -2.168 19.594 18.891 1 97.38 54 GLY B N 1
ATOM 2685 C CA . GLY B 1 54 ? -2.006 20.609 17.859 1 97.38 54 GLY B CA 1
ATOM 2686 C C . GLY B 1 54 ? -3.283 20.875 17.094 1 97.38 54 GLY B C 1
ATOM 2687 O O . GLY B 1 54 ? -4.383 20.672 17.609 1 97.38 54 GLY B O 1
ATOM 2688 N N . ALA B 1 55 ? -3.088 21.5 15.914 1 98.44 55 ALA B N 1
ATOM 2689 C CA . ALA B 1 55 ? -4.242 21.875 15.102 1 98.44 55 ALA B CA 1
ATOM 2690 C C . ALA B 1 55 ? -3.898 21.875 13.617 1 98.44 55 ALA B C 1
ATOM 2692 O O . ALA B 1 55 ? -2.725 21.969 13.242 1 98.44 55 ALA B O 1
ATOM 2693 N N . GLU B 1 56 ? -4.852 21.656 12.875 1 98.75 56 GLU B N 1
ATOM 2694 C CA . GLU B 1 56 ? -4.754 21.875 11.438 1 98.75 56 GLU B CA 1
ATOM 2695 C C . GLU B 1 56 ? -5.328 23.234 11.047 1 98.75 56 GLU B C 1
ATOM 2697 O O . GLU B 1 56 ? -6.438 23.594 11.453 1 98.75 56 GLU B O 1
ATOM 2702 N N . ALA B 1 57 ? -4.512 24 10.297 1 98.69 57 ALA B N 1
ATOM 2703 C CA . ALA B 1 57 ? -4.977 25.281 9.758 1 98.69 57 ALA B CA 1
ATOM 2704 C C . ALA B 1 57 ? -5.836 25.062 8.516 1 98.69 57 ALA B C 1
ATOM 2706 O O . ALA B 1 57 ? -5.379 24.484 7.527 1 98.69 57 ALA B O 1
ATOM 2707 N N . LEU B 1 58 ? -7.047 25.547 8.586 1 98.19 58 LEU B N 1
ATOM 2708 C CA . LEU B 1 58 ? -7.988 25.359 7.484 1 98.19 58 LEU B CA 1
ATOM 2709 C C . LEU B 1 58 ? -8.406 26.703 6.902 1 98.19 58 LEU B C 1
ATOM 2711 O O . LEU B 1 58 ? -9.023 27.531 7.594 1 98.19 58 LEU B O 1
ATOM 2715 N N . LEU B 1 59 ? -8.133 26.859 5.609 1 97.5 59 LEU B N 1
ATOM 2716 C CA . LEU B 1 59 ? -8.43 28.109 4.91 1 97.5 59 LEU B CA 1
ATOM 2717 C C . LEU B 1 59 ? -9.93 28.312 4.781 1 97.5 59 LEU B C 1
ATOM 2719 O O . LEU B 1 59 ? -10.672 27.375 4.477 1 97.5 59 LEU B O 1
ATOM 2723 N N . ARG B 1 60 ? -10.336 29.531 5.055 1 97.12 60 ARG B N 1
ATOM 2724 C CA . ARG B 1 60 ? -11.695 29.984 4.82 1 97.12 60 ARG B CA 1
ATOM 2725 C C . ARG B 1 60 ? -11.695 31.328 4.07 1 97.12 60 ARG B C 1
ATOM 2727 O O . ARG B 1 60 ? -10.719 32.062 4.113 1 97.12 60 ARG B O 1
ATOM 2734 N N . TRP B 1 61 ? -12.758 31.547 3.342 1 95.19 61 TRP B N 1
ATOM 2735 C CA . TRP B 1 61 ? -12.953 32.812 2.613 1 95.19 61 TRP B CA 1
ATOM 2736 C C . TRP B 1 61 ? -14.188 33.531 3.125 1 95.19 61 TRP B C 1
ATOM 2738 O O . TRP B 1 61 ? -15.312 33.094 2.904 1 95.19 61 TRP B O 1
ATOM 2748 N N . ASN B 1 62 ? -13.938 34.594 3.822 1 94.38 62 ASN B N 1
ATOM 2749 C CA . ASN B 1 62 ? -15.039 35.469 4.219 1 94.38 62 ASN B CA 1
ATOM 2750 C C . ASN B 1 62 ? -15.578 36.281 3.033 1 94.38 62 ASN B C 1
ATOM 2752 O O . ASN B 1 62 ? -15.297 37.469 2.906 1 94.38 62 ASN B O 1
ATOM 2756 N N . HIS B 1 63 ? -16.453 35.656 2.328 1 90.81 63 HIS B N 1
ATOM 2757 C CA . HIS B 1 63 ? -17 36.312 1.15 1 90.81 63 HIS B CA 1
ATOM 2758 C C . HIS B 1 63 ? -18.031 37.375 1.54 1 90.81 63 HIS B C 1
ATOM 2760 O O . HIS B 1 63 ? -18.906 37.125 2.359 1 90.81 63 HIS B O 1
ATOM 2766 N N . PRO B 1 64 ? -17.906 38.5 0.957 1 89.12 64 PRO B N 1
ATOM 2767 C CA . PRO B 1 64 ? -18.781 39.594 1.369 1 89.12 64 PRO B CA 1
ATOM 2768 C C . PRO B 1 64 ? -20.266 39.312 1.14 1 89.12 64 PRO B C 1
ATOM 2770 O O . PRO B 1 64 ? -21.109 39.75 1.917 1 89.12 64 PRO B O 1
ATOM 2773 N N . GLU B 1 65 ? -20.641 38.5 0.167 1 88.94 65 GLU B N 1
ATOM 2774 C CA . GLU B 1 65 ? -22.031 38.25 -0.177 1 88.94 65 GLU B CA 1
ATOM 2775 C C . GLU B 1 65 ? -22.469 36.875 0.246 1 88.94 65 GLU B C 1
ATOM 2777 O O . GLU B 1 65 ? -23.625 36.656 0.594 1 88.94 65 GLU B O 1
A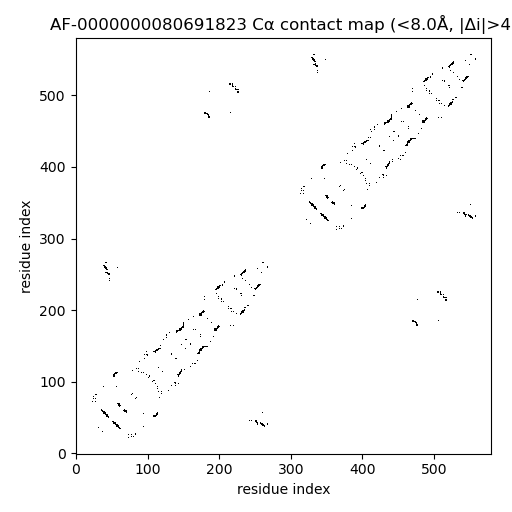TOM 2782 N N . GLN B 1 66 ? -21.562 35.938 0.227 1 88.94 66 GLN B N 1
ATOM 2783 C CA . GLN B 1 66 ? -21.938 34.531 0.395 1 88.94 66 GLN B CA 1
ATOM 2784 C C . GLN B 1 66 ? -21.562 34.031 1.781 1 88.94 66 GLN B C 1
ATOM 2786 O O . GLN B 1 66 ? -21.812 32.844 2.105 1 88.94 66 GLN B O 1
ATOM 2791 N N . GLY B 1 67 ? -20.938 34.906 2.637 1 91.44 67 GLY B N 1
ATOM 2792 C CA . GLY B 1 67 ? -20.516 34.469 3.959 1 91.44 67 GLY B CA 1
ATOM 2793 C C . GLY B 1 67 ? -19.203 33.688 3.951 1 91.44 67 GLY B C 1
ATOM 2794 O O . GLY B 1 67 ? -18.359 33.906 3.086 1 91.44 67 GLY B O 1
ATOM 2795 N N . VAL B 1 68 ? -19.094 32.844 4.965 1 92.44 68 VAL B N 1
ATOM 2796 C CA . VAL B 1 68 ? -17.828 32.094 5.105 1 92.44 68 VAL B CA 1
ATOM 2797 C C . VAL B 1 68 ? -17.844 30.859 4.211 1 92.44 68 VAL B C 1
ATOM 2799 O O . VAL B 1 68 ? -18.688 29.969 4.383 1 92.44 68 VAL B O 1
ATOM 2802 N N . LEU B 1 69 ? -16.906 30.828 3.307 1 92.5 69 LEU B N 1
ATOM 2803 C CA . LEU B 1 69 ? -16.812 29.734 2.35 1 92.5 69 LEU B CA 1
ATOM 2804 C C . LEU B 1 69 ? -15.656 28.812 2.699 1 92.5 69 LEU B C 1
ATOM 2806 O O . LEU B 1 69 ? -14.586 29.266 3.084 1 92.5 69 LEU B O 1
ATOM 2810 N N . GLY B 1 70 ? -15.906 27.516 2.535 1 93.06 70 GLY B N 1
ATOM 2811 C CA . GLY B 1 70 ? -14.859 26.516 2.711 1 93.06 70 GLY B CA 1
ATOM 2812 C C . GLY B 1 70 ? -13.977 26.359 1.489 1 93.06 70 GLY B C 1
ATOM 2813 O O . GLY B 1 70 ? -14.344 26.781 0.392 1 93.06 70 GLY B O 1
ATOM 2814 N N . PRO B 1 71 ? -12.828 25.734 1.679 1 91.62 71 PRO B N 1
ATOM 2815 C CA . PRO B 1 71 ? -11.852 25.625 0.587 1 91.62 71 PRO B CA 1
ATOM 2816 C C . PRO B 1 71 ? -12.391 24.844 -0.606 1 91.62 71 PRO B C 1
ATOM 2818 O O . PRO B 1 71 ? -12.039 25.125 -1.752 1 91.62 71 PRO B O 1
ATOM 2821 N N . ASP B 1 72 ? -13.219 23.875 -0.406 1 89 72 ASP B N 1
ATOM 2822 C CA . ASP B 1 72 ? -13.742 23.031 -1.475 1 89 72 ASP B CA 1
ATOM 2823 C C . ASP B 1 72 ? -14.43 23.859 -2.555 1 89 72 ASP B C 1
ATOM 2825 O O . ASP B 1 72 ? -14.555 23.422 -3.697 1 89 72 ASP B O 1
ATOM 2829 N N . LEU B 1 73 ? -14.742 24.984 -2.23 1 87.94 73 LEU B N 1
ATOM 2830 C CA . LEU B 1 73 ? -15.539 25.812 -3.133 1 87.94 73 LEU B CA 1
ATOM 2831 C C . LEU B 1 73 ? -14.641 26.672 -4.02 1 87.94 73 LEU B C 1
ATOM 2833 O O . LEU B 1 73 ? -15.07 27.141 -5.074 1 87.94 73 LEU B O 1
ATOM 2837 N N . PHE B 1 74 ? -13.453 26.875 -3.566 1 91.25 74 PHE B N 1
ATOM 2838 C CA . PHE B 1 74 ? -12.719 27.859 -4.355 1 91.25 74 PHE B CA 1
ATOM 2839 C C . PHE B 1 74 ? -11.281 27.406 -4.574 1 91.25 74 PHE B C 1
ATOM 2841 O O . PHE B 1 74 ? -10.555 28 -5.375 1 91.25 74 PHE B O 1
ATOM 2848 N N . ILE B 1 75 ? -10.773 26.391 -3.963 1 92.12 75 ILE B N 1
ATOM 2849 C CA . ILE B 1 75 ? -9.383 25.969 -4.051 1 92.12 75 ILE B CA 1
ATOM 2850 C C . ILE B 1 75 ? -9.047 25.578 -5.488 1 92.12 75 ILE B C 1
ATOM 2852 O O . ILE B 1 75 ? -7.953 25.875 -5.977 1 92.12 75 ILE B O 1
ATOM 2856 N N . SER B 1 76 ? -9.945 24.828 -6.125 1 91.44 76 SER B N 1
ATOM 2857 C CA . SER B 1 76 ? -9.727 24.422 -7.508 1 91.44 76 SER B CA 1
ATOM 2858 C C . SER B 1 76 ? -9.477 25.625 -8.406 1 91.44 76 SER B C 1
ATOM 2860 O O . SER B 1 76 ? -8.586 25.594 -9.258 1 91.44 76 SER B O 1
ATOM 2862 N N . MET B 1 77 ? -10.273 26.625 -8.219 1 90.69 77 MET B N 1
ATOM 2863 C CA . MET B 1 77 ? -10.109 27.844 -9 1 90.69 77 MET B CA 1
ATOM 2864 C C . MET B 1 77 ? -8.797 28.547 -8.672 1 90.69 77 MET B C 1
ATOM 2866 O O . MET B 1 77 ? -8.117 29.062 -9.562 1 90.69 77 MET B O 1
ATOM 2870 N N . ALA B 1 78 ? -8.477 28.562 -7.434 1 93.19 78 ALA B N 1
ATOM 2871 C CA . ALA B 1 78 ? -7.203 29.156 -7.016 1 93.19 78 ALA B CA 1
ATOM 2872 C C . ALA B 1 78 ? -6.027 28.438 -7.68 1 93.19 78 ALA B C 1
ATOM 2874 O O . ALA B 1 78 ? -5.051 29.078 -8.078 1 93.19 78 ALA B O 1
ATOM 2875 N N . GLU B 1 79 ? -6.129 27.125 -7.844 1 92.31 79 GLU B N 1
ATOM 2876 C CA . GLU B 1 79 ? -5.09 26.328 -8.492 1 92.31 79 GLU B CA 1
ATOM 2877 C C . GLU B 1 79 ? -5.035 26.609 -9.984 1 92.31 79 GLU B C 1
ATOM 2879 O O . GLU B 1 79 ? -3.955 26.828 -10.539 1 92.31 79 GLU B O 1
ATOM 2884 N N . LYS B 1 80 ? -6.145 26.641 -10.57 1 90.38 80 LYS B N 1
ATOM 2885 C CA . LYS B 1 80 ? -6.223 26.844 -12.008 1 90.38 80 LYS B CA 1
ATOM 2886 C C . LYS B 1 80 ? -5.648 28.203 -12.398 1 90.38 80 LYS B C 1
ATOM 2888 O O . LYS B 1 80 ? -5.035 28.344 -13.461 1 90.38 80 LYS B O 1
ATOM 2893 N N . THR B 1 81 ? -5.836 29.188 -11.555 1 90.94 81 THR B N 1
ATOM 2894 C CA . THR B 1 81 ? -5.426 30.547 -11.867 1 90.94 81 THR B CA 1
ATOM 2895 C C . THR B 1 81 ? -4.016 30.812 -11.344 1 90.94 81 THR B C 1
ATOM 2897 O O . THR B 1 81 ? -3.453 31.891 -11.602 1 90.94 81 THR B O 1
ATOM 2900 N N . GLY B 1 82 ? -3.555 29.906 -10.57 1 92.06 82 GLY B N 1
ATOM 2901 C CA . GLY B 1 82 ? -2.234 30.078 -9.984 1 92.06 82 GLY B CA 1
ATOM 2902 C C . GLY B 1 82 ? -2.25 30.906 -8.711 1 92.06 82 GLY B C 1
ATOM 2903 O O . GLY B 1 82 ? -1.229 31.016 -8.031 1 92.06 82 GLY B O 1
ATOM 2904 N N . LEU B 1 83 ? -3.385 31.438 -8.32 1 93.62 83 LEU B N 1
ATOM 2905 C CA . LEU B 1 83 ? -3.52 32.281 -7.141 1 93.62 83 LEU B CA 1
ATOM 2906 C C . LEU B 1 83 ? -3.26 31.469 -5.867 1 93.62 83 LEU B C 1
ATOM 2908 O O . LEU B 1 83 ? -3.037 32.062 -4.801 1 93.62 83 LEU B O 1
ATOM 2912 N N . ILE B 1 84 ? -3.266 30.125 -6 1 94.88 84 ILE B N 1
ATOM 2913 C CA . ILE B 1 84 ? -3.07 29.234 -4.863 1 94.88 84 ILE B CA 1
ATOM 2914 C C . ILE B 1 84 ? -1.687 29.469 -4.258 1 94.88 84 ILE B C 1
ATOM 2916 O O . ILE B 1 84 ? -1.472 29.219 -3.07 1 94.88 84 ILE B O 1
ATOM 2920 N N . ILE B 1 85 ? -0.741 29.906 -5.035 1 95 85 ILE B N 1
ATOM 2921 C CA . ILE B 1 85 ? 0.6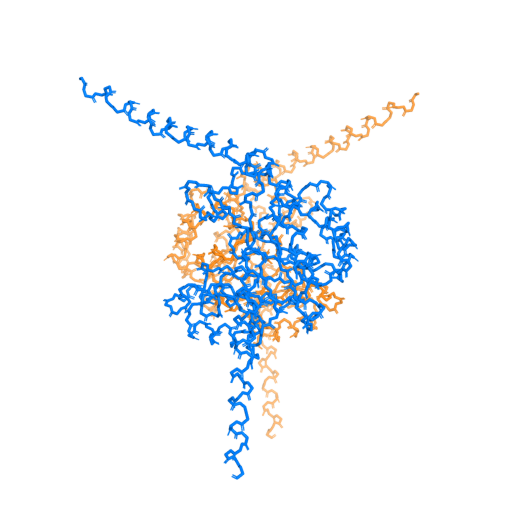18 30.141 -4.555 1 95 85 ILE B CA 1
ATOM 2922 C C . ILE B 1 85 ? 0.621 31.266 -3.531 1 95 85 ILE B C 1
ATOM 2924 O O . ILE B 1 85 ? 1.11 31.094 -2.412 1 95 85 ILE B O 1
ATOM 2928 N N . GLN B 1 86 ? 0.016 32.406 -3.883 1 94.44 86 GLN B N 1
ATOM 2929 C CA . GLN B 1 86 ? -0.06 33.562 -2.988 1 94.44 86 GLN B CA 1
ATOM 2930 C C . GLN B 1 86 ? -0.908 33.219 -1.759 1 94.44 86 GLN B C 1
ATOM 2932 O O . GLN B 1 86 ? -0.551 33.594 -0.639 1 94.44 86 GLN B O 1
ATOM 2937 N N . ILE B 1 87 ? -2.01 32.594 -1.999 1 95.31 87 ILE B N 1
ATOM 2938 C CA . ILE B 1 87 ? -2.9 32.219 -0.907 1 95.31 87 ILE B CA 1
ATOM 2939 C C . ILE B 1 87 ? -2.174 31.266 0.053 1 95.31 87 ILE B C 1
ATOM 2941 O O . ILE B 1 87 ? -2.238 31.438 1.271 1 95.31 87 ILE B O 1
ATOM 2945 N N . GLY B 1 88 ? -1.457 30.312 -0.529 1 96.38 88 GLY B N 1
ATOM 2946 C CA . GLY B 1 88 ? -0.713 29.359 0.276 1 96.38 88 GLY B CA 1
ATOM 2947 C C . GLY B 1 88 ? 0.37 30 1.118 1 96.38 88 GLY B C 1
ATOM 2948 O O . GLY B 1 88 ? 0.595 29.609 2.262 1 96.38 88 GLY B O 1
ATOM 2949 N N . GLU B 1 89 ? 1.025 30.922 0.581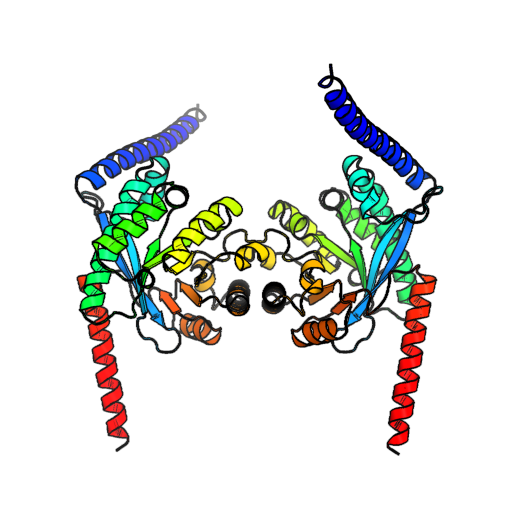 1 95.94 89 GLU B N 1
ATOM 2950 C CA . GLU B 1 89 ? 2.033 31.672 1.335 1 95.94 89 GLU B CA 1
ATOM 2951 C C . GLU B 1 89 ? 1.407 32.406 2.512 1 95.94 89 GLU B C 1
ATOM 2953 O O . GLU B 1 89 ? 1.979 32.438 3.602 1 95.94 89 GLU B O 1
ATOM 2958 N N . TRP B 1 90 ? 0.275 33 2.246 1 96.56 90 TRP B N 1
ATOM 2959 C CA . TRP B 1 90 ? -0.431 33.719 3.316 1 96.56 90 TRP B CA 1
ATOM 2960 C C . TRP B 1 90 ? -0.852 32.75 4.414 1 96.56 90 TRP B C 1
ATOM 2962 O O . TRP B 1 90 ? -0.704 33.031 5.602 1 96.56 90 TRP B O 1
ATOM 2972 N N . VAL B 1 91 ? -1.405 31.609 4.023 1 98.06 91 VAL B N 1
ATOM 2973 C CA . VAL B 1 91 ? -1.844 30.594 4.984 1 98.06 91 VAL B CA 1
ATOM 2974 C C . VAL B 1 91 ? -0.662 30.156 5.844 1 98.06 91 VAL B C 1
ATOM 2976 O O . VAL B 1 91 ? -0.773 30.062 7.066 1 98.06 91 VAL B O 1
ATOM 2979 N N . LEU B 1 92 ? 0.454 29.859 5.184 1 98.5 92 LEU B N 1
ATOM 2980 C CA . LEU B 1 92 ? 1.668 29.453 5.875 1 98.5 92 LEU B CA 1
ATOM 2981 C C . LEU B 1 92 ? 2.104 30.5 6.891 1 98.5 92 LEU B C 1
ATOM 2983 O O . LEU B 1 92 ? 2.371 30.172 8.047 1 98.5 92 LEU B O 1
ATOM 2987 N N . ASP B 1 93 ? 2.119 31.688 6.449 1 98.38 93 ASP B N 1
ATOM 2988 C CA . ASP B 1 93 ? 2.547 32.812 7.301 1 98.38 93 ASP B CA 1
ATOM 2989 C C . ASP B 1 93 ? 1.617 32.969 8.5 1 98.38 93 ASP B C 1
ATOM 2991 O O . ASP B 1 93 ? 2.074 33.031 9.641 1 98.38 93 ASP B O 1
ATOM 2995 N N . GLU B 1 94 ? 0.307 33.031 8.25 1 98.06 94 GLU B N 1
ATOM 2996 C CA . GLU B 1 94 ? -0.689 33.219 9.297 1 98.06 94 GLU B CA 1
ATOM 2997 C C . GLU B 1 94 ? -0.718 32.062 10.273 1 98.06 94 GLU B C 1
ATOM 2999 O O . GLU B 1 94 ? -0.859 32.25 11.477 1 98.06 94 GLU B O 1
ATOM 3004 N N . ALA B 1 95 ? -0.595 30.859 9.797 1 98.75 95 ALA B N 1
ATOM 3005 C CA . ALA B 1 95 ? -0.585 29.672 10.656 1 98.75 95 ALA B CA 1
ATOM 3006 C C . ALA B 1 95 ? 0.623 29.688 11.594 1 98.75 95 ALA B C 1
ATOM 3008 O O . ALA B 1 95 ? 0.496 29.406 12.781 1 98.75 95 ALA B O 1
ATOM 3009 N N . CYS B 1 96 ? 1.777 30.031 11.047 1 98.81 96 CYS B N 1
ATOM 3010 C CA . CYS B 1 96 ? 2.988 30.062 11.859 1 98.81 96 CYS B CA 1
ATOM 3011 C C . CYS B 1 96 ? 2.922 31.203 12.875 1 98.81 96 CYS B C 1
ATOM 3013 O O . CYS B 1 96 ? 3.373 31.047 14.016 1 98.81 96 CYS B O 1
ATOM 3015 N N . ARG B 1 97 ? 2.402 32.344 12.406 1 98.56 97 ARG B N 1
ATOM 3016 C CA . ARG B 1 97 ? 2.197 33.438 13.352 1 98.56 97 ARG B CA 1
ATOM 3017 C C . ARG B 1 97 ? 1.351 32.969 14.531 1 98.56 97 ARG B C 1
ATOM 3019 O O . ARG B 1 97 ? 1.712 33.219 15.688 1 98.56 97 ARG B O 1
ATOM 3026 N N . GLN B 1 98 ? 0.239 32.344 14.242 1 98.56 98 GLN B N 1
ATOM 3027 C CA . GLN B 1 98 ? -0.664 31.875 15.281 1 98.56 98 GLN B CA 1
ATOM 3028 C C . GLN B 1 98 ? 0.015 30.844 16.172 1 98.56 98 GLN B C 1
ATOM 3030 O O . GLN B 1 98 ? -0.137 30.859 17.391 1 98.56 98 GLN B O 1
ATOM 3035 N N . MET B 1 99 ? 0.774 29.906 15.594 1 98.62 99 MET B N 1
ATOM 3036 C CA . MET B 1 99 ? 1.48 28.875 16.359 1 98.62 99 MET B CA 1
ATOM 3037 C C . MET B 1 99 ? 2.48 29.5 17.312 1 98.62 99 MET B C 1
ATOM 3039 O O . MET B 1 99 ? 2.666 29.016 18.438 1 98.62 99 MET B O 1
ATOM 3043 N N . ARG B 1 100 ? 3.143 30.562 16.828 1 98.5 100 ARG B N 1
ATOM 3044 C CA . ARG B 1 100 ? 4.07 31.266 17.703 1 98.5 100 ARG B CA 1
ATOM 3045 C C . ARG B 1 100 ? 3.354 31.828 18.922 1 98.5 100 ARG B C 1
ATOM 3047 O O . ARG B 1 100 ? 3.883 31.781 20.047 1 98.5 100 ARG B O 1
ATOM 3054 N N . GLU B 1 101 ? 2.184 32.375 18.672 1 98.06 101 GLU B N 1
ATOM 3055 C CA . GLU B 1 101 ? 1.384 32.844 19.797 1 98.06 101 GLU B CA 1
ATOM 3056 C C . GLU B 1 101 ? 1.07 31.75 20.797 1 98.06 101 GLU B C 1
ATOM 3058 O O . GLU B 1 101 ? 1.241 31.922 22 1 98.06 101 GLU B O 1
ATOM 3063 N N . TRP B 1 102 ? 0.609 30.578 20.344 1 97.94 102 TRP B N 1
ATOM 3064 C CA . TRP B 1 102 ? 0.312 29.453 21.203 1 97.94 102 TRP B CA 1
ATOM 3065 C C . TRP B 1 102 ? 1.58 28.938 21.875 1 97.94 102 TRP B C 1
ATOM 3067 O O . TRP B 1 102 ? 1.562 28.562 23.047 1 97.94 102 TRP B O 1
ATOM 3077 N N . TYR B 1 103 ? 2.65 28.953 21.094 1 97.5 103 TYR B N 1
ATOM 3078 C CA . TYR B 1 103 ? 3.949 28.516 21.594 1 97.5 103 TYR B CA 1
ATOM 3079 C C . TYR B 1 103 ? 4.348 29.312 22.828 1 97.5 103 TYR B C 1
ATOM 3081 O O . TYR B 1 103 ? 4.77 28.734 23.844 1 97.5 103 TYR B O 1
ATOM 3089 N N . THR B 1 104 ? 4.188 30.578 22.844 1 97.12 104 THR B N 1
ATOM 3090 C CA . THR B 1 104 ? 4.59 31.453 23.938 1 97.12 104 THR B CA 1
ATOM 3091 C C . THR B 1 104 ? 3.588 31.375 25.094 1 97.12 104 THR B C 1
ATOM 3093 O O . THR B 1 104 ? 3.893 31.781 26.203 1 97.12 104 THR B O 1
ATOM 3096 N N . GLN B 1 105 ? 2.41 30.859 24.828 1 96.12 105 GLN B N 1
ATOM 3097 C CA . GLN B 1 105 ? 1.375 30.734 25.844 1 96.12 105 GLN B CA 1
ATOM 3098 C C . GLN B 1 105 ? 1.459 29.391 26.547 1 96.12 105 GLN B C 1
ATOM 3100 O O . GLN B 1 105 ? 0.551 29.016 27.297 1 96.12 105 GLN B O 1
ATOM 3105 N N . GLY B 1 106 ? 2.475 28.531 26.219 1 95.44 106 GLY B N 1
ATOM 3106 C CA . GLY B 1 106 ? 2.729 27.312 26.969 1 95.44 106 GLY B CA 1
ATOM 3107 C C . GLY B 1 106 ? 2.422 26.062 26.188 1 95.44 106 GLY B C 1
ATOM 3108 O O . GLY B 1 106 ? 2.543 24.953 26.703 1 95.44 106 GLY B O 1
ATOM 3109 N N . TYR B 1 107 ? 2.039 26.156 24.953 1 96.88 107 TYR B N 1
ATOM 3110 C CA . TYR B 1 107 ? 1.741 25 24.109 1 96.88 107 TYR B CA 1
ATOM 3111 C C . TYR B 1 107 ? 2.885 24.719 23.141 1 96.88 107 TYR B C 1
ATOM 3113 O O . TYR B 1 107 ? 2.664 24.547 21.938 1 96.88 107 TYR B O 1
ATOM 3121 N N . SER B 1 108 ? 4.074 24.609 23.672 1 96.5 108 SER B N 1
ATOM 3122 C CA . SER B 1 108 ? 5.289 24.484 22.875 1 96.5 108 SER B CA 1
ATOM 3123 C C . SER B 1 108 ? 5.391 23.094 22.25 1 96.5 108 SER B C 1
ATOM 3125 O O . SER B 1 108 ? 6.148 22.891 21.297 1 96.5 108 SER B O 1
ATOM 3127 N N . HIS B 1 109 ? 4.621 22.141 22.719 1 96.06 109 HIS B N 1
ATOM 3128 C CA . HIS B 1 109 ? 4.664 20.781 22.203 1 96.06 109 HIS B CA 1
ATOM 3129 C C . HIS B 1 109 ? 3.68 20.594 21.047 1 96.06 109 HIS B C 1
ATOM 3131 O O . HIS B 1 109 ? 3.66 19.547 20.406 1 96.06 109 HIS B O 1
ATOM 3137 N N . TRP B 1 110 ? 2.828 21.641 20.781 1 97.69 110 TRP B N 1
ATOM 3138 C CA . TRP B 1 110 ? 1.832 21.578 19.719 1 97.69 110 TRP B CA 1
ATOM 3139 C C . TRP B 1 110 ? 2.492 21.672 18.344 1 97.69 110 TRP B C 1
ATOM 3141 O O . TRP B 1 110 ? 3.596 22.203 18.219 1 97.69 110 TRP B O 1
ATOM 3151 N N . ARG B 1 111 ? 1.819 21.109 17.422 1 97.81 111 ARG B N 1
ATOM 3152 C CA . ARG B 1 111 ? 2.176 21.266 16.016 1 97.81 111 ARG B CA 1
ATOM 3153 C C . ARG B 1 111 ? 1.019 21.859 15.211 1 97.81 111 ARG B C 1
ATOM 3155 O O . ARG B 1 111 ? -0.142 21.516 15.445 1 97.81 111 ARG B O 1
ATOM 3162 N N . ILE B 1 112 ? 1.352 22.75 14.344 1 98.75 112 ILE B N 1
ATOM 3163 C CA . ILE B 1 112 ? 0.337 23.297 13.445 1 98.75 112 ILE B CA 1
ATOM 3164 C C . ILE B 1 112 ? 0.505 22.703 12.055 1 98.75 112 ILE B C 1
ATOM 3166 O O . ILE B 1 112 ? 1.616 22.656 11.516 1 98.75 112 ILE B O 1
ATOM 3170 N N . ALA B 1 113 ? -0.54 22.141 11.523 1 98.88 113 ALA B N 1
ATOM 3171 C CA . ALA B 1 113 ? -0.518 21.516 10.203 1 98.88 113 ALA B CA 1
ATOM 3172 C C . ALA B 1 113 ? -1.071 22.453 9.141 1 98.88 113 ALA B C 1
ATOM 3174 O O . ALA B 1 113 ? -2.084 23.125 9.367 1 98.88 113 ALA B O 1
ATOM 3175 N N . VAL B 1 114 ? -0.402 22.516 8.039 1 98.75 114 VAL B N 1
ATOM 3176 C CA . VAL B 1 114 ? -0.815 23.328 6.898 1 98.75 114 VAL B CA 1
ATOM 3177 C C . VAL B 1 114 ? -0.897 22.469 5.645 1 98.75 114 VAL B C 1
ATOM 3179 O O . VAL B 1 114 ? 0.035 21.719 5.332 1 98.75 114 VAL B O 1
ATOM 3182 N N . ASN B 1 115 ? -2.039 22.562 4.938 1 97.75 115 ASN B N 1
ATOM 3183 C CA . ASN B 1 115 ? -2.209 21.844 3.682 1 97.75 115 ASN B CA 1
ATOM 3184 C C . ASN B 1 115 ? -1.399 22.484 2.557 1 97.75 115 ASN B C 1
ATOM 3186 O O . ASN B 1 115 ? -1.377 23.703 2.418 1 97.75 115 ASN B O 1
ATOM 3190 N N . LEU B 1 116 ? -0.752 21.688 1.828 1 96.62 116 LEU B N 1
ATOM 3191 C CA . LEU B 1 116 ? -0.006 22.125 0.655 1 96.62 116 LEU B CA 1
ATOM 3192 C C . LEU B 1 116 ? -0.625 21.562 -0.623 1 96.62 116 LEU B C 1
ATOM 3194 O O . LEU B 1 116 ? -0.758 20.359 -0.776 1 96.62 116 LEU B O 1
ATOM 3198 N N . SER B 1 117 ? -1.005 22.453 -1.587 1 94.44 117 SER B N 1
ATOM 3199 C CA . SER B 1 117 ? -1.52 21.984 -2.871 1 94.44 117 SER B CA 1
ATOM 3200 C C . SER B 1 117 ? -0.401 21.438 -3.752 1 94.44 117 SER B C 1
ATOM 3202 O O . SER B 1 117 ? 0.778 21.688 -3.494 1 94.44 117 SER B O 1
ATOM 3204 N N . ALA B 1 118 ? -0.786 20.672 -4.766 1 93.31 118 ALA B N 1
ATOM 3205 C CA . ALA B 1 118 ? 0.193 20.125 -5.703 1 93.31 118 ALA B CA 1
ATOM 3206 C C . ALA B 1 118 ? 0.979 21.234 -6.387 1 93.31 118 ALA B C 1
ATOM 3208 O O . ALA B 1 118 ? 2.193 21.125 -6.57 1 93.31 118 ALA B O 1
ATOM 3209 N N . LEU B 1 119 ? 0.29 22.281 -6.766 1 93.75 119 LEU B N 1
ATOM 3210 C CA . LEU B 1 119 ? 0.935 23.406 -7.441 1 93.75 119 LEU B CA 1
ATOM 3211 C C . LEU B 1 119 ? 1.96 24.078 -6.527 1 93.75 119 LEU B C 1
ATOM 3213 O O . LEU B 1 119 ? 3.068 24.391 -6.965 1 93.75 119 LEU B O 1
ATOM 3217 N N . GLN B 1 120 ? 1.619 24.266 -5.316 1 95.06 120 GLN B N 1
ATOM 3218 C CA . GLN B 1 120 ? 2.549 24.844 -4.344 1 95.06 120 GLN B CA 1
ATOM 3219 C C . GLN B 1 120 ? 3.752 23.922 -4.133 1 95.06 120 GLN B C 1
ATOM 3221 O O . GLN B 1 120 ? 4.891 24.391 -4.078 1 95.06 120 GLN B O 1
ATOM 3226 N N . PHE B 1 121 ? 3.451 22.703 -4.059 1 95.38 121 PHE B N 1
ATOM 3227 C CA . PHE B 1 121 ? 4.48 21.703 -3.811 1 95.38 121 PHE B CA 1
ATOM 3228 C C . PHE B 1 121 ? 5.539 21.734 -4.906 1 95.38 121 PHE B C 1
ATOM 3230 O O . PHE B 1 121 ? 6.73 21.562 -4.629 1 95.38 121 PHE B O 1
ATOM 3237 N N . CYS B 1 122 ? 5.109 21.922 -6.066 1 93.06 122 CYS B N 1
ATOM 3238 C CA . CYS B 1 122 ? 6.004 21.891 -7.219 1 93.06 122 CYS B CA 1
ATOM 3239 C C . CYS B 1 122 ? 6.637 23.266 -7.453 1 93.06 122 CYS B C 1
ATOM 3241 O O . CYS B 1 122 ? 7.488 23.422 -8.328 1 93.06 122 CYS B O 1
ATOM 3243 N N . HIS B 1 123 ? 6.227 24.219 -6.734 1 92.88 123 HIS B N 1
ATOM 3244 C CA . HIS B 1 123 ? 6.75 25.578 -6.906 1 92.88 123 HIS B CA 1
ATOM 3245 C C . HIS B 1 123 ? 8.18 25.672 -6.391 1 92.88 123 HIS B C 1
ATOM 3247 O O . HIS B 1 123 ? 8.477 25.281 -5.262 1 92.88 123 HIS B O 1
ATOM 3253 N N . SER B 1 124 ? 9.039 26.234 -7.164 1 92.75 124 SER B N 1
ATOM 3254 C CA . SER B 1 124 ? 10.461 26.281 -6.855 1 92.75 124 SER B CA 1
ATOM 3255 C C . SER B 1 124 ? 10.734 27.094 -5.598 1 92.75 124 SER B C 1
ATOM 3257 O O . SER B 1 124 ? 11.75 26.906 -4.93 1 92.75 124 SER B O 1
ATOM 3259 N N . GLY B 1 125 ? 9.852 28 -5.234 1 95.81 125 GLY B N 1
ATOM 3260 C CA . GLY B 1 125 ? 10.055 28.875 -4.098 1 95.81 125 GLY B CA 1
ATOM 3261 C C . GLY B 1 125 ? 9.523 28.312 -2.797 1 95.81 125 GLY B C 1
ATOM 3262 O O . GLY B 1 125 ? 9.641 28.938 -1.741 1 95.81 125 GLY B O 1
ATOM 3263 N N . LEU B 1 126 ? 9.039 27.109 -2.789 1 97.19 126 LEU B N 1
ATOM 3264 C CA . LEU B 1 126 ? 8.352 26.562 -1.626 1 97.19 126 LEU B CA 1
ATOM 3265 C C . LEU B 1 126 ? 9.305 26.438 -0.44 1 97.19 126 LEU B C 1
ATOM 3267 O O . LEU B 1 126 ? 9 26.922 0.654 1 97.19 126 LEU B O 1
ATOM 3271 N N . VAL B 1 127 ? 10.461 25.828 -0.632 1 98 127 VAL B N 1
ATOM 3272 C CA . VAL B 1 127 ? 11.406 25.562 0.444 1 98 127 VAL B CA 1
ATOM 3273 C C . VAL B 1 127 ? 11.867 26.875 1.072 1 98 127 VAL B C 1
ATOM 3275 O O . VAL B 1 127 ? 11.891 27 2.299 1 98 127 VAL B O 1
ATOM 3278 N N . THR B 1 128 ? 12.156 27.781 0.197 1 98 128 THR B N 1
ATOM 3279 C CA . THR B 1 128 ? 12.586 29.094 0.667 1 98 128 THR B CA 1
ATOM 3280 C C . THR B 1 128 ? 11.461 29.797 1.432 1 98 128 THR B C 1
ATOM 3282 O O . THR B 1 128 ? 11.695 30.391 2.479 1 98 128 THR B O 1
ATOM 3285 N N . ALA B 1 129 ? 10.266 29.719 0.9 1 98 129 ALA B N 1
ATOM 3286 C CA . ALA B 1 129 ? 9.117 30.344 1.552 1 98 129 ALA B CA 1
ATOM 3287 C C . ALA B 1 129 ? 8.906 29.781 2.953 1 98 129 ALA B C 1
ATOM 3289 O O . ALA B 1 129 ? 8.633 30.516 3.896 1 98 129 ALA B O 1
ATOM 3290 N N . VAL B 1 130 ? 9.07 28.469 3.121 1 98.62 130 VAL B N 1
ATOM 3291 C CA . VAL B 1 130 ? 8.898 27.812 4.41 1 98.62 130 VAL B CA 1
ATOM 3292 C C . VAL B 1 130 ? 10 28.25 5.371 1 98.62 130 VAL B C 1
ATOM 3294 O O . VAL B 1 130 ? 9.719 28.641 6.508 1 98.62 130 VAL B O 1
ATOM 3297 N N . ALA B 1 131 ? 11.211 28.234 4.914 1 98.56 131 ALA B N 1
ATOM 3298 C CA . ALA B 1 131 ? 12.352 28.625 5.738 1 98.56 131 ALA B CA 1
ATOM 3299 C C . ALA B 1 131 ? 12.195 30.062 6.219 1 98.56 131 ALA B C 1
ATOM 3301 O O . ALA B 1 131 ? 12.383 30.359 7.406 1 98.56 131 ALA B O 1
ATOM 3302 N N . ASP B 1 132 ? 11.875 30.906 5.27 1 98.56 132 ASP B N 1
ATOM 3303 C CA . ASP B 1 132 ? 11.727 32.312 5.582 1 98.56 132 ASP B CA 1
ATOM 3304 C C . ASP B 1 132 ? 10.609 32.562 6.598 1 98.56 132 ASP B C 1
ATOM 3306 O O . ASP B 1 132 ? 10.742 33.375 7.496 1 98.56 132 ASP B O 1
ATOM 3310 N N . THR B 1 133 ? 9.508 31.875 6.418 1 98.69 133 THR B N 1
ATOM 3311 C CA . THR B 1 133 ? 8.367 32.031 7.309 1 98.69 133 THR B CA 1
ATOM 3312 C C . THR B 1 133 ? 8.719 31.578 8.727 1 98.69 133 THR B C 1
ATOM 3314 O O . THR B 1 133 ? 8.422 32.281 9.695 1 98.69 133 THR B O 1
ATOM 3317 N N . LEU B 1 134 ? 9.367 30.438 8.852 1 98.62 134 LEU B N 1
ATOM 3318 C CA . LEU B 1 134 ? 9.773 29.922 10.156 1 98.62 134 LEU B CA 1
ATOM 3319 C C . LEU B 1 134 ? 10.727 30.891 10.844 1 98.62 134 LEU B C 1
ATOM 3321 O O . LEU B 1 134 ? 10.609 31.141 12.047 1 98.62 134 LEU B O 1
ATOM 3325 N N . ALA B 1 135 ? 11.633 31.422 10.078 1 98.5 135 ALA B N 1
ATOM 3326 C CA . ALA B 1 135 ? 12.586 32.406 10.609 1 98.5 135 ALA B CA 1
ATOM 3327 C C . ALA B 1 135 ? 11.875 33.656 11.062 1 98.5 135 ALA B C 1
ATOM 3329 O O . ALA B 1 135 ? 12.156 34.188 12.141 1 98.5 135 ALA B O 1
ATOM 3330 N N . ARG B 1 136 ? 10.984 34.156 10.25 1 98.38 136 ARG B N 1
ATOM 3331 C CA . ARG B 1 136 ? 10.242 35.375 10.516 1 98.38 136 ARG B CA 1
ATOM 3332 C C . ARG B 1 136 ? 9.5 35.312 11.844 1 98.38 136 ARG B C 1
ATOM 3334 O O . ARG B 1 136 ? 9.484 36.25 12.617 1 98.38 136 ARG B O 1
ATOM 3341 N N . HIS B 1 137 ? 8.938 34.125 12.117 1 98.44 137 HIS B N 1
ATOM 3342 C CA . HIS B 1 137 ? 8.109 34 13.312 1 98.44 137 HIS B CA 1
ATOM 3343 C C . HIS B 1 137 ? 8.875 33.281 14.43 1 98.44 137 HIS B C 1
ATOM 3345 O O . HIS B 1 137 ? 8.312 33 15.484 1 98.44 137 HIS B O 1
ATOM 3351 N N . GLN B 1 138 ? 10.172 33 14.227 1 98 138 GLN B N 1
ATOM 3352 C CA . GLN B 1 138 ? 11.023 32.344 15.211 1 98 138 GLN B CA 1
ATOM 3353 C C . GLN B 1 138 ? 10.367 31.078 15.758 1 98 138 GLN B C 1
ATOM 3355 O O . GLN B 1 138 ? 10.273 30.891 16.969 1 98 138 GLN B O 1
ATOM 3360 N N . LEU B 1 139 ? 9.914 30.344 14.93 1 98.12 139 LEU B N 1
ATOM 3361 C CA . LEU B 1 139 ? 9.234 29.094 15.266 1 98.12 139 LEU B CA 1
ATOM 3362 C C . LEU B 1 139 ? 10.125 27.891 14.977 1 98.12 139 LEU B C 1
ATOM 3364 O O . LEU B 1 139 ? 10.688 27.781 13.883 1 98.12 139 LEU B O 1
ATOM 3368 N N . PRO B 1 140 ? 10.367 27 16.031 1 98 140 PRO B N 1
ATOM 3369 C CA . PRO B 1 140 ? 11.055 25.75 15.688 1 98 140 PRO B CA 1
ATOM 3370 C C . PRO B 1 140 ? 10.383 25 14.539 1 98 140 PRO B C 1
ATOM 3372 O O . PRO B 1 140 ? 9.156 24.938 14.469 1 98 140 PRO B O 1
ATOM 3375 N N . ALA B 1 141 ? 11.141 24.422 13.656 1 98.12 141 ALA B N 1
ATOM 3376 C CA . ALA B 1 141 ? 10.633 23.828 12.422 1 98.12 141 ALA B CA 1
ATOM 3377 C C . ALA B 1 141 ? 9.672 22.688 12.719 1 98.12 141 ALA B C 1
ATOM 3379 O O . ALA B 1 141 ? 8.688 22.484 12 1 98.12 141 ALA B O 1
ATOM 3380 N N . ASN B 1 142 ? 9.914 21.969 13.789 1 96.81 142 ASN B N 1
ATOM 3381 C CA . ASN B 1 142 ? 9.109 20.797 14.094 1 96.81 142 ASN B CA 1
ATOM 3382 C C . ASN B 1 142 ? 7.723 21.172 14.602 1 96.81 142 ASN B C 1
ATOM 3384 O O . ASN B 1 142 ? 6.871 20.297 14.805 1 96.81 142 ASN B O 1
ATOM 3388 N N . CYS B 1 143 ? 7.453 22.484 14.82 1 98.06 143 CYS B N 1
ATOM 3389 C CA . CYS B 1 143 ? 6.121 22.953 15.172 1 98.06 143 CYS B CA 1
ATOM 3390 C C . CYS B 1 143 ? 5.223 23.016 13.945 1 98.06 143 CYS B C 1
ATOM 3392 O O . CYS B 1 143 ? 4.004 23.141 14.07 1 98.06 143 CYS B O 1
ATOM 3394 N N . LEU B 1 144 ? 5.855 22.938 12.836 1 98.69 144 LEU B N 1
ATOM 3395 C CA . LEU B 1 144 ? 5.121 23.016 11.578 1 98.69 144 LEU B CA 1
ATOM 3396 C C . LEU B 1 144 ? 5.035 21.641 10.914 1 98.69 144 LEU B C 1
ATOM 3398 O O . LEU B 1 144 ? 6.051 20.953 10.766 1 98.69 144 LEU B O 1
ATOM 3402 N N . THR B 1 145 ? 3.861 21.219 10.586 1 98.81 145 THR B N 1
ATOM 3403 C CA . THR B 1 145 ? 3.625 20.031 9.781 1 98.81 145 THR B CA 1
ATOM 3404 C C . THR B 1 145 ? 3.035 20.406 8.43 1 98.81 145 THR B C 1
ATOM 3406 O O . THR B 1 145 ? 2.01 21.078 8.352 1 98.81 145 THR B O 1
ATOM 3409 N N . LEU B 1 146 ? 3.699 20.047 7.379 1 98.69 146 LEU B N 1
ATOM 3410 C CA . LEU B 1 146 ? 3.148 20.219 6.039 1 98.69 146 LEU B CA 1
ATOM 3411 C C . LEU B 1 146 ? 2.428 18.953 5.574 1 98.69 146 LEU B C 1
ATOM 3413 O O . LEU B 1 146 ? 2.996 17.859 5.609 1 98.69 146 LEU B O 1
ATOM 3417 N N . GLU B 1 147 ? 1.173 19.109 5.234 1 98.56 147 GLU B N 1
ATOM 3418 C CA . GLU B 1 147 ? 0.361 17.984 4.77 1 98.56 147 GLU B CA 1
ATOM 3419 C C . GLU B 1 147 ? 0.289 17.953 3.246 1 98.56 147 GLU B C 1
ATOM 3421 O O . GLU B 1 147 ? -0.185 18.906 2.619 1 98.56 147 GLU B O 1
ATOM 3426 N N . ILE B 1 148 ? 0.733 16.922 2.746 1 96.81 148 ILE B N 1
ATOM 3427 C CA . ILE B 1 148 ? 0.729 16.688 1.307 1 96.81 148 ILE B CA 1
ATOM 3428 C C . ILE B 1 148 ? -0.088 15.438 0.987 1 96.81 148 ILE B C 1
ATOM 3430 O O . ILE B 1 148 ? 0.051 14.414 1.656 1 96.81 148 ILE B O 1
ATOM 3434 N N . THR B 1 149 ? -0.94 15.516 -0.065 1 95.69 149 THR B N 1
ATOM 3435 C CA . THR B 1 149 ? -1.771 14.359 -0.379 1 95.69 149 THR B CA 1
ATOM 3436 C C . THR B 1 149 ? -0.917 13.203 -0.888 1 95.69 149 THR B C 1
ATOM 3438 O O . THR B 1 149 ? 0.167 13.414 -1.434 1 95.69 149 THR B O 1
ATOM 3441 N N . GLU B 1 150 ? -1.46 12.055 -0.761 1 94.38 150 GLU B N 1
ATOM 3442 C CA . GLU B 1 150 ? -0.829 10.836 -1.273 1 94.38 150 GLU B CA 1
ATOM 3443 C C . GLU B 1 150 ? -0.537 10.961 -2.768 1 94.38 150 GLU B C 1
ATOM 3445 O O . GLU B 1 150 ? 0.573 10.664 -3.213 1 94.38 150 GLU B O 1
ATOM 3450 N N . THR B 1 151 ? -1.411 11.438 -3.486 1 92.88 151 THR B N 1
ATOM 3451 C CA . THR B 1 151 ? -1.29 11.578 -4.934 1 92.88 151 THR B CA 1
ATOM 3452 C C . THR B 1 151 ? -0.166 12.547 -5.293 1 92.88 151 THR B C 1
ATOM 3454 O O . THR B 1 151 ? 0.639 12.266 -6.184 1 92.88 151 THR B O 1
ATOM 3457 N N . THR B 1 152 ? -0.078 13.617 -4.582 1 92.81 152 THR B N 1
ATOM 3458 C CA . THR B 1 152 ? 0.961 14.609 -4.844 1 92.81 152 THR B CA 1
ATOM 3459 C C . THR B 1 152 ? 2.338 14.047 -4.496 1 92.81 152 THR B C 1
ATOM 3461 O O . THR B 1 152 ? 3.279 14.172 -5.281 1 92.81 152 THR B O 1
ATOM 3464 N N . ALA B 1 153 ? 2.414 13.398 -3.383 1 92.62 153 ALA B N 1
ATOM 3465 C CA . ALA B 1 153 ? 3.689 12.867 -2.912 1 92.62 153 ALA B CA 1
ATOM 3466 C C . ALA B 1 153 ? 4.207 11.781 -3.848 1 92.62 153 ALA B C 1
ATOM 3468 O O . ALA B 1 153 ? 5.418 11.656 -4.055 1 92.62 153 ALA B O 1
ATOM 3469 N N . MET B 1 154 ? 3.246 11.078 -4.402 1 89.5 154 MET B N 1
ATOM 3470 C CA . MET B 1 154 ? 3.631 9.922 -5.203 1 89.5 154 MET B CA 1
ATOM 3471 C C . MET B 1 154 ? 3.82 10.312 -6.668 1 89.5 154 MET B C 1
ATOM 3473 O O . MET B 1 154 ? 4.355 9.531 -7.457 1 89.5 154 MET B O 1
ATOM 3477 N N . HIS B 1 155 ? 3.383 11.555 -6.836 1 85.12 155 HIS B N 1
ATOM 3478 C CA . HIS B 1 155 ? 3.523 12.031 -8.211 1 85.12 155 HIS B CA 1
ATOM 3479 C C . HIS B 1 155 ? 4.973 12.375 -8.531 1 85.12 155 HIS B C 1
ATOM 3481 O O . HIS B 1 155 ? 5.594 13.18 -7.828 1 85.12 155 HIS B O 1
ATOM 3487 N N . ASP B 1 156 ? 5.582 11.852 -9.539 1 84.88 156 ASP B N 1
ATOM 3488 C CA . ASP B 1 156 ? 6.984 12.055 -9.883 1 84.88 156 ASP B CA 1
ATOM 3489 C C . ASP B 1 156 ? 7.887 11.812 -8.672 1 84.88 156 ASP B C 1
ATOM 3491 O O . ASP B 1 156 ? 8.414 12.766 -8.086 1 84.88 156 ASP B O 1
ATOM 3495 N N . ALA B 1 157 ? 8.125 10.695 -8.43 1 82.12 157 ALA B N 1
ATOM 3496 C CA . ALA B 1 157 ? 8.734 10.227 -7.191 1 82.12 157 ALA B CA 1
ATOM 3497 C C . ALA B 1 157 ? 10.078 10.898 -6.949 1 82.12 157 ALA B C 1
ATOM 3499 O O . ALA B 1 157 ? 10.336 11.422 -5.863 1 82.12 157 ALA B O 1
ATOM 3500 N N . ASP B 1 158 ? 10.867 11.062 -7.918 1 87.38 158 ASP B N 1
ATOM 3501 C CA . ASP B 1 158 ? 12.203 11.609 -7.73 1 87.38 158 ASP B CA 1
ATOM 3502 C C . ASP B 1 158 ? 12.148 13.102 -7.41 1 87.38 158 ASP B C 1
ATOM 3504 O O . ASP B 1 158 ? 12.82 13.57 -6.488 1 87.38 158 ASP B O 1
ATOM 3508 N N . ALA B 1 159 ? 11.383 13.789 -8.117 1 90.5 159 ALA B N 1
ATOM 3509 C CA . ALA B 1 159 ? 11.258 15.227 -7.879 1 90.5 159 ALA B CA 1
ATOM 3510 C C . ALA B 1 159 ? 10.641 15.5 -6.512 1 90.5 159 ALA B C 1
ATOM 3512 O O . ALA B 1 159 ? 11.086 16.391 -5.785 1 90.5 159 ALA B O 1
ATOM 3513 N N . SER B 1 160 ? 9.648 14.797 -6.184 1 92.81 160 SER B N 1
ATOM 3514 C CA . SER B 1 160 ? 8.984 14.953 -4.895 1 92.81 160 SER B CA 1
ATOM 3515 C C . SER B 1 160 ? 9.938 14.656 -3.738 1 92.81 160 SER B C 1
ATOM 3517 O O . SER B 1 160 ? 9.961 15.383 -2.742 1 92.81 160 SER B O 1
ATOM 3519 N N . LEU B 1 161 ? 10.734 13.656 -3.941 1 94.38 161 LEU B N 1
ATOM 3520 C CA . LEU B 1 161 ? 11.68 13.258 -2.9 1 94.38 161 LEU B CA 1
ATOM 3521 C C . LEU B 1 161 ? 12.68 14.375 -2.611 1 94.38 161 LEU B C 1
ATOM 3523 O O . LEU B 1 161 ? 13.016 14.625 -1.453 1 94.38 161 LEU B O 1
ATOM 3527 N N . ALA B 1 162 ? 13.141 14.992 -3.607 1 95.12 162 ALA B N 1
ATOM 3528 C CA . ALA B 1 162 ? 14.117 16.062 -3.447 1 95.12 162 ALA B CA 1
ATOM 3529 C C . ALA B 1 162 ? 13.539 17.219 -2.625 1 95.12 162 ALA B C 1
ATOM 3531 O O . ALA B 1 162 ? 14.195 17.719 -1.708 1 95.12 162 ALA B O 1
ATOM 3532 N N . VAL B 1 163 ? 12.359 17.594 -2.906 1 95.94 163 VAL B N 1
ATOM 3533 C CA . VAL B 1 163 ? 11.703 18.688 -2.197 1 95.94 163 VAL B CA 1
ATOM 3534 C C . VAL B 1 163 ? 11.438 18.281 -0.749 1 95.94 163 VAL B C 1
ATOM 3536 O O . VAL B 1 163 ? 11.734 19.031 0.179 1 95.94 163 VAL B O 1
ATOM 3539 N N . LEU B 1 164 ? 10.938 17.109 -0.548 1 97.25 164 LEU B N 1
ATOM 3540 C CA . LEU B 1 164 ? 10.586 16.625 0.782 1 97.25 164 LEU B CA 1
ATOM 3541 C C . LEU B 1 164 ? 11.828 16.484 1.652 1 97.25 164 LEU B C 1
ATOM 3543 O O . LEU B 1 164 ? 11.789 16.766 2.852 1 97.25 164 LEU B O 1
ATOM 3547 N N . ARG B 1 165 ? 12.906 16.078 1.059 1 97.44 165 ARG B N 1
ATOM 3548 C CA . ARG B 1 165 ? 14.156 15.953 1.804 1 97.44 165 ARG B CA 1
ATOM 3549 C C . ARG B 1 165 ? 14.641 17.312 2.301 1 97.44 165 ARG B C 1
ATOM 3551 O O . ARG B 1 165 ? 15.086 17.438 3.443 1 97.44 165 ARG B O 1
ATOM 3558 N N . ARG B 1 166 ? 14.57 18.266 1.448 1 97.38 166 ARG B N 1
ATOM 3559 C CA . ARG B 1 166 ? 14.977 19.609 1.846 1 97.38 166 ARG B CA 1
ATOM 3560 C C . ARG B 1 166 ? 14.117 20.125 2.992 1 97.38 166 ARG B C 1
ATOM 3562 O O . ARG B 1 166 ? 14.633 20.734 3.938 1 97.38 166 ARG B O 1
ATOM 3569 N N . LEU B 1 167 ? 12.859 19.891 2.904 1 98.12 167 LEU B N 1
ATOM 3570 C CA . LEU B 1 167 ? 11.945 20.297 3.965 1 98.12 167 LEU B CA 1
ATOM 3571 C C . LEU B 1 167 ? 12.227 19.547 5.254 1 98.12 167 LEU B C 1
ATOM 3573 O O . LEU B 1 167 ? 12.25 20.125 6.34 1 98.12 167 LEU B O 1
ATOM 3577 N N . SER B 1 168 ? 12.453 18.281 5.094 1 98.19 168 SER B N 1
ATOM 3578 C CA . SER B 1 168 ? 12.758 17.438 6.246 1 98.19 168 SER B CA 1
ATOM 3579 C C . SER B 1 168 ? 14.055 17.859 6.918 1 98.19 168 SER B C 1
ATOM 3581 O O . SER B 1 168 ? 14.148 17.859 8.148 1 98.19 168 SER B O 1
ATOM 3583 N N . GLU B 1 169 ? 15.023 18.141 6.156 1 97.38 169 GLU B N 1
ATOM 3584 C CA . GLU B 1 169 ? 16.328 18.547 6.672 1 97.38 169 GLU B CA 1
ATOM 3585 C C . GLU B 1 169 ? 16.219 19.828 7.492 1 97.38 169 GLU B C 1
ATOM 3587 O O . GLU B 1 169 ? 17 20.047 8.422 1 97.38 169 GLU B O 1
ATOM 3592 N N . MET B 1 170 ? 15.234 20.609 7.16 1 96.44 170 MET B N 1
ATOM 3593 C CA . MET B 1 170 ? 14.977 21.844 7.898 1 96.44 170 MET B CA 1
ATOM 3594 C C . MET B 1 170 ? 14.336 21.547 9.25 1 96.44 170 MET B C 1
ATOM 3596 O O . MET B 1 170 ? 14.312 22.391 10.133 1 96.44 170 MET B O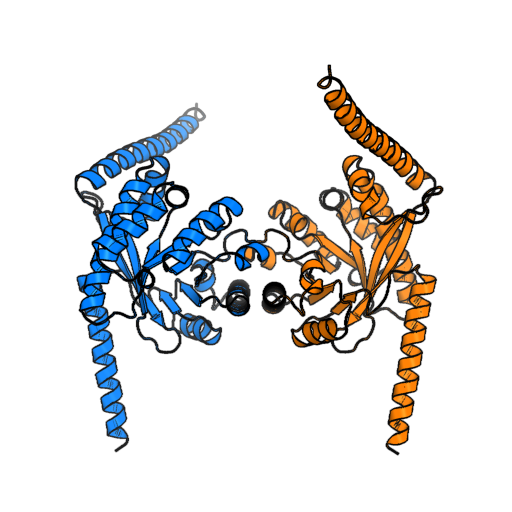 1
ATOM 3600 N N . GLY B 1 171 ? 13.828 20.344 9.359 1 97.88 171 GLY B N 1
ATOM 3601 C CA . GLY B 1 171 ? 13.227 19.922 10.609 1 97.88 171 GLY B CA 1
ATOM 3602 C C . GLY B 1 171 ? 11.711 19.984 10.586 1 97.88 171 GLY B C 1
ATOM 3603 O O . GLY B 1 171 ? 11.055 19.75 11.602 1 97.88 171 GLY B O 1
ATOM 3604 N N . VAL B 1 172 ? 11.117 20.312 9.438 1 98.25 172 VAL B N 1
ATOM 3605 C CA . VAL B 1 172 ? 9.672 20.391 9.289 1 98.25 172 VAL B CA 1
ATOM 3606 C C . VAL B 1 172 ? 9.078 18.984 9.266 1 98.25 172 VAL B C 1
ATOM 3608 O O . VAL B 1 172 ? 9.664 18.062 8.68 1 98.25 172 VAL B O 1
ATOM 3611 N N . ASP B 1 173 ? 7.992 18.828 9.914 1 98.19 173 ASP B N 1
ATOM 3612 C CA . ASP B 1 173 ? 7.277 17.562 9.859 1 98.19 173 ASP B CA 1
ATOM 3613 C C . ASP B 1 173 ? 6.477 17.422 8.57 1 98.19 173 ASP B C 1
ATOM 3615 O O . ASP B 1 173 ? 5.867 18.391 8.109 1 98.19 173 ASP B O 1
ATOM 3619 N N . LEU B 1 174 ? 6.562 16.297 8.023 1 98.38 174 LEU B N 1
ATOM 3620 C CA . LEU B 1 174 ? 5.855 16.031 6.77 1 98.38 174 LEU B CA 1
ATOM 3621 C C . LEU B 1 174 ? 4.789 14.953 6.965 1 98.38 174 LEU B C 1
ATOM 3623 O O . LEU B 1 174 ? 5.074 13.883 7.516 1 98.38 174 LEU B O 1
ATOM 3627 N N . SER B 1 175 ? 3.58 15.258 6.531 1 98.5 175 SER B N 1
ATOM 3628 C CA . SER B 1 175 ? 2.436 14.367 6.684 1 98.5 175 SER B CA 1
ATOM 3629 C C . SER B 1 175 ? 1.83 14.008 5.332 1 98.5 175 SER B C 1
ATOM 3631 O O . SER B 1 175 ? 1.57 14.891 4.508 1 98.5 175 SER B O 1
ATOM 3633 N N . ILE B 1 176 ? 1.685 12.711 5.105 1 97.31 176 ILE B N 1
ATOM 3634 C CA . ILE B 1 176 ? 0.982 12.258 3.908 1 97.31 176 ILE B CA 1
ATOM 3635 C C . ILE B 1 176 ? -0.518 12.188 4.188 1 97.31 176 ILE B C 1
ATOM 3637 O O . ILE B 1 176 ? -0.979 11.312 4.922 1 97.31 176 ILE B O 1
ATOM 3641 N N . ASP B 1 177 ? -1.204 13.031 3.502 1 97.06 177 ASP B N 1
ATOM 3642 C CA . ASP B 1 177 ? -2.635 13.195 3.736 1 97.06 177 ASP B CA 1
ATOM 3643 C C . ASP B 1 177 ? -3.451 12.328 2.781 1 97.06 177 ASP B C 1
ATOM 3645 O O . ASP B 1 177 ? -2.961 11.93 1.724 1 97.06 177 ASP B O 1
ATOM 3649 N N . ASP B 1 178 ? -4.672 12 3.188 1 95.62 178 ASP B N 1
ATOM 3650 C CA . ASP B 1 178 ? -5.602 11.18 2.416 1 95.62 178 ASP B CA 1
ATOM 3651 C C . ASP B 1 178 ? -4.969 9.836 2.047 1 95.62 178 ASP B C 1
ATOM 3653 O O . ASP B 1 178 ? -5.141 9.352 0.926 1 95.62 178 ASP B O 1
ATOM 3657 N N . PHE B 1 179 ? -4.238 9.289 2.914 1 96.31 179 PHE B N 1
ATOM 3658 C CA . PHE B 1 179 ? -3.545 8.047 2.59 1 96.31 179 PHE B CA 1
ATOM 3659 C C . PHE B 1 179 ? -4.535 6.906 2.395 1 96.31 179 PHE B C 1
ATOM 3661 O O . PHE B 1 179 ? -5.48 6.758 3.174 1 96.31 179 PHE B O 1
ATOM 3668 N N . GLY B 1 180 ? -4.352 6.18 1.383 1 91.5 180 GLY B N 1
ATOM 3669 C CA . GLY B 1 180 ? -5.211 5.051 1.059 1 91.5 180 GLY B CA 1
ATOM 3670 C C . GLY B 1 180 ? -6.164 5.336 -0.086 1 91.5 180 GLY B C 1
ATOM 3671 O O . GLY B 1 180 ? -6.785 4.418 -0.625 1 91.5 180 GLY B O 1
ATOM 3672 N N . THR B 1 181 ? -6.277 6.551 -0.486 1 91.75 181 THR B N 1
ATOM 3673 C CA . THR B 1 181 ? -7.254 6.918 -1.504 1 91.75 181 THR B CA 1
ATOM 3674 C C . THR B 1 181 ? -6.613 6.93 -2.889 1 91.75 181 THR B C 1
ATOM 3676 O O . THR B 1 181 ? -7.312 6.969 -3.902 1 91.75 181 THR B O 1
ATOM 3679 N N . GLY B 1 182 ? -5.383 6.949 -2.951 1 90.06 182 GLY B N 1
ATOM 3680 C CA . GLY B 1 182 ? -4.668 6.996 -4.215 1 90.06 182 GLY B CA 1
ATOM 3681 C C . GLY B 1 182 ? -3.811 5.766 -4.461 1 90.06 182 GLY B C 1
ATOM 3682 O O . GLY B 1 182 ? -4.086 4.695 -3.918 1 90.06 182 GLY B O 1
ATOM 3683 N N . TYR B 1 183 ? -2.883 5.969 -5.398 1 87.44 183 TYR B N 1
ATOM 3684 C CA . TYR B 1 183 ? -1.925 4.918 -5.723 1 87.44 183 TYR B CA 1
ATOM 3685 C C . TYR B 1 183 ? -0.582 5.18 -5.051 1 87.44 183 TYR B C 1
ATOM 3687 O O . TYR B 1 183 ? -0.033 6.277 -5.152 1 87.44 183 TYR B O 1
ATOM 3695 N N . SER B 1 184 ? -0.168 4.125 -4.363 1 87.75 184 SER B N 1
ATOM 3696 C CA . SER B 1 184 ? 1.085 4.281 -3.633 1 87.75 184 SER B CA 1
ATOM 3697 C C . SER B 1 184 ? 2.064 3.158 -3.969 1 87.75 184 SER B C 1
ATOM 3699 O O . SER B 1 184 ? 1.66 2.1 -4.457 1 87.75 184 SER B O 1
ATOM 3701 N N . SER B 1 185 ? 3.299 3.539 -3.773 1 89.5 185 SER B N 1
ATOM 3702 C CA . SER B 1 185 ? 4.395 2.574 -3.797 1 89.5 185 SER B CA 1
ATOM 3703 C C . SER B 1 185 ? 5.012 2.406 -2.414 1 89.5 185 SER B C 1
ATOM 3705 O O . SER B 1 185 ? 5.488 3.373 -1.818 1 89.5 185 SER B O 1
ATOM 3707 N N . LEU B 1 186 ? 4.988 1.142 -1.974 1 89.5 186 LEU B N 1
ATOM 3708 C CA . LEU B 1 186 ? 5.555 0.892 -0.651 1 89.5 186 LEU B CA 1
ATOM 3709 C C . LEU B 1 186 ? 7.043 1.213 -0.626 1 89.5 186 LEU B C 1
ATOM 3711 O O . LEU B 1 186 ? 7.555 1.728 0.371 1 89.5 186 LEU B O 1
ATOM 3715 N N . MET B 1 187 ? 7.73 0.924 -1.689 1 88.69 187 MET B N 1
ATOM 3716 C CA . MET B 1 187 ? 9.156 1.214 -1.786 1 88.69 187 MET B CA 1
ATOM 3717 C C . MET B 1 187 ? 9.414 2.717 -1.713 1 88.69 187 MET B C 1
ATOM 3719 O O . MET B 1 187 ? 10.336 3.16 -1.025 1 88.69 187 MET B O 1
ATOM 3723 N N . TYR B 1 188 ? 8.586 3.365 -2.35 1 89.25 188 TYR B N 1
ATOM 3724 C CA . TYR B 1 188 ? 8.742 4.816 -2.344 1 89.25 188 TYR B CA 1
ATOM 3725 C C . TYR B 1 188 ? 8.359 5.398 -0.989 1 89.25 188 TYR B C 1
ATOM 3727 O O . TYR B 1 188 ? 9.047 6.281 -0.469 1 89.25 188 TYR B O 1
ATOM 3735 N N . LEU B 1 189 ? 7.25 4.914 -0.502 1 91.31 189 LEU B N 1
ATOM 3736 C CA . LEU B 1 189 ? 6.805 5.395 0.801 1 91.31 189 LEU B CA 1
ATOM 3737 C C . LEU B 1 189 ? 7.906 5.23 1.845 1 91.31 189 LEU B C 1
ATOM 3739 O O . LEU B 1 189 ? 8.117 6.121 2.672 1 91.31 189 LEU B O 1
ATOM 3743 N N . LYS B 1 190 ? 8.609 4.145 1.765 1 91 190 LYS B N 1
ATOM 3744 C CA . LYS B 1 190 ? 9.688 3.869 2.711 1 91 190 LYS B CA 1
ATOM 3745 C C . LYS B 1 190 ? 10.828 4.879 2.559 1 91 190 LYS B C 1
ATOM 3747 O O . LYS B 1 190 ? 11.492 5.223 3.537 1 91 190 LYS B O 1
ATOM 3752 N N . ARG B 1 191 ? 11.031 5.387 1.455 1 91.25 191 ARG B N 1
ATOM 3753 C CA . ARG B 1 191 ? 12.133 6.305 1.175 1 91.25 191 ARG B CA 1
ATOM 3754 C C . ARG B 1 191 ? 11.758 7.738 1.531 1 91.25 191 ARG B C 1
ATOM 3756 O O . ARG B 1 191 ? 12.625 8.602 1.67 1 91.25 191 ARG B O 1
ATOM 3763 N N . LEU B 1 192 ? 10.477 8.008 1.562 1 93.44 192 LEU B N 1
ATOM 3764 C CA . LEU B 1 192 ? 10.023 9.359 1.867 1 93.44 192 LEU B CA 1
ATOM 3765 C C . LEU B 1 192 ? 10.375 9.742 3.299 1 93.44 192 LEU B C 1
ATOM 3767 O O . LEU B 1 192 ? 10.203 8.945 4.223 1 93.44 192 LEU B O 1
ATOM 3771 N N . PRO B 1 193 ? 10.914 10.938 3.455 1 96.56 193 PRO B N 1
ATOM 3772 C CA . PRO B 1 193 ? 11.156 11.406 4.82 1 96.56 193 PRO B CA 1
ATOM 3773 C C . PRO B 1 193 ? 9.891 11.906 5.508 1 96.56 193 PRO B C 1
ATOM 3775 O O . PRO B 1 193 ? 9.875 13 6.074 1 96.56 193 PRO B O 1
ATOM 3778 N N . ALA B 1 194 ? 8.812 11.125 5.473 1 96.38 194 ALA B N 1
ATOM 3779 C CA . ALA B 1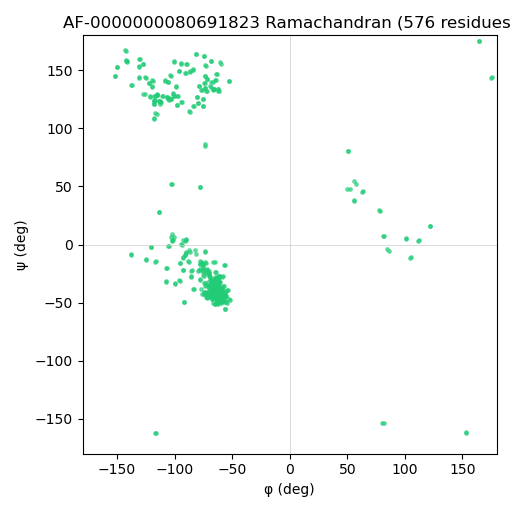 194 ? 7.543 11.477 6.105 1 96.38 194 ALA B CA 1
ATOM 3780 C C . ALA B 1 194 ? 7.551 11.102 7.586 1 96.38 194 ALA B C 1
ATOM 3782 O O . ALA B 1 194 ? 8.18 10.125 7.984 1 96.38 194 ALA B O 1
ATOM 3783 N N . ASN B 1 195 ? 6.789 11.875 8.344 1 97.56 195 ASN B N 1
ATOM 3784 C CA . ASN B 1 195 ? 6.664 11.641 9.773 1 97.56 195 ASN B CA 1
ATOM 3785 C C . ASN B 1 195 ? 5.309 11.047 10.133 1 97.56 195 ASN B C 1
ATOM 3787 O O . ASN B 1 195 ? 5.156 10.414 11.18 1 97.56 195 ASN B O 1
ATOM 3791 N N . GLU B 1 196 ? 4.422 11.273 9.164 1 97.81 196 GLU B N 1
ATOM 3792 C CA . GLU B 1 196 ? 3.031 11 9.516 1 97.81 196 GLU B CA 1
ATOM 3793 C C . GLU B 1 196 ? 2.217 10.617 8.281 1 97.81 196 GLU B C 1
ATOM 3795 O O . GLU B 1 196 ? 2.49 11.094 7.176 1 97.81 196 GLU B O 1
ATOM 3800 N N . ILE B 1 197 ? 1.265 9.695 8.5 1 97.81 197 ILE B N 1
ATOM 3801 C CA . ILE B 1 197 ? 0.223 9.445 7.512 1 97.81 197 ILE B CA 1
ATOM 3802 C C . ILE B 1 197 ? -1.146 9.742 8.117 1 97.81 197 ILE B C 1
ATOM 3804 O O . ILE B 1 197 ? -1.379 9.469 9.297 1 97.81 197 ILE B O 1
ATOM 3808 N N . LYS B 1 198 ? -2.016 10.336 7.328 1 98.5 198 LYS B N 1
ATOM 3809 C CA . LYS B 1 198 ? -3.379 10.617 7.77 1 98.5 198 LYS B CA 1
ATOM 3810 C C . LYS B 1 198 ? -4.387 9.727 7.047 1 98.5 198 LYS B C 1
ATOM 3812 O O . LYS B 1 198 ? -4.406 9.68 5.816 1 98.5 198 LYS B O 1
ATOM 3817 N N . ILE B 1 199 ? -5.203 9.078 7.828 1 97.62 199 ILE B N 1
ATOM 3818 C CA . ILE B 1 199 ? -6.266 8.25 7.273 1 97.62 199 ILE B CA 1
ATOM 3819 C C . ILE B 1 199 ? -7.445 9.125 6.863 1 97.62 199 ILE B C 1
ATOM 3821 O O . ILE B 1 199 ? -7.969 9.891 7.68 1 97.62 199 ILE B O 1
ATOM 3825 N N . ASP B 1 200 ? -7.816 8.953 5.668 1 95.25 200 ASP B N 1
ATOM 3826 C CA . ASP B 1 200 ? -8.898 9.758 5.105 1 95.25 200 ASP B CA 1
ATOM 3827 C C . ASP B 1 200 ? -10.211 9.5 5.832 1 95.25 200 ASP B C 1
ATOM 3829 O O . ASP B 1 200 ? -10.523 8.352 6.172 1 95.25 200 ASP B O 1
ATOM 3833 N N . ARG B 1 201 ? -11 10.531 5.914 1 95.25 201 ARG B N 1
ATOM 3834 C CA . ARG B 1 201 ? -12.273 10.445 6.613 1 95.25 201 ARG B CA 1
ATOM 3835 C C . ARG B 1 201 ? -13.219 9.477 5.91 1 95.25 201 ARG B C 1
ATOM 3837 O O . ARG B 1 201 ? -14.078 8.867 6.547 1 95.25 201 ARG B O 1
ATOM 3844 N N . GLY B 1 202 ? -13.094 9.312 4.648 1 92.69 202 GLY B N 1
ATOM 3845 C CA . GLY B 1 202 ? -13.93 8.398 3.895 1 92.69 202 GLY B CA 1
ATOM 3846 C C . GLY B 1 202 ? -13.844 6.965 4.387 1 92.69 202 GLY B C 1
ATOM 3847 O O . GLY B 1 202 ? -14.797 6.199 4.262 1 92.69 202 GLY B O 1
ATOM 3848 N N . PHE B 1 203 ? -12.727 6.59 4.965 1 93.69 203 PHE B N 1
ATOM 3849 C CA . PHE B 1 203 ? -12.555 5.238 5.484 1 93.69 203 PHE B CA 1
ATOM 3850 C C . PHE B 1 203 ? -13.055 5.141 6.922 1 93.69 203 PHE B C 1
ATOM 3852 O O . PHE B 1 203 ? -13.219 4.039 7.453 1 93.69 203 PHE B O 1
ATOM 3859 N N . VAL B 1 204 ? -13.258 6.262 7.566 1 94.81 204 VAL B N 1
ATOM 3860 C CA . VAL B 1 204 ? -13.594 6.301 8.984 1 94.81 204 VAL B CA 1
ATOM 3861 C C . VAL B 1 204 ? -15.102 6.379 9.156 1 94.81 204 VAL B C 1
ATOM 3863 O O . VAL B 1 204 ? -15.656 5.812 10.102 1 94.81 204 VAL B O 1
ATOM 3866 N N . ARG B 1 205 ? -15.727 6.977 8.258 1 91.25 205 ARG B N 1
ATOM 3867 C CA . ARG B 1 205 ? -17.141 7.285 8.336 1 91.25 205 ARG B CA 1
ATOM 3868 C C . ARG B 1 205 ? -17.969 6.02 8.547 1 91.25 205 ARG B C 1
ATOM 3870 O O . ARG B 1 205 ? -18.875 5.992 9.391 1 91.25 205 ARG B O 1
ATOM 3877 N N . ASP B 1 206 ? -17.641 4.953 7.848 1 86.62 206 ASP B N 1
ATOM 3878 C CA . ASP B 1 206 ? -18.469 3.754 7.918 1 86.62 206 ASP B CA 1
ATOM 3879 C C . ASP B 1 206 ? -17.719 2.604 8.586 1 86.62 206 ASP B C 1
ATOM 3881 O O . ASP B 1 206 ? -17.984 1.435 8.289 1 86.62 206 ASP B O 1
ATOM 3885 N N . LEU B 1 207 ? -16.844 2.934 9.406 1 89.38 207 LEU B N 1
ATOM 3886 C CA . LEU B 1 207 ? -16.016 1.946 10.078 1 89.38 207 LEU B CA 1
ATOM 3887 C C . LEU B 1 207 ? -16.859 0.955 10.859 1 89.38 207 LEU B C 1
ATOM 3889 O O . LEU B 1 207 ? -16.516 -0.224 10.969 1 89.38 207 LEU B O 1
ATOM 3893 N N . GLU B 1 208 ? -17.938 1.44 11.43 1 83.31 208 GLU B N 1
ATOM 3894 C CA . GLU B 1 208 ? -18.781 0.618 12.297 1 83.31 208 GLU B CA 1
ATOM 3895 C C . GLU B 1 208 ? -19.625 -0.364 11.484 1 83.31 208 GLU B C 1
ATOM 3897 O O . GLU B 1 208 ? -20 -1.428 11.977 1 83.31 208 GLU B O 1
ATOM 3902 N N . HIS B 1 209 ? -19.891 -0.033 10.297 1 84.12 209 HIS B N 1
ATOM 3903 C CA . HIS B 1 209 ? -20.875 -0.82 9.555 1 84.12 209 HIS B CA 1
ATOM 3904 C C . HIS B 1 209 ? -20.234 -1.49 8.344 1 84.12 209 HIS B C 1
ATOM 3906 O O . HIS B 1 209 ? -20.828 -2.395 7.742 1 84.12 209 HIS B O 1
ATOM 3912 N N . ASP B 1 210 ? -19.062 -1.002 8.039 1 82.31 210 ASP B N 1
ATOM 3913 C CA . ASP B 1 210 ? -18.438 -1.499 6.812 1 82.31 210 ASP B CA 1
ATOM 3914 C C . ASP B 1 210 ? -17.156 -2.258 7.117 1 82.31 210 ASP B C 1
ATOM 3916 O O . ASP B 1 210 ? -16.109 -1.648 7.398 1 82.31 210 ASP B O 1
ATOM 3920 N N . THR B 1 211 ? -17.203 -3.453 6.883 1 83.56 211 THR B N 1
ATOM 3921 C CA . THR B 1 211 ? -16.062 -4.309 7.176 1 83.56 211 THR B CA 1
ATOM 3922 C C . THR B 1 211 ? -14.906 -4.02 6.219 1 83.56 211 THR B C 1
ATOM 3924 O O . THR B 1 211 ? -13.742 -4.168 6.582 1 83.56 211 THR B O 1
ATOM 3927 N N . ASP B 1 212 ? -15.281 -3.555 5.094 1 87.75 212 ASP B N 1
ATOM 3928 C CA . ASP B 1 212 ? -14.242 -3.254 4.117 1 87.75 212 ASP B CA 1
ATOM 3929 C C . ASP B 1 212 ? -13.414 -2.047 4.551 1 87.75 212 ASP B C 1
ATOM 3931 O O . ASP B 1 212 ? -12.18 -2.07 4.473 1 87.75 212 ASP B O 1
ATOM 3935 N N . ASP B 1 213 ? -14.07 -1.089 5.059 1 90.94 213 ASP B N 1
ATOM 3936 C CA . ASP B 1 213 ? -13.367 0.101 5.535 1 90.94 213 ASP B CA 1
ATOM 3937 C C . ASP B 1 213 ? -12.492 -0.226 6.738 1 90.94 213 ASP B C 1
ATOM 3939 O O . ASP B 1 213 ? -11.375 0.281 6.855 1 90.94 213 ASP B O 1
ATOM 3943 N N . ALA B 1 214 ? -13.023 -1.047 7.562 1 93.06 214 ALA B N 1
ATOM 3944 C CA . ALA B 1 214 ? -12.242 -1.457 8.727 1 93.06 214 ALA B CA 1
ATOM 3945 C C . ALA B 1 214 ? -10.961 -2.178 8.305 1 93.06 214 ALA B C 1
ATOM 3947 O O . ALA B 1 214 ? -9.898 -1.953 8.891 1 93.06 214 ALA B O 1
ATOM 3948 N N . ALA B 1 215 ? -11.094 -2.961 7.324 1 93.25 215 ALA B N 1
ATOM 3949 C CA . ALA B 1 215 ? -9.938 -3.689 6.82 1 93.25 215 ALA B CA 1
ATOM 3950 C C . ALA B 1 215 ? -8.906 -2.738 6.211 1 93.25 215 ALA B C 1
ATOM 3952 O O . ALA B 1 215 ? -7.703 -2.898 6.418 1 93.25 215 ALA B O 1
ATOM 3953 N N . ILE B 1 216 ? -9.383 -1.801 5.465 1 93.94 216 ILE B N 1
ATOM 3954 C CA . ILE B 1 216 ? -8.508 -0.827 4.832 1 93.94 216 ILE B CA 1
ATOM 3955 C C . ILE B 1 216 ? -7.793 -0.002 5.898 1 93.94 216 ILE B C 1
ATOM 3957 O O . ILE B 1 216 ? -6.57 0.169 5.848 1 93.94 216 ILE B O 1
ATOM 3961 N N . VAL B 1 217 ? -8.547 0.468 6.879 1 96.62 217 VAL B N 1
ATOM 3962 C CA . VAL B 1 217 ? -7.965 1.25 7.961 1 96.62 217 VAL B CA 1
ATOM 3963 C C . VAL B 1 217 ? -6.934 0.407 8.711 1 96.62 217 VAL B C 1
ATOM 3965 O O . VAL B 1 217 ? -5.84 0.883 9.023 1 96.62 217 VAL B O 1
ATOM 3968 N N . SER B 1 218 ? -7.242 -0.804 8.945 1 95.75 218 SER B N 1
ATOM 3969 C CA . SER B 1 218 ? -6.305 -1.708 9.602 1 95.75 218 SER B CA 1
ATOM 3970 C C . SER B 1 218 ? -5.02 -1.856 8.789 1 95.75 218 SER B C 1
ATOM 3972 O O . SER B 1 218 ? -3.924 -1.85 9.352 1 95.75 218 SER B O 1
ATOM 3974 N N . ALA B 1 219 ? -5.176 -1.974 7.527 1 94.88 219 ALA B N 1
ATOM 3975 C CA . ALA B 1 219 ? -4.02 -2.094 6.645 1 94.88 219 ALA B CA 1
ATOM 3976 C C . ALA B 1 219 ? -3.16 -0.832 6.691 1 94.88 219 ALA B C 1
ATOM 3978 O O . ALA B 1 219 ? -1.931 -0.912 6.754 1 94.88 219 ALA B O 1
ATOM 3979 N N . ILE B 1 220 ? -3.783 0.292 6.691 1 96.56 220 ILE B N 1
ATOM 3980 C CA . ILE B 1 220 ? -3.074 1.566 6.723 1 96.56 220 ILE B CA 1
ATOM 3981 C C . ILE B 1 220 ? -2.297 1.69 8.031 1 96.56 220 ILE B C 1
ATOM 3983 O O . ILE B 1 220 ? -1.121 2.062 8.031 1 96.56 220 ILE B O 1
ATOM 3987 N N . VAL B 1 221 ? -2.939 1.37 9.117 1 97.31 221 VAL B N 1
ATOM 3988 C CA . VAL B 1 221 ? -2.305 1.449 10.43 1 97.31 221 VAL B CA 1
ATOM 3989 C C . VAL B 1 221 ? -1.108 0.502 10.477 1 97.31 221 VAL B C 1
ATOM 3991 O O . 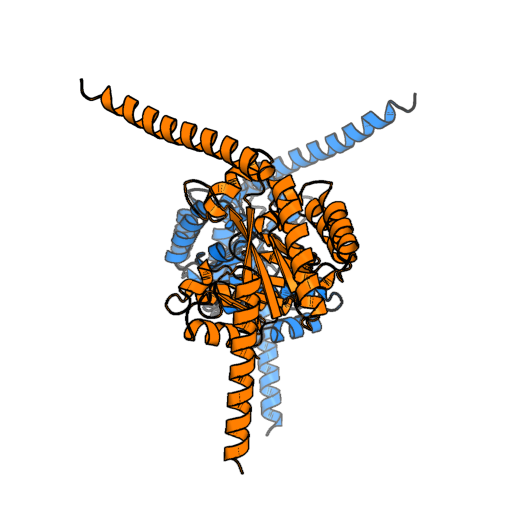VAL B 1 221 ? -0.035 0.875 10.961 1 97.31 221 VAL B O 1
ATOM 3994 N N . ALA B 1 222 ? -1.271 -0.636 9.93 1 94.75 222 ALA B N 1
ATOM 3995 C CA . ALA B 1 222 ? -0.195 -1.623 9.922 1 94.75 222 ALA B CA 1
ATOM 3996 C C . ALA B 1 222 ? 1.002 -1.126 9.117 1 94.75 222 ALA B C 1
ATOM 3998 O O . ALA B 1 222 ? 2.15 -1.287 9.539 1 94.75 222 ALA B O 1
ATOM 3999 N N . VAL B 1 223 ? 0.722 -0.567 8.031 1 95.31 223 VAL B N 1
ATOM 4000 C CA . VAL B 1 223 ? 1.779 -0.006 7.195 1 95.31 223 VAL B CA 1
ATOM 4001 C C . VAL B 1 223 ? 2.494 1.113 7.949 1 95.31 223 VAL B C 1
ATOM 4003 O O . VAL B 1 223 ? 3.727 1.156 7.984 1 95.31 223 VAL B O 1
ATOM 4006 N N . GLY B 1 224 ? 1.699 2.004 8.508 1 96.94 224 GLY B N 1
ATOM 4007 C CA . GLY B 1 224 ? 2.289 3.08 9.289 1 96.94 224 GLY B CA 1
ATOM 4008 C C . GLY B 1 224 ? 3.18 2.586 10.414 1 96.94 224 GLY B C 1
ATOM 4009 O O . GLY B 1 224 ? 4.273 3.113 10.617 1 96.94 224 GLY B O 1
ATOM 4010 N N . GLN B 1 225 ? 2.768 1.589 11.102 1 96.19 225 GLN B N 1
ATOM 4011 C CA . GLN B 1 225 ? 3.543 1.013 12.195 1 96.19 225 GLN B CA 1
ATOM 4012 C C . GLN B 1 225 ? 4.824 0.364 11.68 1 96.19 225 GLN B C 1
ATOM 4014 O O . GLN B 1 225 ? 5.902 0.577 12.234 1 96.19 225 GLN B O 1
ATOM 4019 N N . ALA B 1 226 ? 4.68 -0.386 10.609 1 94.06 226 ALA B N 1
ATOM 4020 C CA . ALA B 1 226 ? 5.828 -1.085 10.039 1 94.06 226 ALA B CA 1
ATOM 4021 C C . ALA B 1 226 ? 6.895 -0.098 9.578 1 94.06 226 ALA B C 1
ATOM 4023 O O . ALA B 1 226 ? 8.094 -0.386 9.648 1 94.06 226 ALA B O 1
ATOM 4024 N N . LEU B 1 227 ? 6.48 1.068 9.156 1 94.62 227 LEU B N 1
ATOM 4025 C CA . LEU B 1 227 ? 7.41 2.053 8.617 1 94.62 227 LEU B CA 1
ATOM 4026 C C . LEU B 1 227 ? 7.727 3.129 9.648 1 94.62 227 LEU B C 1
ATOM 4028 O O . LEU B 1 227 ? 8.359 4.141 9.328 1 94.62 227 LEU B O 1
ATOM 4032 N N . ASN B 1 228 ? 7.223 3.01 10.867 1 95.19 228 ASN B N 1
ATOM 4033 C CA . ASN B 1 228 ? 7.473 3.893 12 1 95.19 228 ASN B CA 1
ATOM 4034 C C . ASN B 1 228 ? 6.965 5.309 11.727 1 95.19 228 ASN B C 1
ATOM 4036 O O . ASN B 1 228 ? 7.691 6.281 11.938 1 95.19 228 ASN B O 1
ATOM 4040 N N . LEU B 1 229 ? 5.801 5.367 11.219 1 96.88 229 LEU B N 1
ATOM 4041 C CA . LEU B 1 229 ? 5.121 6.637 10.977 1 96.88 229 LEU B CA 1
ATOM 4042 C C . LEU B 1 229 ? 4.051 6.887 12.031 1 96.88 229 LEU B C 1
ATOM 4044 O O . LEU B 1 229 ? 3.41 5.945 12.508 1 96.88 229 LEU B O 1
ATOM 4048 N N . ARG B 1 230 ? 3.875 8.125 12.383 1 97.81 230 ARG B N 1
ATOM 4049 C CA . ARG B 1 230 ? 2.717 8.477 13.195 1 97.81 230 ARG B CA 1
ATOM 4050 C C . ARG B 1 230 ? 1.43 8.398 12.383 1 97.81 230 ARG B C 1
ATOM 4052 O O . ARG B 1 230 ? 1.402 8.797 11.219 1 97.81 230 ARG B O 1
ATOM 4059 N N . ILE B 1 231 ? 0.364 7.934 13.016 1 98.56 231 ILE B N 1
ATOM 4060 C CA . ILE B 1 231 ? -0.889 7.707 12.297 1 98.56 231 ILE B CA 1
ATOM 4061 C C . ILE B 1 231 ? -1.979 8.609 12.875 1 98.56 231 ILE B C 1
ATOM 4063 O O . ILE B 1 231 ? -2.262 8.562 14.07 1 98.56 231 ILE B O 1
ATOM 4067 N N . VAL B 1 232 ? -2.547 9.406 11.992 1 98.62 232 VAL B N 1
ATOM 4068 C CA . VAL B 1 232 ? -3.652 10.281 12.375 1 98.62 232 VAL B CA 1
ATOM 4069 C C . VAL B 1 232 ? -4.922 9.859 11.641 1 98.62 232 VAL B C 1
ATOM 4071 O O . VAL B 1 232 ? -4.91 9.656 10.422 1 98.62 232 VAL B O 1
ATOM 4074 N N . ALA B 1 233 ? -6.004 9.656 12.344 1 98.5 233 ALA B N 1
ATOM 4075 C CA . ALA B 1 233 ? -7.289 9.367 11.711 1 98.5 233 ALA B CA 1
ATOM 4076 C C . ALA B 1 233 ? -8.18 10.609 11.688 1 98.5 233 ALA B C 1
ATOM 4078 O O . ALA B 1 233 ? -8.359 11.273 12.711 1 98.5 233 ALA B O 1
ATOM 4079 N N . GLU B 1 234 ? -8.672 10.875 10.57 1 97.94 234 GLU B N 1
ATOM 4080 C CA . GLU B 1 234 ? -9.547 12.039 10.391 1 97.94 234 GLU B CA 1
ATOM 4081 C C . GLU B 1 234 ? -11.016 11.625 10.383 1 97.94 234 GLU B C 1
ATOM 4083 O O . GLU B 1 234 ? -11.336 10.461 10.125 1 97.94 234 GLU B O 1
ATOM 4088 N N . GLY B 1 235 ? -11.867 12.539 10.68 1 97.12 235 GLY B N 1
ATOM 4089 C CA . GLY B 1 235 ? -13.297 12.344 10.523 1 97.12 235 GLY B CA 1
ATOM 4090 C C . GLY B 1 235 ? -13.914 11.5 11.625 1 97.12 235 GLY B C 1
ATOM 4091 O O . GLY B 1 235 ? -14.898 10.789 11.398 1 97.12 235 GLY B O 1
ATOM 4092 N N . VAL B 1 236 ? -13.359 11.555 12.75 1 97.88 236 VAL B N 1
ATOM 4093 C CA . VAL B 1 236 ? -13.914 10.812 13.875 1 97.88 236 VAL B CA 1
ATOM 4094 C C . VAL B 1 236 ? -15.164 11.523 14.391 1 97.88 236 VAL B C 1
ATOM 4096 O O . VAL B 1 236 ? -15.086 12.664 14.852 1 97.88 236 VAL B O 1
ATOM 4099 N N . GLU B 1 237 ? -16.281 10.883 14.352 1 97.12 237 GLU B N 1
ATOM 4100 C CA . GLU B 1 237 ? -17.531 11.562 14.68 1 97.12 237 GLU B CA 1
ATOM 4101 C C . GLU B 1 237 ? -18.281 10.828 15.789 1 97.12 237 GLU B C 1
ATOM 4103 O O . GLU B 1 237 ? -19.234 11.359 16.359 1 97.12 237 GLU B O 1
ATOM 4108 N N . THR B 1 238 ? -17.859 9.578 16.094 1 96.38 238 THR B N 1
ATOM 4109 C CA . THR B 1 238 ? -18.547 8.812 17.125 1 96.38 238 THR B CA 1
ATOM 4110 C C . THR B 1 238 ? -17.547 8.242 18.125 1 96.38 238 THR B C 1
ATOM 4112 O O . THR B 1 238 ? -16.375 8.07 17.812 1 96.38 238 THR B O 1
ATOM 4115 N N . ALA B 1 239 ? -18.047 7.906 19.266 1 96.06 239 ALA B N 1
ATOM 4116 C CA . ALA B 1 239 ? -17.219 7.309 20.312 1 96.06 239 ALA B CA 1
ATOM 4117 C C . ALA B 1 239 ? -16.734 5.922 19.906 1 96.06 239 ALA B C 1
ATOM 4119 O O . ALA B 1 239 ? -15.625 5.523 20.25 1 96.06 239 ALA B O 1
ATOM 4120 N N . VAL B 1 240 ? -17.547 5.27 19.172 1 95.56 240 VAL B N 1
ATOM 4121 C CA . VAL B 1 240 ? -17.188 3.932 18.719 1 95.56 240 VAL B CA 1
ATOM 4122 C C . VAL B 1 240 ? -16 4.016 17.766 1 95.56 240 VAL B C 1
ATOM 4124 O O . VAL B 1 240 ? -15.047 3.242 17.875 1 95.56 240 VAL B O 1
ATOM 4127 N N . GLN B 1 241 ? -16.016 4.91 16.859 1 96.56 241 GLN B N 1
ATOM 4128 C CA . GLN B 1 241 ? -14.898 5.129 15.945 1 96.56 241 GLN B CA 1
ATOM 4129 C C . GLN B 1 241 ? -13.625 5.484 16.719 1 96.56 241 GLN B C 1
ATOM 4131 O O . GLN B 1 241 ? -12.555 4.938 16.438 1 96.56 241 GLN B O 1
ATOM 4136 N N . GLN B 1 242 ? -13.844 6.379 17.672 1 97.38 242 GLN B N 1
ATOM 4137 C CA . GLN B 1 242 ? -12.711 6.809 18.5 1 97.38 242 GLN B CA 1
ATOM 4138 C C . GLN B 1 242 ? -12.047 5.621 19.188 1 97.38 242 GLN B C 1
ATOM 4140 O O . GLN B 1 242 ? -10.828 5.469 19.141 1 97.38 242 GLN B O 1
ATOM 4145 N N . ARG B 1 243 ? -12.828 4.793 19.812 1 96.44 243 ARG B N 1
ATOM 4146 C CA . ARG B 1 243 ? -12.32 3.637 20.547 1 96.44 243 ARG B CA 1
ATOM 4147 C C . ARG B 1 243 ? -11.641 2.646 19.609 1 96.44 243 ARG B C 1
ATOM 4149 O O . ARG B 1 243 ? -10.562 2.141 19.906 1 96.44 243 ARG B O 1
ATOM 4156 N N . PHE B 1 244 ? -12.336 2.438 18.531 1 95.56 244 PHE B N 1
ATOM 4157 C CA . PHE B 1 244 ? -11.805 1.495 17.547 1 95.56 244 PHE B CA 1
ATOM 4158 C C . PHE B 1 244 ? -10.445 1.946 17.031 1 95.56 244 PHE B C 1
ATOM 4160 O O . PHE B 1 244 ? -9.492 1.162 17.016 1 95.56 244 PHE B O 1
ATOM 4167 N N . LEU B 1 245 ? -10.312 3.176 16.625 1 97.94 245 LEU B N 1
ATOM 4168 C CA . LEU B 1 245 ? -9.094 3.729 16.047 1 97.94 245 LEU B CA 1
ATOM 4169 C C . LEU B 1 245 ? -7.98 3.789 17.078 1 97.94 245 LEU B C 1
ATOM 4171 O O . LEU B 1 245 ? -6.816 3.537 16.766 1 97.94 245 LEU B O 1
ATOM 4175 N N . THR B 1 246 ? -8.344 4.09 18.328 1 98 246 THR B N 1
ATOM 4176 C CA . THR B 1 246 ? -7.371 4.094 19.406 1 98 246 THR B CA 1
ATOM 4177 C C . THR B 1 246 ? -6.816 2.693 19.656 1 98 246 THR B C 1
ATOM 4179 O O . THR B 1 246 ? -5.602 2.508 19.734 1 98 246 THR B O 1
ATOM 4182 N N . HIS B 1 247 ? -7.699 1.769 19.656 1 96.62 247 HIS B N 1
ATOM 4183 C CA . HIS B 1 247 ? -7.309 0.384 19.906 1 96.62 247 HIS B CA 1
ATOM 4184 C C . HIS B 1 247 ? -6.465 -0.156 18.75 1 96.62 247 HIS B C 1
ATOM 4186 O O . HIS B 1 247 ? -5.57 -0.979 18.969 1 96.62 247 HIS B O 1
ATOM 4192 N N . LEU B 1 248 ? -6.809 0.299 17.625 1 95.5 248 LEU B N 1
ATOM 4193 C CA . LEU B 1 248 ? -6.105 -0.178 16.438 1 95.5 248 LEU B CA 1
ATOM 4194 C C . LEU B 1 248 ? -4.668 0.327 16.406 1 95.5 248 LEU B C 1
ATOM 4196 O O . LEU B 1 248 ? -3.803 -0.276 15.773 1 95.5 248 LEU B O 1
ATOM 4200 N N . GLY B 1 249 ? -4.422 1.515 17.047 1 97.19 249 GLY B N 1
ATOM 4201 C CA . GLY B 1 249 ? -3.047 1.975 17.188 1 97.19 249 GLY B CA 1
ATOM 4202 C C . GLY B 1 249 ? -2.811 3.338 16.562 1 97.19 249 GLY B C 1
ATOM 4203 O O . GLY B 1 249 ? -1.668 3.715 16.297 1 97.19 249 GLY B O 1
ATOM 4204 N N . CYS B 1 250 ? -3.881 4.074 16.281 1 98.38 250 CYS B N 1
ATOM 4205 C CA . CYS B 1 250 ? -3.695 5.449 15.828 1 98.38 250 CYS B CA 1
ATOM 4206 C C . CYS B 1 250 ? -3.062 6.305 16.922 1 98.38 250 CYS B C 1
ATOM 4208 O O . CYS B 1 250 ? -3.385 6.152 18.094 1 98.38 250 CYS B O 1
ATOM 4210 N N . HIS B 1 251 ? -2.207 7.16 16.5 1 98.44 251 HIS B N 1
ATOM 4211 C CA . HIS B 1 251 ? -1.518 8.023 17.453 1 98.44 251 HIS B CA 1
ATOM 4212 C C . HIS B 1 251 ? -2.359 9.242 17.812 1 98.44 251 HIS B C 1
ATOM 4214 O O . HIS B 1 251 ? -2.369 9.688 18.953 1 98.44 251 HIS B O 1
ATOM 4220 N N . SER B 1 252 ? -3.062 9.797 16.828 1 98.38 252 SER B N 1
ATOM 4221 C CA . SER B 1 252 ? -3.893 10.977 17.031 1 98.38 252 SER B CA 1
ATOM 4222 C C . SER B 1 252 ? -5.184 10.898 16.219 1 98.38 252 SER B C 1
ATOM 4224 O O . SER B 1 252 ? -5.277 10.125 15.266 1 98.38 252 SER B O 1
ATOM 4226 N N . LEU B 1 253 ? -6.129 11.648 16.672 1 98.56 253 LEU B N 1
ATOM 4227 C CA . LEU B 1 253 ? -7.457 11.656 16.078 1 98.56 253 LEU B CA 1
ATOM 4228 C C . LEU B 1 253 ? -7.93 13.086 15.812 1 98.56 253 LEU B C 1
ATOM 4230 O O . LEU B 1 253 ? -7.613 14 16.578 1 98.56 253 LEU B O 1
ATOM 4234 N N . GLN B 1 254 ? -8.57 13.188 14.789 1 98 254 GLN B N 1
ATOM 4235 C CA . GLN B 1 254 ? -9.195 14.445 14.398 1 98 254 GLN B CA 1
ATOM 4236 C C . GLN B 1 254 ? -10.602 14.227 13.867 1 98 254 GLN B C 1
ATOM 4238 O O . GLN B 1 254 ? -10.852 13.273 13.125 1 98 254 GLN B O 1
ATOM 4243 N N . GLY B 1 255 ? -11.578 15.078 14.258 1 97.31 255 GLY B N 1
ATOM 4244 C CA . GLY B 1 255 ? -12.961 14.953 13.82 1 97.31 255 GLY B CA 1
ATOM 4245 C C . GLY B 1 255 ? -13.922 15.766 14.664 1 97.31 255 GLY B C 1
ATOM 4246 O O . GLY B 1 255 ? -13.539 16.328 15.695 1 97.31 255 GLY B O 1
ATOM 4247 N N . PHE B 1 256 ? -15.18 15.797 14.281 1 96 256 PHE B N 1
ATOM 4248 C CA . PHE B 1 256 ? -16.172 16.672 14.883 1 96 256 PHE B CA 1
ATOM 4249 C C . PHE B 1 256 ? -16.547 16.203 16.281 1 96 256 PHE B C 1
ATOM 4251 O O . PHE B 1 256 ? -17.031 16.984 17.109 1 96 256 PHE B O 1
ATOM 4258 N N . LEU B 1 257 ? -16.328 14.945 16.578 1 95.56 257 LEU B N 1
ATOM 4259 C CA . LEU B 1 257 ? -16.531 14.453 17.938 1 95.56 257 LEU B CA 1
ATOM 4260 C C . LEU B 1 257 ? -15.594 15.164 18.906 1 95.56 257 LEU B C 1
ATOM 4262 O O . LEU B 1 257 ? -15.969 15.43 20.047 1 95.56 257 LEU B O 1
ATOM 4266 N N . LEU B 1 258 ? -14.461 15.5 18.406 1 94.88 258 LEU B N 1
ATOM 4267 C CA . LEU B 1 258 ? -13.398 15.992 19.281 1 94.88 258 LEU B CA 1
ATOM 4268 C C . LEU B 1 258 ? -13.328 17.516 19.25 1 94.88 258 LEU B C 1
ATOM 4270 O O . LEU B 1 258 ? -12.984 18.156 20.25 1 94.88 258 LEU B O 1
ATOM 4274 N N . GLY B 1 259 ? -13.625 18.078 18.125 1 95.94 259 GLY B N 1
ATOM 4275 C CA . GLY B 1 259 ? -13.617 19.531 18.016 1 95.94 259 GLY B CA 1
ATOM 4276 C C . GLY B 1 259 ? -13.875 20.016 16.594 1 95.94 259 GLY B C 1
ATOM 4277 O O . GLY B 1 259 ? -13.383 19.438 15.633 1 95.94 259 GLY B O 1
ATOM 4278 N N . TYR B 1 260 ? -14.578 21.094 16.484 1 96.44 260 TYR B N 1
ATOM 4279 C CA . TYR B 1 260 ? -14.859 21.75 15.203 1 96.44 260 TYR B CA 1
ATOM 4280 C C . TYR B 1 260 ? -13.781 22.766 14.859 1 96.44 260 TYR B C 1
ATOM 4282 O O . TYR B 1 260 ? -13.086 23.266 15.742 1 96.44 260 TYR B O 1
ATOM 4290 N N . PRO B 1 261 ? -13.648 23.016 13.562 1 97.62 261 PRO B N 1
ATOM 4291 C CA . PRO B 1 261 ? -12.781 24.141 13.211 1 97.62 261 PRO B CA 1
ATOM 4292 C C . PRO B 1 261 ? -13.305 25.469 13.758 1 97.62 261 PRO B C 1
ATOM 4294 O O . PRO B 1 261 ? -14.484 25.781 13.609 1 97.62 261 PRO B O 1
ATOM 4297 N N . LEU B 1 262 ? -12.391 26.234 14.344 1 98 262 LEU B N 1
ATOM 4298 C CA . LEU B 1 262 ? -12.773 27.5 14.953 1 98 262 LEU B CA 1
ATOM 4299 C C . LEU B 1 262 ? -11.711 28.578 14.703 1 98 262 LEU B C 1
ATOM 4301 O O . LEU B 1 262 ? -10.547 28.25 14.445 1 98 262 LEU B O 1
ATOM 4305 N N . PRO B 1 263 ? -12.18 29.859 14.781 1 97.56 263 PRO B N 1
ATOM 4306 C CA . PRO B 1 263 ? -11.164 30.906 14.805 1 97.56 263 PRO B CA 1
ATOM 4307 C C . PRO B 1 263 ? -10.203 30.781 15.984 1 97.56 263 PRO B C 1
ATOM 4309 O O . PRO B 1 263 ? -10.562 30.203 17.016 1 97.56 263 PRO B O 1
ATOM 4312 N N . ALA B 1 264 ? -9.047 31.297 15.875 1 98.06 264 ALA B N 1
ATOM 4313 C CA . ALA B 1 264 ? -7.926 31.094 16.781 1 98.06 264 ALA B CA 1
ATOM 4314 C C . ALA B 1 264 ? -8.344 31.359 18.234 1 98.06 264 ALA B C 1
ATOM 4316 O O . ALA B 1 264 ? -8.055 30.547 19.125 1 98.06 264 ALA B O 1
ATOM 4317 N N . GLN B 1 265 ? -9.008 32.469 18.453 1 96.94 265 GLN B N 1
ATOM 4318 C CA . GLN B 1 265 ? -9.398 32.812 19.812 1 96.94 265 GLN B CA 1
ATOM 4319 C C . GLN B 1 265 ? -10.383 31.812 20.406 1 96.94 265 GLN B C 1
ATOM 4321 O O . GLN B 1 265 ? -10.195 31.344 21.531 1 96.94 265 GLN B O 1
ATOM 4326 N N . GLN B 1 266 ? -11.438 31.516 19.672 1 97.44 266 GLN B N 1
ATOM 4327 C CA . GLN B 1 266 ? -12.43 30.531 20.125 1 97.44 266 GLN B CA 1
ATOM 4328 C C . GLN B 1 266 ? -11.805 29.156 20.297 1 97.44 266 GLN B C 1
ATOM 4330 O O . GLN B 1 266 ? -12.156 28.422 21.219 1 97.44 266 GLN B O 1
ATOM 4335 N N . PHE B 1 267 ? -10.938 28.828 19.438 1 97.69 267 PHE B N 1
ATOM 4336 C CA . PHE B 1 267 ? -10.211 27.562 19.5 1 97.69 267 PHE B CA 1
ATOM 4337 C C . PHE B 1 267 ? -9.5 27.406 20.828 1 97.69 267 PHE B C 1
ATOM 4339 O O . PHE B 1 267 ? -9.688 26.406 21.531 1 97.69 267 PHE B O 1
ATOM 4346 N N . LEU B 1 268 ? -8.664 28.359 21.203 1 96.69 268 LEU B N 1
ATOM 4347 C CA . LEU B 1 268 ? -7.883 28.266 22.422 1 96.69 268 LEU B CA 1
ATOM 4348 C C . LEU B 1 268 ? -8.789 28.297 23.656 1 96.69 268 LEU B C 1
ATOM 4350 O O . LEU B 1 268 ? -8.516 27.609 24.641 1 96.69 268 LEU B O 1
ATOM 4354 N N . GLU B 1 269 ? -9.891 29.078 23.562 1 96.25 269 GLU B N 1
ATOM 4355 C CA . GLU B 1 269 ? -10.852 29.125 24.656 1 96.25 269 GLU B CA 1
ATOM 4356 C C . GLU B 1 269 ? -11.477 27.766 24.906 1 96.25 269 GLU B C 1
ATOM 4358 O O . GLU B 1 269 ? -11.625 27.344 26.062 1 96.25 269 GLU B O 1
ATOM 4363 N N . GLU B 1 270 ? -11.797 27.109 23.844 1 95.44 270 GLU B N 1
ATOM 4364 C CA . GLU B 1 270 ? -12.391 25.781 23.984 1 95.44 270 GLU B CA 1
ATOM 4365 C C . GLU B 1 270 ? -11.391 24.781 24.547 1 95.44 270 GLU B C 1
ATOM 4367 O O . GLU B 1 270 ? -11.75 23.922 25.375 1 95.44 270 GLU B O 1
ATOM 4372 N N . ILE B 1 271 ? -10.188 24.844 24.141 1 95.12 271 ILE B N 1
ATOM 4373 C CA . ILE B 1 271 ? -9.148 23.953 24.641 1 95.12 271 ILE B CA 1
ATOM 4374 C C . ILE B 1 271 ? -8.945 24.188 26.141 1 95.12 271 ILE B C 1
ATOM 4376 O O . ILE B 1 271 ? -8.898 23.234 26.922 1 95.12 271 ILE B O 1
ATOM 4380 N N . ARG B 1 272 ? -8.867 25.422 26.547 1 94.62 272 ARG B N 1
ATOM 4381 C CA . ARG B 1 272 ? -8.648 25.766 27.953 1 94.62 272 ARG B CA 1
ATOM 4382 C C . ARG B 1 272 ? -9.82 25.328 28.812 1 94.62 272 ARG B C 1
ATOM 4384 O O . ARG B 1 272 ? -9.633 24.875 29.953 1 94.62 272 ARG B O 1
ATOM 4391 N N . ALA B 1 273 ? -10.969 25.5 28.281 1 92.94 273 ALA B N 1
ATOM 4392 C CA . ALA B 1 273 ? -12.164 25.078 29 1 92.94 273 ALA B CA 1
ATOM 4393 C C . ALA B 1 273 ? -12.164 23.562 29.234 1 92.94 273 ALA B C 1
ATOM 4395 O O . ALA B 1 273 ? -12.523 23.094 30.312 1 92.94 273 ALA B O 1
ATOM 4396 N N . ALA B 1 274 ? -11.781 22.844 28.266 1 89.81 274 ALA B N 1
ATOM 4397 C CA . ALA B 1 274 ? -11.711 21.391 28.375 1 89.81 274 ALA B CA 1
ATOM 4398 C C . ALA B 1 274 ? -10.641 20.969 29.375 1 89.81 274 ALA B C 1
ATOM 4400 O O . ALA B 1 274 ? -10.828 20.016 30.125 1 89.81 274 ALA B O 1
ATOM 4401 N N . GLU B 1 275 ? -9.508 21.609 29.328 1 89.62 275 GLU B N 1
ATOM 4402 C CA . GLU B 1 275 ? -8.422 21.312 30.266 1 89.62 275 GLU B CA 1
ATOM 4403 C C . GLU B 1 275 ? -8.844 21.594 31.703 1 89.62 275 GLU B C 1
ATOM 4405 O O . GLU B 1 275 ? -8.516 20.828 32.625 1 89.62 275 GLU B O 1
ATOM 4410 N N . ALA B 1 276 ? -9.539 22.641 31.906 1 88.69 276 ALA B N 1
ATOM 4411 C CA . ALA B 1 276 ? -10.023 23 33.219 1 88.69 276 ALA B CA 1
ATOM 4412 C C . ALA B 1 276 ? -11.016 21.984 33.75 1 88.69 276 ALA B C 1
ATOM 4414 O O . ALA B 1 276 ? -10.977 21.609 34.938 1 88.69 276 ALA B O 1
ATOM 4415 N N . LYS B 1 277 ? -11.828 21.594 32.906 1 86.69 277 LYS B N 1
ATOM 4416 C CA . LYS B 1 277 ? -12.812 20.594 33.312 1 86.69 277 LYS B CA 1
ATOM 4417 C C . LYS B 1 277 ? -12.141 19.266 33.688 1 86.69 277 LYS B C 1
ATOM 4419 O O . LYS B 1 277 ? -12.539 18.625 34.656 1 86.69 277 LYS B O 1
ATOM 4424 N N . ALA B 1 278 ? -11.172 18.906 32.938 1 84.31 278 ALA B N 1
ATOM 4425 C CA . ALA B 1 278 ? -10.438 17.672 33.219 1 84.31 278 ALA B CA 1
ATOM 4426 C C . ALA B 1 278 ? -9.703 17.766 34.531 1 84.31 278 ALA B C 1
ATOM 4428 O O . ALA B 1 278 ? -9.602 16.781 35.281 1 84.31 278 ALA B O 1
ATOM 4429 N N . ALA B 1 279 ? -9.188 18.891 34.875 1 83.88 279 ALA B N 1
ATOM 4430 C CA . ALA B 1 279 ? -8.477 19.125 36.125 1 83.88 279 ALA B CA 1
ATOM 4431 C C . ALA B 1 279 ? -9.43 19.016 37.312 1 83.88 279 ALA B C 1
ATOM 4433 O O . ALA B 1 279 ? -9.07 18.469 38.344 1 83.88 279 ALA B O 1
ATOM 4434 N N . VAL B 1 280 ? -10.578 19.422 37.156 1 85.44 280 VAL B N 1
ATOM 4435 C CA . VAL B 1 280 ? -11.578 19.406 38.219 1 85.44 280 VAL B CA 1
ATOM 4436 C C . VAL B 1 280 ? -12.047 17.969 38.438 1 85.44 280 VAL B C 1
ATOM 4438 O O . VAL B 1 280 ? -12.203 17.531 39.594 1 85.44 280 VAL B O 1
ATOM 4441 N N . ASP B 1 281 ? -12.234 17.234 37.406 1 78.19 281 ASP B N 1
ATOM 4442 C CA . ASP B 1 281 ? -12.68 15.844 37.5 1 78.19 281 ASP B CA 1
ATOM 4443 C C . ASP B 1 281 ? -11.617 14.969 38.156 1 78.19 281 ASP B C 1
ATOM 4445 O O . ASP B 1 281 ? -11.938 14.031 38.906 1 78.19 281 ASP B O 1
ATOM 4449 N N . ALA B 1 282 ? -10.344 15.188 37.875 1 77.06 282 ALA B N 1
ATOM 4450 C CA . ALA B 1 282 ? -9.25 14.422 38.438 1 77.06 282 ALA B CA 1
ATOM 4451 C C . ALA B 1 282 ? -9.117 14.695 39.938 1 77.06 282 ALA B C 1
ATOM 4453 O O . ALA B 1 282 ? -8.734 13.812 40.719 1 77.06 282 ALA B O 1
ATOM 4454 N N . SER B 1 283 ? -9.445 15.953 40.312 1 74.75 283 SER B N 1
ATOM 4455 C CA . SER B 1 283 ? -9.375 16.359 41.719 1 74.75 283 SER B CA 1
ATOM 4456 C C . SER B 1 283 ? -10.523 15.766 42.5 1 74.75 283 SER B C 1
ATOM 4458 O O . SER B 1 283 ? -10.344 15.391 43.688 1 74.75 283 SER B O 1
ATOM 4460 N N . ASP B 1 284 ? -11.5 15.641 41.938 1 73 284 ASP B N 1
ATOM 4461 C CA . ASP B 1 284 ? -12.664 15.078 42.594 1 73 284 ASP B CA 1
ATOM 4462 C C . ASP B 1 284 ? -12.523 13.57 42.812 1 73 284 ASP B C 1
ATOM 4464 O O . ASP B 1 284 ? -12.977 13.023 43.812 1 73 284 ASP B O 1
ATOM 4468 N N . THR B 1 285 ? -12.055 12.922 41.844 1 65.56 285 THR B N 1
ATOM 4469 C CA . THR B 1 285 ? -11.875 11.484 42 1 65.56 285 THR B CA 1
ATOM 4470 C C . THR B 1 285 ? -10.789 11.172 43 1 65.56 285 THR B C 1
ATOM 4472 O O . THR B 1 285 ? -10.789 10.094 43.625 1 65.56 285 THR B O 1
ATOM 4475 N N . GLY B 1 286 ? -9.766 11.969 43.094 1 55.59 286 GLY B N 1
ATOM 4476 C CA . GLY B 1 286 ? -8.758 11.781 44.125 1 55.59 286 GLY B CA 1
ATOM 4477 C C . GLY B 1 286 ? -9.289 12 45.531 1 55.59 286 GLY B C 1
ATOM 4478 O O . GLY B 1 286 ? -8.742 11.469 46.5 1 55.59 286 GLY B O 1
ATOM 4479 N N . GLN B 1 287 ? -10.18 12.828 45.719 1 50.22 287 GLN B N 1
ATOM 4480 C CA . GLN B 1 287 ? -10.727 13.039 47.062 1 50.22 287 GLN B CA 1
ATOM 4481 C C . GLN B 1 287 ? -11.711 11.938 47.438 1 50.22 287 GLN B C 1
ATOM 4483 O O . GLN B 1 287 ? -12.023 11.75 48.625 1 50.22 287 GLN B O 1
ATOM 4488 N N . ALA B 1 288 ? -12.242 11.281 46.531 1 43.47 288 ALA B N 1
ATOM 4489 C CA . ALA B 1 288 ? -13.164 10.234 46.969 1 43.47 288 ALA B CA 1
ATOM 4490 C C . ALA B 1 288 ? -12.406 9.031 47.5 1 43.47 288 ALA B C 1
ATOM 4492 O O . ALA B 1 288 ? -13.008 8.102 48.062 1 43.47 288 ALA B O 1
ATOM 4493 N N . ALA B 1 289 ? -11.281 9 47.062 1 43.69 289 ALA B N 1
ATOM 4494 C CA . ALA B 1 289 ? -10.578 7.828 47.594 1 43.69 289 ALA B CA 1
ATOM 4495 C C . ALA B 1 289 ? -10.039 8.102 49 1 43.69 289 ALA B C 1
ATOM 4497 O O . ALA B 1 289 ? -9.359 7.254 49.562 1 43.69 289 ALA B O 1
ATOM 4498 N N . PHE B 1 290 ? -10.125 9.305 49.406 1 32.03 290 PHE B N 1
ATOM 4499 C CA . PHE B 1 290 ? -9.781 9.414 50.812 1 32.03 290 PHE B CA 1
ATOM 4500 C C . PHE B 1 290 ? -11.039 9.367 51.688 1 32.03 290 PHE B C 1
ATOM 4502 O O . PHE B 1 290 ? -12.062 9.953 51.312 1 32.03 290 PHE B O 1
#